Protein AF-A0AAD5S0K8-F1 (afdb_monomer_lite)

Secondary structure (DSSP, 8-state):
-HHHHHHTSHHHHHHHHHHHHHTS--TTT---TTSGGGHHHHHHHHHHHHHHHHHHHHHHHH-----TTSS-TT--S--HHHHHHHHHHHHHHHHHHHHHHHS-TT-HHHHHHHHHHHHHHHHHHHHHHH---SS-SS-SSS---GGGSTTS----SSHHHHHHHHHHHHHHHHHHHHHHHHHHSTT--HHHHHHHHHHHHHHHHHHHHHHHHHHHHT--TTS--HHHHHHHHHHHHHHTT-TTSPPPSS-S---S--TTSTT--TTGGG-S---HHHHHHHHHHHHHHHHHHHHHHSTT-HHHHHHHHHHHHHTS--HHHHHHHHHHHHHT--SHHHHHHHHHHHHHHHHHHSS-HHHHHHHHHHHHHHHHHHHHHHHHHHHHHHHHHTSSS--HHHHHHHHHHHHHHHHHHHHHHHHHHHH-TT-HHHHHHHHHHIIIII--HHHHHHHHHHHHHHHHHHHHHHSS-S----PEETTTEE------TT-TTSEEEEEE-SGGGTTBEEEE-HHHHHHHT--HHHHTTSBGGGSSPTTHHHHHHHHHHHHHHH---SSBTSEEEEEEE-TTS-EEEEEEEEEEEE-TTS-EEEEEEEEE----TT---EEE-TT-BEEEEBSTHHHHH-SPPHHHHTT---BHHHHSTT--HHHHHHHS---S--

Structure (mmCIF, N/CA/C/O backbone):
data_AF-A0AAD5S0K8-F1
#
_entry.id   AF-A0AAD5S0K8-F1
#
loop_
_atom_site.group_PDB
_atom_site.id
_atom_site.type_symbol
_atom_site.label_atom_id
_atom_site.label_alt_id
_atom_site.label_comp_id
_atom_site.label_asym_id
_atom_site.label_entity_id
_atom_site.label_seq_id
_atom_site.pdbx_PDB_ins_code
_atom_site.Cartn_x
_atom_site.Cartn_y
_atom_site.Cartn_z
_atom_site.occupancy
_atom_site.B_iso_or_equiv
_atom_site.auth_seq_id
_atom_site.auth_comp_id
_atom_site.auth_asym_id
_atom_site.auth_atom_id
_atom_site.pdbx_PDB_model_num
ATOM 1 N N . MET A 1 1 ? 17.833 -16.735 -11.562 1.00 55.62 1 MET A N 1
ATOM 2 C CA . MET A 1 1 ? 17.807 -17.704 -12.686 1.00 55.62 1 MET A CA 1
ATOM 3 C C . MET A 1 1 ? 17.250 -17.084 -13.967 1.00 55.62 1 MET A C 1
ATOM 5 O O . MET A 1 1 ? 18.036 -16.878 -14.880 1.00 55.62 1 MET A O 1
ATOM 9 N N . LEU A 1 2 ? 15.964 -16.702 -14.040 1.00 62.44 2 LEU A N 1
ATOM 10 C CA . LEU A 1 2 ? 15.381 -16.106 -15.262 1.00 62.44 2 LEU A CA 1
ATOM 11 C C . LEU A 1 2 ? 16.055 -14.796 -15.715 1.00 62.44 2 LEU A C 1
ATOM 13 O O . LEU A 1 2 ? 16.328 -14.643 -16.900 1.00 62.44 2 LEU A O 1
ATOM 17 N N . GLY A 1 3 ? 16.409 -13.898 -14.787 1.00 63.06 3 GLY A N 1
ATOM 18 C CA . GLY A 1 3 ? 17.133 -12.662 -15.125 1.00 63.06 3 GLY A CA 1
ATOM 19 C C . GLY A 1 3 ? 18.527 -12.901 -15.725 1.00 63.06 3 GLY A C 1
ATOM 20 O O . GLY A 1 3 ? 18.942 -12.192 -16.635 1.00 63.06 3 GLY A O 1
ATOM 21 N N . LEU A 1 4 ? 19.227 -13.959 -15.297 1.00 70.06 4 LEU A N 1
ATOM 22 C CA . LEU A 1 4 ? 20.536 -14.330 -15.848 1.00 70.06 4 LEU A CA 1
ATOM 23 C C . LEU A 1 4 ? 20.407 -14.837 -17.293 1.00 70.06 4 LEU A C 1
ATOM 25 O O . LEU A 1 4 ? 21.215 -14.477 -18.150 1.00 70.06 4 LEU A O 1
ATOM 29 N N . PHE A 1 5 ? 19.352 -15.605 -17.574 1.00 68.06 5 PHE A N 1
ATOM 30 C CA . PHE A 1 5 ? 19.023 -16.053 -18.928 1.00 68.06 5 PHE A CA 1
ATOM 31 C C . PHE A 1 5 ? 18.633 -14.893 -19.853 1.00 68.06 5 PHE A C 1
ATOM 33 O O . PHE A 1 5 ? 19.121 -14.821 -20.978 1.00 68.06 5 PHE A O 1
ATOM 40 N N . ALA A 1 6 ? 17.807 -13.962 -19.367 1.00 67.06 6 ALA A N 1
ATOM 41 C CA . ALA A 1 6 ? 17.332 -12.818 -20.144 1.00 67.06 6 ALA A CA 1
ATOM 42 C C . ALA A 1 6 ? 18.412 -11.745 -20.392 1.00 67.06 6 ALA A C 1
ATOM 44 O O . ALA A 1 6 ? 18.397 -11.094 -21.434 1.00 67.06 6 ALA A O 1
ATOM 45 N N . ASN A 1 7 ? 19.375 -11.576 -19.477 1.00 68.88 7 ASN A N 1
ATOM 46 C CA . ASN A 1 7 ? 20.380 -10.511 -19.579 1.00 68.88 7 ASN A CA 1
ATOM 47 C C . ASN A 1 7 ? 21.748 -11.007 -20.067 1.00 68.88 7 ASN A C 1
ATOM 49 O O . ASN A 1 7 ? 22.312 -10.437 -21.006 1.00 68.88 7 ASN A O 1
ATOM 53 N N . VAL A 1 8 ? 22.300 -12.060 -19.461 1.00 77.31 8 VAL A N 1
ATOM 54 C CA . VAL A 1 8 ? 23.684 -12.499 -19.720 1.00 77.31 8 VAL A CA 1
ATOM 55 C C . VAL A 1 8 ? 23.730 -13.505 -20.866 1.00 77.31 8 VAL A C 1
ATOM 57 O O . VAL A 1 8 ? 24.467 -13.307 -21.831 1.00 77.31 8 VAL A O 1
ATOM 60 N N . LEU A 1 9 ? 22.897 -14.546 -20.800 1.00 79.88 9 LEU A N 1
ATOM 61 C CA . LEU A 1 9 ? 22.900 -15.639 -21.782 1.00 79.88 9 LEU A CA 1
ATOM 62 C C . LEU A 1 9 ? 22.121 -15.320 -23.063 1.00 79.88 9 LEU A C 1
ATOM 64 O O . LEU A 1 9 ? 22.138 -16.118 -23.996 1.00 79.88 9 LEU A O 1
ATOM 68 N N . TYR A 1 10 ? 21.498 -14.144 -23.144 1.00 84.06 10 TYR A N 1
ATOM 69 C CA . TYR A 1 10 ? 20.694 -13.758 -24.296 1.00 84.06 10 TYR A CA 1
ATOM 70 C C . TYR A 1 10 ? 21.489 -13.665 -25.603 1.00 84.06 10 TYR A C 1
ATOM 72 O O . TYR A 1 10 ? 21.059 -14.243 -26.597 1.00 84.06 10 TYR A O 1
ATOM 80 N N . ILE A 1 11 ? 22.655 -12.989 -25.607 1.00 82.19 11 ILE A N 1
ATOM 81 C CA . ILE A 1 11 ? 23.499 -12.923 -26.820 1.00 82.19 11 ILE A CA 1
ATOM 82 C C . ILE A 1 11 ? 23.946 -14.327 -27.223 1.00 82.19 11 ILE A C 1
ATOM 84 O O . ILE A 1 11 ? 23.644 -14.707 -28.348 1.00 82.19 11 ILE A O 1
ATOM 88 N N . PRO A 1 12 ? 24.622 -15.117 -26.361 1.00 83.81 12 PRO A N 1
ATOM 89 C CA . PRO A 1 12 ? 25.108 -16.428 -26.778 1.00 83.81 12 PRO A CA 1
ATOM 90 C C . PRO A 1 12 ? 23.989 -17.347 -27.276 1.00 83.81 12 PRO A C 1
ATOM 92 O O . PRO A 1 12 ? 24.148 -17.974 -28.318 1.00 83.81 12 PRO A O 1
ATOM 95 N N . ALA A 1 13 ? 22.845 -17.391 -26.584 1.00 84.06 13 ALA A N 1
ATOM 96 C CA . ALA A 1 13 ? 21.725 -18.245 -26.969 1.00 84.06 13 ALA A CA 1
ATOM 97 C C . ALA A 1 13 ? 21.113 -17.830 -28.313 1.00 84.06 13 ALA A C 1
ATOM 99 O O . ALA A 1 13 ? 20.955 -18.672 -29.195 1.00 84.06 13 ALA A O 1
ATOM 100 N N . LEU A 1 14 ? 20.820 -16.536 -28.502 1.00 83.50 14 LEU A N 1
ATOM 101 C CA . LEU A 1 14 ? 20.260 -16.055 -29.764 1.00 83.50 14 LEU A CA 1
ATOM 102 C C . LEU A 1 14 ? 21.253 -16.243 -30.916 1.00 83.50 14 LEU A C 1
ATOM 104 O O . LEU A 1 14 ? 20.858 -16.695 -31.984 1.00 83.50 14 LEU A O 1
ATOM 108 N N . THR A 1 15 ? 22.541 -15.967 -30.699 1.00 81.31 15 THR A N 1
ATOM 109 C CA . THR A 1 15 ? 2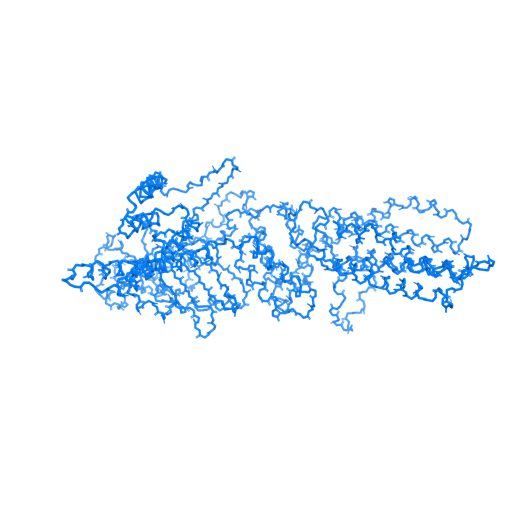3.576 -16.185 -31.716 1.00 81.31 15 THR A CA 1
ATOM 110 C C . THR A 1 15 ? 23.658 -17.652 -32.131 1.00 81.31 15 THR A C 1
ATOM 112 O O . THR A 1 15 ? 23.785 -17.908 -33.319 1.00 81.31 15 THR A O 1
ATOM 115 N N . ILE A 1 16 ? 23.537 -18.609 -31.202 1.00 82.94 16 ILE A N 1
ATOM 116 C CA . ILE A 1 16 ? 23.508 -20.048 -31.526 1.00 82.94 16 ILE A CA 1
ATOM 117 C C . ILE A 1 16 ? 22.276 -20.402 -32.367 1.00 82.94 16 ILE A C 1
ATOM 119 O O . ILE A 1 16 ? 22.386 -21.129 -33.354 1.00 82.94 16 ILE A O 1
ATOM 123 N N . PHE A 1 17 ? 21.096 -19.895 -32.004 1.00 81.44 17 PHE A N 1
ATOM 124 C CA . PHE A 1 17 ? 19.882 -20.211 -32.758 1.00 81.44 17 PHE A CA 1
ATOM 125 C C . PHE A 1 17 ? 19.897 -19.610 -34.162 1.00 81.44 17 PHE A C 1
ATOM 127 O O . PHE A 1 17 ? 19.477 -20.265 -35.116 1.00 81.44 17 PHE A O 1
ATOM 134 N N . VAL A 1 18 ? 20.416 -18.388 -34.302 1.00 76.19 18 VAL A N 1
ATOM 135 C CA . VAL A 1 18 ? 20.508 -17.725 -35.603 1.00 76.19 18 VAL A CA 1
ATOM 136 C C . VAL A 1 18 ? 21.680 -18.271 -36.430 1.00 76.19 18 VAL A C 1
ATOM 138 O O . VAL A 1 18 ? 21.556 -18.380 -37.647 1.00 76.19 18 VAL A O 1
ATOM 141 N N . SER A 1 19 ? 22.779 -18.720 -35.813 1.00 72.06 19 SER A N 1
ATOM 142 C CA . SER A 1 19 ? 23.892 -19.345 -36.544 1.00 72.06 19 SER A CA 1
ATOM 143 C C . SER A 1 19 ? 23.559 -20.742 -37.081 1.00 72.06 19 SER A C 1
ATOM 145 O O . SER A 1 19 ? 24.057 -21.151 -38.129 1.00 72.06 19 SER A O 1
ATOM 147 N N . ALA A 1 20 ? 22.637 -21.460 -36.436 1.00 70.69 20 ALA A N 1
ATOM 148 C CA . ALA A 1 20 ? 22.079 -22.692 -36.992 1.00 70.69 20 ALA A CA 1
ATOM 149 C C . ALA A 1 20 ? 21.338 -22.454 -38.326 1.00 70.69 20 ALA A C 1
ATOM 151 O O . ALA A 1 20 ? 21.190 -23.378 -39.121 1.00 70.69 20 ALA A O 1
ATOM 152 N N . ILE A 1 21 ? 20.898 -21.217 -38.585 1.00 67.00 21 ILE A N 1
ATOM 153 C CA . ILE A 1 21 ? 20.295 -20.781 -39.852 1.00 67.00 21 ILE A CA 1
ATOM 154 C C . ILE A 1 21 ? 21.375 -20.244 -40.816 1.00 67.00 21 ILE A C 1
ATOM 156 O O . ILE A 1 21 ? 21.173 -20.267 -42.029 1.00 67.00 21 ILE A O 1
ATOM 160 N N . SER A 1 22 ? 22.530 -19.790 -40.305 1.00 60.44 22 SER A N 1
ATOM 161 C CA . SER A 1 22 ? 23.623 -19.239 -41.120 1.00 60.44 22 SER A CA 1
ATOM 162 C C . SER A 1 22 ? 24.464 -20.282 -41.848 1.00 60.44 22 SER A C 1
ATOM 164 O O . SER A 1 22 ? 25.027 -20.006 -42.899 1.00 60.44 22 SER A O 1
ATOM 166 N N . TYR A 1 23 ? 24.569 -21.501 -41.325 1.00 60.28 23 TYR A N 1
ATOM 167 C CA . TYR A 1 23 ? 25.429 -22.546 -41.908 1.00 60.28 23 TYR A CA 1
ATOM 168 C C . TYR A 1 23 ? 24.887 -23.169 -43.214 1.00 60.28 23 TYR A C 1
ATOM 170 O O . TYR A 1 23 ? 25.360 -24.199 -43.686 1.00 60.28 23 TYR A O 1
ATOM 178 N N . CYS A 1 24 ? 23.878 -22.533 -43.800 1.00 58.12 24 CYS A N 1
ATOM 179 C CA . CYS A 1 24 ? 22.954 -23.092 -44.772 1.00 58.12 24 CYS A CA 1
ATOM 180 C C . CYS A 1 24 ? 23.237 -22.709 -46.236 1.00 58.12 24 CYS A C 1
ATOM 182 O O . CYS A 1 24 ? 22.353 -22.861 -47.079 1.00 58.12 24 CYS A O 1
ATOM 184 N N . GLY A 1 25 ? 24.430 -22.195 -46.557 1.00 52.09 25 GLY A N 1
ATOM 185 C CA . GLY A 1 25 ? 24.710 -21.641 -47.890 1.00 52.09 25 GLY A CA 1
ATOM 186 C C . GLY A 1 25 ? 26.181 -21.522 -48.299 1.00 52.09 25 GLY A C 1
ATOM 187 O O . GLY A 1 25 ? 26.486 -20.691 -49.144 1.00 52.09 25 GLY A O 1
ATOM 188 N N . GLY A 1 26 ? 27.096 -22.304 -47.717 1.00 51.72 26 GLY A N 1
ATOM 189 C CA . GLY A 1 26 ? 28.500 -22.305 -48.152 1.00 51.72 26 GLY A CA 1
ATOM 190 C C . GLY A 1 26 ? 28.709 -23.099 -49.447 1.00 51.72 26 GLY A C 1
ATOM 191 O O . GLY A 1 26 ? 28.349 -24.278 -49.504 1.00 51.72 26 GLY A O 1
ATOM 192 N N . GLU A 1 27 ? 29.299 -22.475 -50.471 1.00 53.25 27 GLU A N 1
ATOM 193 C CA . GLU A 1 27 ? 29.840 -23.186 -51.635 1.00 53.25 27 GLU A CA 1
ATOM 194 C C . GLU A 1 27 ? 31.040 -24.047 -51.197 1.00 53.25 27 GLU A C 1
ATOM 196 O O . GLU A 1 27 ? 31.893 -23.593 -50.440 1.00 53.25 27 GLU A O 1
ATOM 201 N N . GLU A 1 28 ? 31.050 -25.301 -51.662 1.00 45.81 28 GLU A N 1
ATOM 202 C CA . GLU A 1 28 ? 31.932 -26.422 -51.278 1.00 45.81 28 GLU A CA 1
ATOM 203 C C . GLU A 1 28 ? 31.588 -27.119 -49.941 1.00 45.81 28 GLU A C 1
ATOM 205 O O . GLU A 1 28 ? 32.277 -27.010 -48.931 1.00 45.81 28 GLU A O 1
ATOM 210 N N . GLY A 1 29 ? 30.509 -27.917 -49.960 1.00 53.75 29 GLY A N 1
ATOM 211 C CA . GLY A 1 29 ? 30.155 -28.861 -48.885 1.00 53.75 29 GLY A CA 1
ATOM 212 C C . GLY A 1 29 ? 29.064 -28.399 -47.909 1.00 53.75 29 GLY A C 1
ATOM 213 O O . GLY A 1 29 ? 28.768 -29.116 -46.953 1.00 53.75 29 GLY A O 1
ATOM 214 N N . GLY A 1 30 ? 28.443 -27.237 -48.135 1.00 52.69 30 GLY A N 1
ATOM 215 C CA . GLY A 1 30 ? 27.356 -26.719 -47.299 1.00 52.69 30 GLY A CA 1
ATOM 216 C C . GLY A 1 30 ? 26.061 -27.540 -47.385 1.00 52.69 30 GLY A C 1
ATOM 217 O O . GLY A 1 30 ? 25.596 -27.893 -48.469 1.00 52.69 30 GLY A O 1
ATOM 218 N N . MET A 1 31 ? 25.450 -27.829 -46.232 1.00 57.06 31 MET A N 1
ATOM 219 C CA . MET A 1 31 ? 24.146 -28.500 -46.138 1.00 57.06 31 MET A CA 1
ATOM 220 C C . MET A 1 31 ? 23.042 -27.610 -46.731 1.00 57.06 31 MET A C 1
ATOM 222 O O . MET A 1 31 ? 22.926 -26.438 -46.371 1.00 57.06 31 MET A O 1
ATOM 226 N N . SER A 1 32 ? 22.187 -28.161 -47.600 1.00 60.19 32 SER A N 1
ATOM 227 C CA . SER A 1 32 ? 21.038 -27.434 -48.152 1.00 60.19 32 SER A CA 1
ATOM 228 C C . SER A 1 32 ? 19.922 -27.325 -47.111 1.00 60.19 32 SER A C 1
ATOM 230 O O . SER A 1 32 ? 19.010 -28.154 -47.061 1.00 60.19 32 SER A O 1
ATOM 232 N N . CYS A 1 33 ? 19.967 -26.310 -46.259 1.00 63.47 33 CYS A N 1
ATOM 233 C CA . CYS A 1 33 ? 18.815 -25.997 -45.424 1.00 63.47 33 CYS A CA 1
ATOM 234 C C . CYS A 1 33 ? 17.666 -25.532 -46.317 1.00 63.47 33 CYS A C 1
ATOM 236 O O . CYS A 1 33 ? 17.893 -24.968 -47.385 1.00 63.47 33 CYS A O 1
ATOM 238 N N . TRP A 1 34 ? 16.431 -25.786 -45.891 1.00 71.25 34 TRP A N 1
ATOM 239 C CA . TRP A 1 34 ? 15.205 -25.579 -46.679 1.00 71.25 34 TRP A CA 1
ATOM 240 C C . TRP A 1 34 ? 14.897 -26.647 -47.741 1.00 71.25 34 TRP A C 1
ATOM 242 O O . TRP A 1 34 ? 13.885 -26.533 -48.434 1.00 71.25 34 TRP A O 1
ATOM 252 N N . ARG A 1 35 ? 15.698 -27.717 -47.852 1.00 70.06 35 ARG A N 1
ATOM 253 C CA . ARG A 1 35 ? 15.384 -28.903 -48.673 1.00 70.06 35 ARG A CA 1
ATOM 254 C C . ARG A 1 35 ? 15.818 -30.199 -47.979 1.00 70.06 35 ARG A C 1
ATOM 256 O O . ARG A 1 35 ? 16.733 -30.199 -47.163 1.00 70.06 35 ARG A O 1
ATOM 263 N N . GLY A 1 36 ? 15.160 -31.309 -48.317 1.00 75.56 36 GLY A N 1
ATOM 264 C CA . GLY A 1 36 ? 15.504 -32.641 -47.801 1.00 75.56 36 GLY A CA 1
ATOM 265 C C . GLY A 1 36 ? 15.317 -32.787 -46.285 1.00 75.56 36 GLY A C 1
ATOM 266 O O . GLY A 1 36 ? 14.430 -32.168 -45.698 1.00 75.56 36 GLY A O 1
ATOM 267 N N . GLU A 1 37 ? 16.165 -33.597 -45.647 1.00 75.31 37 GLU A N 1
ATOM 268 C CA . GLU A 1 37 ? 16.089 -33.933 -44.212 1.00 75.31 37 GLU A CA 1
ATOM 269 C C . GLU A 1 37 ? 16.348 -32.736 -43.274 1.00 75.31 37 GLU A C 1
ATOM 271 O O . GLU A 1 37 ? 15.957 -32.753 -42.108 1.00 75.31 37 GLU A O 1
ATOM 276 N N . HIS A 1 38 ? 16.937 -31.652 -43.787 1.00 71.88 38 HIS A N 1
ATOM 277 C CA . HIS A 1 38 ? 17.284 -30.458 -43.010 1.00 71.88 38 HIS A CA 1
ATOM 278 C C . HIS A 1 38 ? 16.186 -29.382 -42.985 1.00 71.88 38 HIS A C 1
ATOM 280 O O . HIS A 1 38 ? 16.302 -28.414 -42.236 1.00 71.88 38 HIS A O 1
ATOM 286 N N . LEU A 1 39 ? 15.089 -29.550 -43.737 1.00 80.31 39 LEU A N 1
ATOM 287 C CA . LEU A 1 39 ? 13.961 -28.608 -43.738 1.00 80.31 39 LEU A CA 1
ATOM 288 C C . LEU A 1 39 ? 13.318 -28.473 -42.346 1.00 80.31 39 LEU A C 1
ATOM 290 O O . LEU A 1 39 ? 13.055 -27.363 -41.885 1.00 80.31 39 LEU A O 1
ATOM 294 N N . PHE A 1 40 ? 13.076 -29.598 -41.671 1.00 82.06 40 PHE A N 1
ATOM 295 C CA . PHE A 1 40 ? 12.416 -29.608 -40.365 1.00 82.06 40 PHE A CA 1
ATOM 296 C C . PHE A 1 40 ? 13.271 -28.951 -39.262 1.00 82.06 40 PHE A C 1
ATOM 298 O O . PHE A 1 40 ? 12.753 -28.056 -38.590 1.00 82.06 40 PHE A O 1
ATOM 305 N N . PRO A 1 41 ? 14.572 -29.284 -39.103 1.00 79.75 41 PRO A N 1
ATOM 306 C CA . PRO A 1 41 ? 15.457 -28.583 -38.173 1.00 79.75 41 PRO A CA 1
ATOM 307 C C . PRO A 1 41 ? 15.516 -27.064 -38.386 1.00 79.75 41 PRO A C 1
ATOM 309 O O . PRO A 1 41 ? 15.448 -26.323 -37.410 1.00 79.75 41 PRO A O 1
ATOM 312 N N . SER A 1 42 ? 15.584 -26.583 -39.634 1.00 78.44 42 SER A N 1
ATOM 313 C CA . SER A 1 42 ? 15.643 -25.140 -39.928 1.00 78.44 42 SER A CA 1
ATOM 314 C C . SER A 1 42 ? 14.343 -24.401 -39.598 1.00 78.44 42 SER A C 1
ATOM 316 O O . SER A 1 42 ? 14.374 -23.276 -39.104 1.00 78.44 42 SER A O 1
ATOM 318 N N . ILE A 1 43 ? 13.183 -25.023 -39.829 1.00 83.56 43 ILE A N 1
ATOM 319 C CA . ILE A 1 43 ? 11.897 -24.447 -39.406 1.00 83.56 43 ILE A CA 1
ATOM 320 C C . ILE A 1 43 ? 11.815 -24.427 -37.874 1.00 83.56 43 ILE A C 1
ATOM 322 O O . ILE A 1 43 ? 11.408 -23.424 -37.285 1.00 83.56 43 ILE A O 1
ATOM 326 N N . ALA A 1 44 ? 12.244 -25.508 -37.217 1.00 85.25 44 ALA A N 1
ATOM 327 C CA . ALA A 1 44 ? 12.232 -25.609 -35.764 1.00 85.25 44 ALA A CA 1
ATOM 328 C C . ALA A 1 44 ? 13.116 -24.539 -35.097 1.00 85.25 44 ALA A C 1
ATOM 330 O O . ALA A 1 44 ? 12.676 -23.919 -34.131 1.00 85.25 44 ALA A O 1
ATOM 331 N N . THR A 1 45 ? 14.317 -24.255 -35.612 1.00 83.75 45 THR A N 1
ATOM 332 C CA . THR A 1 45 ? 15.211 -23.224 -35.046 1.00 83.75 45 THR A CA 1
ATOM 333 C C . THR A 1 45 ? 14.645 -21.811 -35.172 1.00 83.75 45 THR A C 1
ATOM 335 O O . THR A 1 45 ? 14.766 -21.027 -34.228 1.00 83.75 45 THR A O 1
ATOM 338 N N . VAL A 1 46 ? 13.970 -21.479 -36.279 1.00 83.81 46 VAL A N 1
ATOM 339 C CA . VAL A 1 46 ? 13.268 -20.191 -36.437 1.00 83.81 46 VAL A CA 1
ATOM 340 C C . VAL A 1 46 ? 12.140 -20.067 -35.416 1.00 83.81 46 VAL A C 1
ATOM 342 O O . VAL A 1 46 ? 12.054 -19.064 -34.707 1.00 83.81 46 VAL A O 1
ATOM 345 N N . VAL A 1 47 ? 11.306 -21.102 -35.289 1.00 88.19 47 VAL A N 1
ATOM 346 C CA . VAL A 1 47 ? 10.196 -21.117 -34.324 1.00 88.19 47 VAL A CA 1
ATOM 347 C C . VAL A 1 47 ? 10.717 -20.992 -32.890 1.00 88.19 47 VAL A C 1
ATOM 349 O O . VAL A 1 47 ? 10.218 -20.164 -32.128 1.00 88.19 47 VAL A O 1
ATOM 352 N N . ILE A 1 48 ? 11.762 -21.743 -32.529 1.00 87.25 48 ILE A N 1
ATOM 353 C CA . ILE A 1 48 ? 12.394 -21.679 -31.203 1.00 87.25 48 ILE A CA 1
ATOM 354 C C . ILE A 1 48 ? 12.970 -20.285 -30.939 1.00 87.25 48 ILE A C 1
ATOM 356 O O . ILE A 1 48 ? 12.803 -19.768 -29.838 1.00 87.25 48 ILE A O 1
ATOM 360 N N . SER A 1 49 ? 13.587 -19.648 -31.938 1.00 84.88 49 SER A N 1
ATOM 361 C CA . SER A 1 49 ? 14.141 -18.291 -31.819 1.00 84.88 49 SER A CA 1
ATOM 362 C C . SER A 1 49 ? 13.053 -17.251 -31.541 1.00 84.88 49 SER A C 1
ATOM 364 O O . SER A 1 49 ? 13.228 -16.399 -30.671 1.00 84.88 49 SER A O 1
ATOM 366 N N . VAL A 1 50 ? 11.915 -17.335 -32.242 1.00 88.12 50 VAL A N 1
ATOM 367 C CA . VAL A 1 50 ? 10.758 -16.449 -32.021 1.00 88.12 50 VAL A CA 1
ATOM 368 C C . VAL A 1 50 ? 10.171 -16.672 -30.629 1.00 88.12 50 VAL A C 1
ATOM 370 O O . VAL A 1 50 ? 9.953 -15.708 -29.899 1.00 88.12 50 VAL A O 1
ATOM 373 N N . ILE A 1 51 ? 9.981 -17.930 -30.220 1.00 89.44 51 ILE A N 1
ATOM 374 C CA . ILE A 1 51 ? 9.488 -18.268 -28.876 1.00 89.44 51 ILE A CA 1
ATOM 375 C C . ILE A 1 51 ? 10.451 -17.751 -27.801 1.00 89.44 51 ILE A C 1
ATOM 377 O O . ILE A 1 51 ? 10.012 -17.133 -26.832 1.00 89.44 51 ILE A O 1
ATOM 381 N N . PHE A 1 52 ? 11.757 -17.959 -27.975 1.00 87.31 52 PHE A N 1
ATOM 382 C CA . PHE A 1 52 ? 12.785 -17.491 -27.050 1.00 87.31 52 PHE A CA 1
ATOM 383 C C . PHE A 1 52 ? 12.784 -15.964 -26.935 1.00 87.31 52 PHE A C 1
ATOM 385 O O . PHE A 1 52 ? 12.794 -15.437 -25.824 1.00 87.31 52 PHE A O 1
ATOM 392 N N . PHE A 1 53 ? 12.690 -15.246 -28.058 1.00 87.56 53 PHE A N 1
ATOM 393 C CA . PHE A 1 53 ? 12.574 -13.789 -28.067 1.00 87.56 53 PHE A CA 1
ATOM 394 C C . PHE A 1 53 ? 11.313 -13.306 -27.343 1.00 87.56 53 PHE A C 1
ATOM 396 O O . PHE A 1 53 ? 11.405 -12.440 -26.474 1.00 87.56 53 PHE A O 1
ATOM 403 N N . CYS A 1 54 ? 10.148 -13.891 -27.635 1.00 88.69 54 CYS A N 1
ATOM 404 C CA . CYS A 1 54 ? 8.897 -13.558 -26.954 1.00 88.69 54 CYS A CA 1
ATOM 405 C C . CYS A 1 54 ? 8.975 -13.828 -25.445 1.00 88.69 54 CYS A C 1
ATOM 407 O O . CYS A 1 54 ? 8.504 -13.013 -24.651 1.00 88.69 54 CYS A O 1
ATOM 409 N N . LEU A 1 55 ? 9.605 -14.932 -25.037 1.00 87.62 55 LEU A N 1
ATOM 410 C CA . LEU A 1 55 ? 9.812 -15.265 -23.630 1.00 87.62 55 LEU A CA 1
ATOM 411 C C . LEU A 1 55 ? 10.728 -14.245 -22.949 1.00 87.62 55 LEU A C 1
ATOM 413 O O . LEU A 1 55 ? 10.403 -13.763 -21.868 1.00 87.62 55 LEU A O 1
ATOM 417 N N . VAL A 1 56 ? 11.842 -13.869 -23.578 1.00 86.38 56 VAL A N 1
ATOM 418 C CA . VAL A 1 56 ? 12.768 -12.870 -23.025 1.00 86.38 56 VAL A CA 1
ATOM 419 C C . VAL A 1 56 ? 12.116 -11.491 -22.963 1.00 86.38 56 VAL A C 1
ATOM 421 O O . VAL A 1 56 ? 12.280 -10.805 -21.958 1.00 86.38 56 VAL A O 1
ATOM 424 N N . LEU A 1 57 ? 11.325 -11.099 -23.966 1.00 85.75 57 LEU A N 1
ATOM 425 C CA . LEU A 1 57 ? 10.524 -9.874 -23.915 1.00 85.75 57 LEU A CA 1
ATOM 426 C C . LEU A 1 57 ? 9.517 -9.900 -22.763 1.00 85.75 57 LEU A C 1
ATOM 428 O O . LEU A 1 57 ? 9.393 -8.907 -22.051 1.00 85.75 57 LEU A O 1
ATOM 432 N N . ALA A 1 58 ? 8.829 -11.023 -22.545 1.00 84.88 58 ALA A N 1
ATOM 433 C CA . ALA A 1 58 ? 7.898 -11.174 -21.430 1.00 84.88 58 ALA A CA 1
ATOM 434 C C . ALA A 1 58 ? 8.621 -11.093 -20.076 1.00 84.88 58 ALA A C 1
ATOM 436 O O . ALA A 1 58 ? 8.161 -10.401 -19.168 1.00 84.88 58 ALA A O 1
ATOM 437 N N . VAL A 1 59 ? 9.787 -11.733 -19.941 1.00 85.19 59 VAL A N 1
ATOM 438 C CA . VAL A 1 59 ? 10.626 -11.630 -18.737 1.00 85.19 59 VAL A CA 1
ATOM 439 C C . VAL A 1 59 ? 11.100 -10.192 -18.538 1.00 85.19 59 VAL A C 1
ATOM 441 O O . VAL A 1 59 ? 10.954 -9.661 -17.444 1.00 85.19 59 VAL A O 1
ATOM 444 N N . ALA A 1 60 ? 11.586 -9.519 -19.580 1.00 82.62 60 ALA A N 1
ATOM 445 C CA . ALA A 1 60 ? 12.013 -8.125 -19.501 1.00 82.62 60 ALA A CA 1
ATOM 446 C C . ALA A 1 60 ? 10.852 -7.203 -19.096 1.00 82.62 60 ALA A C 1
ATOM 448 O O . ALA A 1 60 ? 11.013 -6.378 -18.204 1.00 82.62 60 ALA A O 1
ATOM 449 N N . ALA A 1 61 ? 9.659 -7.379 -19.671 1.00 81.50 61 ALA A N 1
ATOM 450 C CA . ALA A 1 61 ? 8.467 -6.592 -19.347 1.00 81.50 61 ALA A CA 1
ATOM 451 C C . ALA A 1 61 ? 7.931 -6.839 -17.924 1.00 81.50 61 ALA A C 1
ATOM 453 O O . ALA A 1 61 ? 7.316 -5.954 -17.334 1.00 81.50 61 ALA A O 1
ATOM 454 N N . THR A 1 62 ? 8.174 -8.020 -17.352 1.00 81.31 62 THR A N 1
ATOM 455 C CA . THR A 1 62 ? 7.665 -8.390 -16.020 1.00 81.31 62 THR A CA 1
ATOM 456 C C . THR A 1 62 ? 8.689 -8.198 -14.905 1.00 81.31 62 THR A C 1
ATOM 458 O O . THR A 1 62 ? 8.290 -8.003 -13.756 1.00 81.31 62 THR A O 1
ATOM 461 N N . PHE A 1 63 ? 9.988 -8.197 -15.219 1.00 80.94 63 PHE A N 1
ATOM 462 C CA . PHE A 1 63 ? 11.088 -8.081 -14.262 1.00 80.94 63 PHE A CA 1
ATOM 463 C C . PHE A 1 63 ? 11.425 -6.613 -13.946 1.00 80.94 63 PHE A C 1
ATOM 465 O O . PHE A 1 63 ? 12.254 -5.961 -14.590 1.00 80.94 63 PHE A O 1
ATOM 472 N N . PHE A 1 64 ? 10.753 -6.083 -12.930 1.00 84.00 64 PHE A N 1
ATOM 473 C CA . PHE A 1 64 ? 11.071 -4.821 -12.258 1.00 84.00 64 PHE A CA 1
ATOM 474 C C . PHE A 1 64 ? 10.868 -4.969 -10.745 1.00 84.00 64 PHE A C 1
ATOM 476 O O . PHE A 1 64 ? 10.067 -5.799 -10.328 1.00 84.00 64 PHE A O 1
ATOM 483 N N . ASP A 1 65 ? 11.527 -4.156 -9.930 1.00 83.50 65 ASP A N 1
ATOM 484 C CA . ASP A 1 65 ? 11.377 -4.190 -8.472 1.00 83.50 65 ASP A CA 1
ATOM 485 C C . ASP A 1 65 ? 10.847 -2.840 -8.010 1.00 83.50 65 ASP A C 1
ATOM 487 O O . ASP A 1 65 ? 11.604 -1.875 -7.977 1.00 83.50 65 ASP A O 1
ATOM 491 N N . PRO A 1 66 ? 9.544 -2.715 -7.699 1.00 79.31 66 PRO A N 1
ATOM 492 C CA . PRO A 1 66 ? 8.948 -1.415 -7.397 1.00 79.31 66 PRO A CA 1
ATOM 493 C C . PRO A 1 66 ? 9.311 -0.879 -6.010 1.00 79.31 66 PRO A C 1
ATOM 495 O O . PRO A 1 66 ? 8.911 0.237 -5.671 1.00 79.31 66 PRO A O 1
ATOM 498 N N . ASP A 1 67 ? 10.014 -1.662 -5.191 1.00 80.62 67 ASP A N 1
ATOM 499 C CA . ASP A 1 67 ? 10.547 -1.202 -3.918 1.00 80.62 67 ASP A CA 1
ATOM 500 C C . ASP A 1 67 ? 11.977 -0.663 -4.121 1.00 80.62 67 ASP A C 1
ATOM 502 O O . ASP A 1 67 ? 12.878 -1.442 -4.428 1.00 80.62 67 ASP A O 1
ATOM 506 N N . PRO A 1 68 ? 12.220 0.650 -3.945 1.00 79.81 68 PRO A N 1
ATOM 507 C CA . PRO A 1 68 ? 13.554 1.232 -4.020 1.00 79.81 68 PRO A CA 1
ATOM 508 C C . PRO A 1 68 ? 14.488 0.756 -2.905 1.00 79.81 68 PRO A C 1
ATOM 510 O O . PRO A 1 68 ? 15.676 1.040 -2.973 1.00 79.81 68 PRO A O 1
ATOM 513 N N . LYS A 1 69 ? 13.974 0.091 -1.862 1.00 75.44 69 LYS A N 1
ATOM 514 C CA . LYS A 1 69 ? 14.759 -0.368 -0.702 1.00 75.44 69 LYS A CA 1
ATOM 515 C C . LYS A 1 69 ? 15.391 -1.739 -0.913 1.00 75.44 69 LYS A C 1
ATOM 517 O O . LYS A 1 69 ? 16.124 -2.209 -0.043 1.00 75.44 69 LYS A O 1
ATOM 522 N N . GLU A 1 70 ? 15.092 -2.391 -2.032 1.00 76.00 70 GLU A N 1
ATOM 523 C CA . GLU A 1 70 ? 15.732 -3.648 -2.382 1.00 76.00 70 GLU A CA 1
ATOM 524 C C . GLU A 1 70 ? 17.251 -3.439 -2.473 1.00 76.00 70 GLU A C 1
ATOM 526 O O . GLU A 1 70 ? 17.721 -2.408 -2.952 1.00 76.00 70 GLU A O 1
ATOM 531 N N . LYS A 1 71 ? 18.044 -4.410 -2.003 1.00 71.38 71 LYS A N 1
ATOM 532 C CA . LYS A 1 71 ? 19.518 -4.289 -1.992 1.00 71.38 71 LYS A CA 1
ATOM 533 C C . LYS A 1 71 ? 20.125 -4.226 -3.398 1.00 71.38 71 LYS A C 1
ATOM 535 O O . LYS A 1 71 ? 21.316 -3.949 -3.533 1.00 71.38 71 LYS A O 1
ATOM 540 N N . ASP A 1 72 ? 19.334 -4.531 -4.422 1.00 80.69 72 ASP A N 1
ATOM 541 C CA . ASP A 1 72 ? 19.776 -4.543 -5.804 1.00 80.69 72 ASP A CA 1
ATOM 542 C C . ASP A 1 72 ? 19.919 -3.119 -6.362 1.00 80.69 72 ASP A C 1
ATOM 544 O O . ASP A 1 72 ? 18.977 -2.321 -6.381 1.00 80.69 72 ASP A O 1
ATOM 548 N N . ILE A 1 73 ? 21.112 -2.821 -6.879 1.00 82.00 73 ILE A N 1
ATOM 549 C CA . ILE A 1 73 ? 21.422 -1.542 -7.517 1.00 82.00 73 ILE A CA 1
ATOM 550 C C . ILE A 1 73 ? 20.685 -1.375 -8.858 1.00 82.00 73 ILE A C 1
ATOM 552 O O . ILE A 1 73 ? 20.525 -0.249 -9.337 1.00 82.00 73 ILE A O 1
ATOM 556 N N . GLU A 1 74 ? 20.225 -2.483 -9.455 1.00 81.06 74 GLU A N 1
ATOM 557 C CA . GLU A 1 74 ? 19.440 -2.514 -10.694 1.00 81.06 74 GLU A CA 1
ATOM 558 C C . GLU A 1 74 ? 17.923 -2.342 -10.464 1.00 81.06 74 GLU A C 1
ATOM 560 O O . GLU A 1 74 ? 17.148 -2.358 -11.428 1.00 81.06 74 GLU A O 1
ATOM 565 N N . SER A 1 75 ? 17.497 -2.107 -9.217 1.00 84.44 75 SER A N 1
ATOM 566 C CA . SER A 1 75 ? 16.096 -1.869 -8.853 1.00 84.44 75 SER A CA 1
ATOM 567 C C . SER A 1 75 ? 15.483 -0.660 -9.582 1.00 84.44 75 SER A C 1
ATOM 569 O O . SER A 1 75 ? 16.120 0.379 -9.821 1.00 84.44 75 SER A O 1
ATOM 571 N N . ARG A 1 76 ? 14.209 -0.804 -9.974 1.00 85.62 76 ARG A N 1
ATOM 572 C CA . ARG A 1 76 ? 13.497 0.131 -10.864 1.00 85.62 76 ARG A CA 1
ATOM 573 C C . ARG A 1 76 ? 11.973 -0.027 -10.784 1.00 85.62 76 ARG A C 1
ATOM 575 O O . ARG A 1 76 ? 11.484 -1.151 -10.690 1.00 85.62 76 ARG A O 1
ATOM 582 N N . PRO A 1 77 ? 11.188 1.050 -10.963 1.00 78.56 77 PRO A N 1
ATOM 583 C CA . PRO A 1 77 ? 9.732 1.005 -10.816 1.00 78.56 77 PRO A CA 1
ATOM 584 C C . PRO A 1 77 ? 8.984 0.342 -11.974 1.00 78.56 77 PRO A C 1
ATOM 586 O O . PRO A 1 77 ? 7.824 -0.028 -11.786 1.00 78.56 77 PRO A O 1
ATOM 589 N N . HIS A 1 78 ? 9.601 0.263 -13.158 1.00 82.00 78 HIS A N 1
ATOM 590 C CA . HIS A 1 78 ? 9.069 -0.372 -14.364 1.00 82.00 78 HIS A CA 1
ATOM 591 C C . HIS A 1 78 ? 10.209 -0.733 -15.329 1.00 82.00 78 HIS A C 1
ATOM 593 O O . HIS A 1 78 ? 11.299 -0.161 -15.260 1.00 82.00 78 HIS A O 1
ATOM 599 N N . SER A 1 79 ? 9.953 -1.624 -16.286 1.00 80.94 79 SER A N 1
ATOM 600 C CA . SER A 1 79 ? 10.976 -2.171 -17.192 1.00 80.94 79 SER A CA 1
ATOM 601 C C . SER A 1 79 ? 10.771 -1.847 -18.681 1.00 80.94 79 SER A C 1
ATOM 603 O O . SER A 1 79 ? 11.402 -2.460 -19.539 1.00 80.94 79 SER A O 1
ATOM 605 N N . ARG A 1 80 ? 9.958 -0.832 -19.020 1.00 80.81 80 ARG A N 1
ATOM 606 C CA . ARG A 1 80 ? 9.729 -0.386 -20.418 1.00 80.81 80 ARG A CA 1
ATOM 607 C C . ARG A 1 80 ? 11.030 -0.156 -21.211 1.00 80.81 80 ARG A C 1
ATOM 609 O O . ARG A 1 80 ? 11.122 -0.526 -22.377 1.00 80.81 80 ARG A O 1
ATOM 616 N N . LEU A 1 81 ? 12.057 0.412 -20.576 1.00 79.56 81 LEU A N 1
ATOM 617 C CA . LEU A 1 81 ? 13.336 0.688 -21.234 1.00 79.56 81 LEU A CA 1
ATOM 618 C C . LEU A 1 81 ? 14.198 -0.575 -21.453 1.00 79.56 81 LEU A C 1
ATOM 620 O O . LEU A 1 81 ? 14.966 -0.633 -22.410 1.00 79.56 81 LEU A O 1
ATOM 624 N N . ASP A 1 82 ? 14.023 -1.615 -20.639 1.00 79.44 82 ASP A N 1
ATOM 625 C CA . ASP A 1 82 ? 14.681 -2.911 -20.847 1.00 79.44 82 ASP A CA 1
ATOM 626 C C . ASP A 1 82 ? 14.093 -3.656 -22.040 1.00 79.44 82 ASP A C 1
ATOM 628 O O . ASP A 1 82 ? 14.829 -4.278 -22.801 1.00 79.44 82 ASP A O 1
ATOM 632 N N . VAL A 1 83 ? 12.782 -3.536 -22.253 1.00 83.12 83 VAL A N 1
ATOM 633 C CA . VAL A 1 83 ? 12.120 -4.055 -23.456 1.00 83.12 83 VAL A CA 1
ATOM 634 C C . VAL A 1 83 ? 12.726 -3.413 -24.708 1.00 83.12 83 VAL A C 1
ATOM 636 O O . VAL A 1 83 ? 13.077 -4.120 -25.654 1.00 83.12 83 VAL A O 1
ATOM 639 N N . LEU A 1 84 ? 12.937 -2.090 -24.691 1.00 82.62 84 LEU A N 1
ATOM 640 C CA . LEU A 1 84 ? 13.627 -1.380 -25.774 1.00 82.62 84 LEU A CA 1
ATOM 641 C C . LEU A 1 84 ? 15.077 -1.859 -25.935 1.00 82.62 84 LEU A C 1
ATOM 643 O O . LEU A 1 84 ? 15.521 -2.090 -27.055 1.00 82.62 84 LEU A O 1
ATOM 647 N N . TYR A 1 85 ? 15.807 -2.046 -24.835 1.00 83.94 85 TYR A N 1
ATOM 648 C CA . TYR A 1 85 ? 17.184 -2.541 -24.864 1.00 83.94 85 TYR A CA 1
ATOM 649 C C . TYR A 1 85 ? 17.289 -3.950 -25.471 1.00 83.94 85 TYR A C 1
ATOM 651 O O . TYR A 1 85 ? 18.142 -4.196 -26.328 1.00 83.94 85 TYR A O 1
ATOM 659 N N . VAL A 1 86 ? 16.394 -4.865 -25.086 1.00 85.88 86 VAL A N 1
ATOM 660 C CA . VAL A 1 86 ? 16.306 -6.222 -25.647 1.00 85.88 86 VAL A CA 1
ATOM 661 C C . VAL A 1 86 ? 15.950 -6.171 -27.132 1.00 85.88 86 VAL A C 1
ATOM 663 O O . VAL A 1 86 ? 16.609 -6.844 -27.926 1.00 85.88 86 VAL A O 1
ATOM 666 N N . ALA A 1 87 ? 14.985 -5.344 -27.544 1.00 85.12 87 ALA A N 1
ATOM 667 C CA . ALA A 1 87 ? 14.647 -5.153 -28.957 1.00 85.12 87 ALA A CA 1
ATOM 668 C C . ALA A 1 87 ? 15.857 -4.633 -29.761 1.00 85.12 87 ALA A C 1
ATOM 670 O O . ALA A 1 87 ? 16.250 -5.258 -30.746 1.00 85.12 87 ALA A O 1
ATOM 671 N N . CYS A 1 88 ? 16.508 -3.580 -29.250 1.00 85.94 88 CYS A N 1
ATOM 672 C CA . CYS A 1 88 ? 17.838 -3.072 -29.608 1.00 85.94 88 CYS A CA 1
ATOM 673 C C . CYS A 1 88 ? 18.821 -4.176 -30.009 1.00 85.94 88 CYS A C 1
ATOM 675 O O . CYS A 1 88 ? 19.289 -4.307 -31.142 1.00 85.94 88 CYS A O 1
ATOM 677 N N . ARG A 1 89 ? 19.114 -4.994 -29.003 1.00 87.06 89 ARG A N 1
ATOM 678 C CA . ARG A 1 89 ? 20.103 -6.067 -29.032 1.00 87.06 89 ARG A CA 1
ATOM 679 C C . ARG A 1 89 ? 19.729 -7.170 -30.018 1.00 87.06 89 ARG A C 1
ATOM 681 O O . ARG A 1 89 ? 20.596 -7.668 -30.725 1.00 87.06 89 ARG A O 1
ATOM 688 N N . THR A 1 90 ? 18.447 -7.510 -30.098 1.00 88.12 90 THR A N 1
ATOM 689 C CA . THR A 1 90 ? 17.924 -8.537 -31.013 1.00 88.12 90 THR A CA 1
ATOM 690 C C . THR A 1 90 ? 18.115 -8.129 -32.465 1.00 88.12 90 THR A C 1
ATOM 692 O O . THR A 1 90 ? 18.645 -8.912 -33.247 1.00 88.12 90 THR A O 1
ATOM 695 N N . VAL A 1 91 ? 17.756 -6.887 -32.810 1.00 88.25 91 VAL A N 1
ATOM 696 C CA . VAL A 1 91 ? 17.933 -6.353 -34.168 1.00 88.25 91 VAL A CA 1
ATOM 697 C C . VAL A 1 91 ? 19.405 -6.387 -34.573 1.00 88.25 91 VAL A C 1
ATOM 699 O O . VAL A 1 91 ? 19.716 -6.833 -35.672 1.00 88.25 91 VAL A O 1
ATOM 702 N N . LEU A 1 92 ? 20.316 -5.983 -33.682 1.00 87.56 92 LEU A N 1
ATOM 703 C CA . LEU A 1 92 ? 21.752 -5.997 -33.971 1.00 87.56 92 LEU A CA 1
ATOM 704 C C . LEU A 1 92 ? 22.301 -7.412 -34.183 1.00 87.56 92 LEU A C 1
ATOM 706 O O . LEU A 1 92 ? 23.055 -7.623 -35.128 1.00 87.56 92 LEU A O 1
ATOM 710 N N . ILE A 1 93 ? 21.906 -8.382 -33.351 1.00 86.12 93 ILE A N 1
ATOM 711 C CA . ILE A 1 93 ? 22.366 -9.776 -33.473 1.00 86.12 93 ILE A CA 1
ATOM 712 C C . ILE A 1 93 ? 21.838 -10.411 -34.759 1.00 86.12 93 ILE A C 1
ATOM 714 O O . ILE A 1 93 ? 22.612 -11.017 -35.501 1.00 86.12 93 ILE A O 1
ATOM 718 N N . VAL A 1 94 ? 20.539 -10.261 -35.038 1.00 84.31 94 VAL A N 1
ATOM 719 C CA . VAL A 1 94 ? 19.910 -10.808 -36.249 1.00 84.31 94 VAL A CA 1
ATOM 720 C C . VAL A 1 94 ? 20.511 -10.159 -37.493 1.00 84.31 94 VAL A C 1
ATOM 722 O O . VAL A 1 94 ? 20.874 -10.861 -38.429 1.00 84.31 94 VAL A O 1
ATOM 725 N N . MET A 1 95 ? 20.696 -8.837 -37.496 1.00 84.25 95 MET A N 1
ATOM 726 C CA . MET A 1 95 ? 21.313 -8.139 -38.625 1.00 84.25 95 MET A CA 1
ATOM 727 C C . MET A 1 95 ? 22.762 -8.596 -38.849 1.00 84.25 95 MET A C 1
ATOM 729 O O . MET A 1 95 ? 23.137 -8.900 -39.980 1.00 84.25 95 MET A O 1
ATOM 733 N N . GLN A 1 96 ? 23.563 -8.703 -37.781 1.00 83.44 96 GLN A N 1
ATOM 734 C CA . GLN A 1 96 ? 24.952 -9.165 -37.859 1.00 83.44 96 GLN A CA 1
ATOM 735 C C . GLN A 1 96 ? 25.054 -10.564 -38.464 1.00 83.44 96 GLN A C 1
ATOM 737 O O . GLN A 1 96 ? 25.856 -10.795 -39.366 1.00 83.44 96 GLN A O 1
ATOM 742 N N . THR A 1 97 ? 24.247 -11.493 -37.965 1.00 77.94 97 THR A N 1
ATOM 743 C CA . THR A 1 97 ? 24.267 -12.889 -38.412 1.00 77.94 97 THR A CA 1
ATOM 744 C C . THR A 1 97 ? 23.754 -13.031 -39.843 1.00 77.94 97 THR A C 1
ATOM 746 O O . THR A 1 97 ? 24.403 -13.690 -40.650 1.00 77.94 97 THR A O 1
ATOM 749 N N . VAL A 1 98 ? 22.658 -12.359 -40.211 1.00 77.69 98 VAL A N 1
ATOM 750 C CA . VAL A 1 98 ? 22.118 -12.386 -41.583 1.00 77.69 98 VAL A CA 1
ATOM 751 C C . VAL A 1 98 ? 23.125 -11.829 -42.593 1.00 77.69 98 VAL A C 1
ATOM 753 O O . VAL A 1 98 ? 23.357 -12.459 -43.626 1.00 77.69 98 VAL A O 1
ATOM 756 N N . LEU A 1 99 ? 23.766 -10.694 -42.292 1.00 77.56 99 LEU A N 1
ATOM 757 C CA . LEU A 1 99 ? 24.736 -10.074 -43.201 1.00 77.56 99 LEU A CA 1
ATOM 758 C C . LEU A 1 99 ? 26.044 -10.863 -43.323 1.00 77.56 99 LEU A C 1
ATOM 760 O O . LEU A 1 99 ? 26.639 -10.841 -44.394 1.00 77.56 99 LEU A O 1
ATOM 764 N N . GLN A 1 100 ? 26.464 -11.589 -42.282 1.00 72.62 100 GLN A N 1
ATOM 765 C CA . GLN A 1 100 ? 27.589 -12.534 -42.370 1.00 72.62 100 GLN A CA 1
ATOM 766 C C . GLN A 1 100 ? 27.263 -13.787 -43.195 1.00 72.62 100 GLN A C 1
ATOM 768 O O . GLN A 1 100 ? 28.173 -14.432 -43.700 1.00 72.62 100 GLN A O 1
ATOM 773 N N . THR A 1 101 ? 25.982 -14.143 -43.303 1.00 68.06 101 THR A N 1
ATOM 774 C CA . THR A 1 101 ? 25.528 -15.384 -43.945 1.00 68.06 101 THR A CA 1
ATOM 775 C C . THR A 1 101 ? 25.268 -15.219 -45.435 1.00 68.06 101 THR A C 1
ATOM 777 O O . THR A 1 101 ? 25.734 -16.007 -46.247 1.00 68.06 101 THR A O 1
ATOM 780 N N . TYR A 1 102 ? 24.431 -14.240 -45.778 1.00 67.19 102 TYR A N 1
ATOM 781 C CA . TYR A 1 102 ? 23.875 -14.078 -47.124 1.00 67.19 102 TYR A CA 1
ATOM 782 C C . TYR A 1 102 ? 24.534 -12.930 -47.885 1.00 67.19 102 TYR A C 1
ATOM 784 O O . TYR A 1 102 ? 24.297 -12.749 -49.078 1.00 67.19 102 TYR A O 1
ATOM 792 N N . GLY A 1 103 ? 25.319 -12.117 -47.184 1.00 63.25 103 GLY A N 1
ATOM 793 C CA . GLY A 1 103 ? 26.063 -11.024 -47.767 1.00 63.25 103 GLY A CA 1
ATOM 794 C C . GLY A 1 103 ? 27.476 -11.456 -48.134 1.00 63.25 103 GLY A C 1
ATOM 795 O O . GLY A 1 103 ? 28.100 -12.207 -47.395 1.00 63.25 103 GLY A O 1
ATOM 796 N N . ASP A 1 104 ? 28.008 -10.917 -49.234 1.00 67.81 104 ASP A N 1
ATOM 797 C CA . ASP A 1 104 ? 29.455 -10.904 -49.456 1.00 67.81 104 ASP A CA 1
ATOM 798 C C . ASP A 1 104 ? 30.125 -10.245 -48.227 1.00 67.81 104 ASP A C 1
ATOM 800 O O . ASP A 1 104 ? 29.860 -9.060 -47.964 1.00 67.81 104 ASP A O 1
ATOM 804 N N . PRO A 1 105 ? 30.935 -10.978 -47.438 1.00 62.25 105 PRO A N 1
ATOM 805 C CA . PRO A 1 105 ? 31.557 -10.446 -46.227 1.00 62.25 105 PRO A CA 1
ATOM 806 C C . PRO A 1 105 ? 32.464 -9.242 -46.524 1.00 62.25 105 PRO A C 1
ATOM 808 O O . PRO A 1 105 ? 32.648 -8.374 -45.662 1.00 62.25 105 PRO A O 1
ATOM 811 N N . ASP A 1 106 ? 32.950 -9.119 -47.764 1.00 65.88 106 ASP A N 1
ATOM 812 C CA . ASP A 1 106 ? 33.731 -7.976 -48.228 1.00 65.88 106 ASP A CA 1
ATOM 813 C C . ASP A 1 106 ? 32.938 -6.929 -49.009 1.00 65.88 106 ASP A C 1
ATOM 815 O O . ASP A 1 106 ? 33.447 -5.832 -49.283 1.00 65.88 106 ASP A O 1
ATOM 819 N N . GLY A 1 107 ? 31.653 -7.191 -49.237 1.00 76.56 107 GLY A N 1
ATOM 820 C CA . GLY A 1 107 ? 30.720 -6.284 -49.878 1.00 76.56 107 GLY A CA 1
ATOM 821 C C . GLY A 1 107 ? 30.629 -4.948 -49.141 1.00 76.56 107 GLY A C 1
ATOM 822 O O . GLY A 1 107 ? 30.182 -4.863 -47.993 1.00 76.56 107 GLY A O 1
ATOM 823 N N . LYS A 1 108 ? 30.992 -3.859 -49.834 1.00 79.94 108 LYS A N 1
ATOM 824 C CA . LYS A 1 108 ? 30.888 -2.486 -49.303 1.00 79.94 108 LYS A CA 1
ATOM 825 C C . LYS A 1 108 ? 29.486 -2.191 -48.757 1.00 79.94 108 LYS A C 1
ATOM 827 O O . LYS A 1 108 ? 29.367 -1.566 -47.708 1.00 79.94 108 LYS A O 1
ATOM 832 N N . LEU A 1 109 ? 28.437 -2.672 -49.430 1.00 84.06 109 LEU A N 1
ATOM 833 C CA . LEU A 1 109 ? 27.041 -2.461 -49.036 1.00 84.06 109 LEU A CA 1
ATOM 834 C C . LEU A 1 109 ? 26.717 -3.056 -47.653 1.00 84.06 109 LEU A C 1
ATOM 836 O O . LEU A 1 109 ? 26.104 -2.381 -46.831 1.00 84.06 109 LEU A O 1
ATOM 840 N N . ASN A 1 110 ? 27.184 -4.271 -47.356 1.00 83.88 110 ASN A N 1
ATOM 841 C CA . ASN A 1 110 ? 26.905 -4.952 -46.086 1.00 83.88 110 ASN A CA 1
ATOM 842 C C . ASN A 1 110 ? 27.573 -4.243 -44.906 1.00 83.88 110 ASN A C 1
ATOM 844 O O . ASN A 1 110 ? 26.958 -4.057 -43.854 1.00 83.88 110 ASN A O 1
ATOM 848 N N . LYS A 1 111 ? 28.808 -3.764 -45.113 1.00 83.31 111 LYS A N 1
ATOM 849 C CA . LYS A 1 111 ? 29.542 -2.955 -44.130 1.00 83.31 111 LYS A CA 1
ATOM 850 C C . LYS A 1 111 ? 28.778 -1.659 -43.803 1.00 83.31 111 LYS A C 1
ATOM 852 O O . LYS A 1 111 ? 28.633 -1.319 -42.630 1.00 83.31 111 LYS A O 1
ATOM 857 N N . TRP A 1 112 ? 28.205 -0.993 -44.812 1.00 88.44 112 TRP A N 1
ATOM 858 C CA . TRP A 1 112 ? 27.352 0.190 -44.622 1.00 88.44 112 TRP A CA 1
ATOM 859 C C . TRP A 1 112 ? 26.043 -0.114 -43.884 1.00 88.44 112 TRP A C 1
ATOM 861 O O . TRP A 1 112 ? 25.702 0.606 -42.947 1.00 88.44 112 TRP A O 1
ATOM 871 N N . ILE A 1 113 ? 25.329 -1.183 -44.252 1.00 88.44 113 ILE A N 1
ATOM 872 C CA . ILE A 1 113 ? 24.068 -1.567 -43.592 1.00 88.44 113 ILE A CA 1
ATOM 873 C C . ILE A 1 113 ? 24.304 -1.871 -42.105 1.00 88.44 113 ILE A C 1
ATOM 875 O O . ILE A 1 113 ? 23.553 -1.384 -41.253 1.00 88.44 113 ILE A O 1
ATOM 879 N N . MET A 1 114 ? 25.372 -2.605 -41.773 1.00 86.62 114 MET A N 1
ATOM 880 C CA . MET A 1 114 ? 25.756 -2.865 -40.382 1.00 86.62 114 MET A CA 1
ATOM 881 C C . MET A 1 114 ? 26.053 -1.577 -39.618 1.00 86.62 114 MET A C 1
ATOM 883 O O . MET A 1 114 ? 25.515 -1.370 -38.531 1.00 86.62 114 MET A O 1
ATOM 887 N N . ALA A 1 115 ? 26.880 -0.694 -40.181 1.00 88.62 115 ALA A N 1
ATOM 888 C CA . ALA A 1 115 ? 27.270 0.539 -39.509 1.00 88.62 115 ALA A CA 1
ATOM 889 C C . ALA A 1 115 ? 26.066 1.465 -39.261 1.00 88.62 115 ALA A C 1
ATOM 891 O O . ALA A 1 115 ? 25.914 1.986 -38.157 1.00 88.62 115 ALA A O 1
ATOM 892 N N . ILE A 1 116 ? 25.165 1.606 -40.240 1.00 90.25 116 ILE A N 1
ATOM 893 C CA . ILE A 1 116 ? 23.938 2.405 -40.100 1.00 90.25 116 ILE A CA 1
ATOM 894 C C . ILE A 1 116 ? 23.020 1.806 -39.029 1.00 90.25 116 ILE A C 1
ATOM 896 O O . ILE A 1 116 ? 22.545 2.532 -38.157 1.00 90.25 116 ILE A O 1
ATOM 900 N N . THR A 1 117 ? 22.806 0.489 -39.043 1.00 90.06 117 THR A N 1
ATOM 901 C CA . THR A 1 117 ? 21.946 -0.186 -38.055 1.00 90.06 117 THR A CA 1
ATOM 902 C C . THR A 1 117 ? 22.506 -0.039 -36.638 1.00 90.06 117 THR A C 1
ATOM 904 O O . THR A 1 117 ? 21.760 0.269 -35.707 1.00 90.06 117 THR A O 1
ATOM 907 N N . CYS A 1 118 ? 23.828 -0.174 -36.477 1.00 90.88 118 CYS A N 1
ATOM 908 C CA . CYS A 1 118 ? 24.522 0.080 -35.216 1.00 90.88 118 CYS A CA 1
ATOM 909 C C . CYS A 1 118 ? 24.321 1.515 -34.724 1.00 90.88 118 CYS A C 1
ATOM 911 O O . CYS A 1 118 ? 24.015 1.692 -33.549 1.00 90.88 118 CYS A O 1
ATOM 913 N N . VAL A 1 119 ? 24.446 2.520 -35.600 1.00 92.06 119 VAL A N 1
ATOM 914 C CA . VAL A 1 119 ? 24.227 3.932 -35.240 1.00 92.06 119 VAL A CA 1
ATOM 915 C C . VAL A 1 119 ? 22.778 4.192 -34.843 1.00 92.06 119 VAL A C 1
ATOM 917 O O . VAL A 1 119 ? 22.527 4.834 -33.828 1.00 92.06 119 VAL A O 1
ATOM 920 N N . VAL A 1 120 ? 21.805 3.677 -35.597 1.00 90.38 120 VAL A N 1
ATOM 921 C CA . VAL A 1 120 ? 20.384 3.867 -35.271 1.00 90.38 120 VAL A CA 1
ATOM 922 C C . VAL A 1 120 ? 20.058 3.256 -33.907 1.00 90.38 120 VAL A C 1
ATOM 924 O O . VAL A 1 120 ? 19.432 3.915 -33.076 1.00 90.38 120 VAL A O 1
ATOM 927 N N . ALA A 1 121 ? 20.518 2.033 -33.637 1.00 88.81 121 ALA A N 1
ATOM 928 C CA . ALA A 1 121 ? 20.295 1.366 -32.357 1.00 88.81 121 ALA A CA 1
ATOM 929 C C . ALA A 1 121 ? 20.994 2.085 -31.190 1.00 88.81 121 ALA A C 1
ATOM 931 O O . ALA A 1 121 ? 20.373 2.334 -30.155 1.00 88.81 121 ALA A O 1
ATOM 932 N N . SER A 1 122 ? 22.270 2.444 -31.351 1.00 90.50 122 SER A N 1
ATOM 933 C CA . SER A 1 122 ? 23.082 3.057 -30.298 1.00 90.50 122 SER A CA 1
ATOM 934 C C . SER A 1 122 ? 22.618 4.475 -29.952 1.00 90.50 122 SER A C 1
ATOM 936 O O . SER A 1 122 ? 22.500 4.807 -28.773 1.00 90.50 122 SER A O 1
ATOM 938 N N . VAL A 1 123 ? 22.282 5.294 -30.954 1.00 87.56 123 VAL A N 1
ATOM 939 C CA . VAL A 1 123 ? 21.775 6.659 -30.764 1.00 87.56 123 VAL A CA 1
ATOM 940 C C . VAL A 1 123 ? 20.386 6.626 -30.139 1.00 87.56 123 VAL A C 1
ATOM 942 O O . VAL A 1 123 ? 20.124 7.409 -29.229 1.00 87.56 123 VAL A O 1
ATOM 945 N N . SER A 1 124 ? 19.520 5.690 -30.545 1.00 84.94 124 SER A N 1
ATOM 946 C CA . SER A 1 124 ? 18.196 5.522 -29.927 1.00 84.94 124 SER A CA 1
ATOM 947 C C . SER A 1 124 ? 18.305 5.194 -28.434 1.00 84.94 124 SER A C 1
ATOM 949 O O . SER A 1 124 ? 17.598 5.783 -27.616 1.00 84.94 124 SER A O 1
ATOM 951 N N . LEU A 1 125 ? 19.229 4.302 -28.057 1.00 84.75 125 LEU A N 1
ATOM 952 C CA . LEU A 1 125 ? 19.483 3.967 -26.653 1.00 84.75 125 LEU A CA 1
ATOM 953 C C . LEU A 1 125 ? 20.121 5.135 -25.892 1.00 84.75 125 LEU A C 1
ATOM 955 O O . LEU A 1 125 ? 19.645 5.490 -24.815 1.00 84.75 125 LEU A O 1
ATOM 959 N N . ALA A 1 126 ? 21.152 5.778 -26.445 1.00 84.38 126 ALA A N 1
ATOM 960 C CA . ALA A 1 126 ? 21.788 6.937 -25.818 1.00 84.38 126 ALA A CA 1
ATOM 961 C C . ALA A 1 126 ? 20.785 8.081 -25.593 1.00 84.38 126 ALA A C 1
ATOM 963 O O . ALA A 1 126 ? 20.789 8.706 -24.529 1.00 84.38 126 ALA A O 1
ATOM 964 N N . PHE A 1 127 ? 19.881 8.308 -26.550 1.00 80.62 127 PHE A N 1
ATOM 965 C CA . PHE A 1 127 ? 18.817 9.301 -26.454 1.00 80.62 127 PHE A CA 1
ATOM 966 C C . PHE A 1 127 ? 17.807 8.965 -25.351 1.00 80.62 127 PHE A C 1
ATOM 968 O O . PHE A 1 127 ? 17.494 9.840 -24.542 1.00 80.62 127 PHE A O 1
ATOM 975 N N . ALA A 1 128 ? 17.363 7.706 -25.266 1.00 78.00 128 ALA A N 1
ATOM 976 C CA . ALA A 1 128 ? 16.441 7.249 -24.225 1.00 78.00 128 ALA A CA 1
ATOM 977 C C . ALA A 1 128 ? 17.000 7.471 -22.802 1.00 78.00 128 ALA A C 1
ATOM 979 O O . ALA A 1 128 ? 16.255 7.828 -21.888 1.00 78.00 128 ALA A O 1
ATOM 980 N N . TYR A 1 129 ? 18.319 7.329 -22.613 1.00 76.56 129 TYR A N 1
ATOM 981 C CA . TYR A 1 129 ? 18.979 7.525 -21.316 1.00 76.56 129 TYR A CA 1
ATOM 982 C C . TYR A 1 129 ? 19.327 8.991 -20.993 1.00 76.56 129 TYR A C 1
ATOM 984 O O . TYR A 1 129 ? 19.091 9.443 -19.871 1.00 76.56 129 TYR A O 1
ATOM 992 N N . THR A 1 130 ? 19.898 9.749 -21.935 1.00 69.81 130 THR A N 1
ATOM 993 C CA . THR A 1 130 ? 20.477 11.081 -21.645 1.00 69.81 130 THR A CA 1
ATOM 994 C C . THR A 1 130 ? 19.515 12.241 -21.881 1.00 69.81 130 THR A C 1
ATOM 996 O O . THR A 1 130 ? 19.538 13.204 -21.119 1.00 69.81 130 THR A O 1
ATOM 999 N N . TRP A 1 131 ? 18.620 12.118 -22.864 1.00 64.38 131 TRP A N 1
ATOM 1000 C CA . TRP A 1 131 ? 17.818 13.198 -23.445 1.00 64.38 131 TRP A CA 1
ATOM 1001 C C . TRP A 1 131 ? 18.624 14.463 -23.803 1.00 64.38 131 TRP A C 1
ATOM 1003 O O . TRP A 1 131 ? 18.874 15.332 -22.971 1.00 64.38 131 TRP A O 1
ATOM 1013 N N . VAL A 1 132 ? 18.941 14.616 -25.092 1.00 47.81 132 VAL A N 1
ATOM 1014 C CA . VAL A 1 132 ? 19.360 15.896 -25.685 1.00 47.81 132 VAL A CA 1
ATOM 1015 C C . VAL A 1 132 ? 18.241 16.388 -26.601 1.00 47.81 132 VAL A C 1
ATOM 1017 O O . VAL A 1 132 ? 18.128 15.980 -27.753 1.00 47.81 132 VAL A O 1
ATOM 1020 N N . SER A 1 133 ? 17.383 17.272 -26.092 1.00 43.12 133 SER A N 1
ATOM 1021 C CA . SER A 1 133 ? 16.434 18.034 -26.911 1.00 43.12 133 SER A CA 1
ATOM 1022 C C . SER A 1 133 ? 17.165 19.166 -27.645 1.00 43.12 133 SER A C 1
ATOM 1024 O O . SER A 1 133 ? 17.092 20.319 -27.230 1.00 43.12 133 SER A O 1
ATOM 1026 N N . ILE A 1 134 ? 17.870 18.856 -28.733 1.00 40.00 134 ILE A N 1
ATOM 1027 C CA . ILE A 1 134 ? 18.359 19.889 -29.671 1.00 40.00 134 ILE A CA 1
ATOM 1028 C C . ILE A 1 134 ? 17.553 19.892 -30.987 1.00 40.00 134 ILE A C 1
ATOM 1030 O O . ILE A 1 134 ? 17.603 20.870 -31.721 1.00 40.00 134 ILE A O 1
ATOM 1034 N N . LEU A 1 135 ? 16.725 18.872 -31.270 1.00 34.06 135 LEU A N 1
ATOM 1035 C CA . LEU A 1 135 ? 16.110 18.700 -32.600 1.00 34.06 135 LEU A CA 1
ATOM 1036 C C . LEU A 1 135 ? 14.576 18.759 -32.694 1.00 34.06 135 LEU A C 1
ATOM 1038 O O . LEU A 1 135 ? 14.052 18.647 -33.796 1.00 34.06 135 LEU A O 1
ATOM 1042 N N . THR A 1 136 ? 13.835 19.002 -31.610 1.00 36.84 136 THR A N 1
ATOM 1043 C CA . THR A 1 136 ? 12.367 19.164 -31.705 1.00 36.84 136 THR A CA 1
ATOM 1044 C C . THR A 1 136 ? 11.797 20.290 -30.832 1.00 36.84 136 THR A C 1
ATOM 1046 O O . THR A 1 136 ? 11.037 20.008 -29.907 1.00 36.84 136 THR A O 1
ATOM 1049 N N . PRO A 1 137 ? 12.095 21.574 -31.110 1.00 34.97 137 PRO A N 1
ATOM 1050 C CA . PRO A 1 137 ? 11.249 22.675 -30.656 1.00 34.97 137 PRO A CA 1
ATOM 1051 C C . PRO A 1 137 ? 10.113 23.027 -31.643 1.00 34.97 137 PRO A C 1
ATOM 1053 O O . PRO A 1 137 ? 9.228 23.794 -31.287 1.00 34.97 137 PRO A O 1
ATOM 1056 N N . THR A 1 138 ? 10.093 22.484 -32.869 1.00 32.28 138 THR A N 1
ATOM 1057 C CA . THR A 1 138 ? 9.234 22.990 -33.966 1.00 32.28 138 THR A CA 1
ATOM 1058 C C . THR A 1 138 ? 8.003 22.155 -34.327 1.00 32.28 138 THR A C 1
ATOM 1060 O O . THR A 1 138 ? 7.207 22.597 -35.149 1.00 32.28 138 THR A O 1
ATOM 1063 N N . ILE A 1 139 ? 7.774 20.993 -33.707 1.00 36.72 139 ILE A N 1
ATOM 1064 C CA . ILE A 1 139 ? 6.572 20.172 -33.958 1.00 36.72 139 ILE A CA 1
ATOM 1065 C C . ILE A 1 139 ? 5.727 20.096 -32.680 1.00 36.72 139 ILE A C 1
ATOM 1067 O O . ILE A 1 139 ? 5.485 19.032 -32.126 1.00 36.72 139 ILE A O 1
ATOM 1071 N N . SER A 1 140 ? 5.304 21.250 -32.164 1.00 35.25 140 SER A N 1
ATOM 1072 C CA . SER A 1 140 ? 4.358 21.343 -31.039 1.00 35.25 140 SER A CA 1
ATOM 1073 C C . SER A 1 140 ? 2.891 21.407 -31.488 1.00 35.25 140 SER A C 1
ATOM 1075 O O . SER A 1 140 ? 2.000 21.467 -30.645 1.00 35.25 140 SER A O 1
ATOM 1077 N N . HIS A 1 141 ? 2.619 21.362 -32.799 1.00 35.25 141 HIS A N 1
ATOM 1078 C CA . HIS A 1 141 ? 1.272 21.590 -33.337 1.00 35.25 141 HIS A CA 1
ATOM 1079 C C . HIS A 1 141 ? 0.601 20.375 -34.001 1.00 35.25 141 HIS A C 1
ATOM 1081 O O . HIS A 1 141 ? -0.560 20.471 -34.395 1.00 35.25 141 HIS A O 1
ATOM 1087 N N . LEU A 1 142 ? 1.278 19.224 -34.100 1.00 31.86 142 LEU A N 1
ATOM 1088 C CA . LEU A 1 142 ? 0.732 18.018 -34.732 1.00 31.86 142 LEU A CA 1
ATOM 1089 C C . LEU A 1 142 ? 0.795 16.817 -33.780 1.00 31.86 142 LEU A C 1
ATOM 1091 O O . LEU A 1 142 ? 1.809 16.148 -33.633 1.00 31.86 142 LEU A O 1
ATOM 1095 N N . SER A 1 143 ? -0.363 16.554 -33.175 1.00 32.47 143 SER A N 1
ATOM 1096 C CA . SER A 1 143 ? -0.745 15.376 -32.388 1.00 32.47 143 SER A CA 1
ATOM 1097 C C . SER A 1 143 ? -0.058 15.183 -31.024 1.00 32.47 143 SER A C 1
ATOM 1099 O O . SER A 1 143 ? 1.110 14.829 -30.901 1.00 32.47 143 SER A O 1
ATOM 1101 N N . LYS A 1 144 ? -0.867 15.330 -29.965 1.00 35.03 144 LYS A N 1
ATOM 1102 C CA . LYS A 1 144 ? -0.653 14.753 -28.629 1.00 35.03 144 LYS A CA 1
ATOM 1103 C C . LYS A 1 144 ? -0.721 13.219 -28.711 1.00 35.03 144 LYS A C 1
ATOM 1105 O O . LYS A 1 144 ? -1.645 12.605 -28.189 1.00 35.03 144 LYS A O 1
ATOM 1110 N N . THR A 1 145 ? 0.205 12.571 -29.407 1.00 35.44 145 THR A N 1
ATOM 1111 C CA . THR A 1 145 ? 0.312 11.109 -29.356 1.00 35.44 145 THR A CA 1
ATOM 1112 C C . THR A 1 145 ? 1.024 10.707 -28.069 1.00 35.44 145 THR A C 1
ATOM 1114 O O . THR A 1 145 ? 2.237 10.836 -27.939 1.00 35.44 145 THR A O 1
ATOM 1117 N N . GLN A 1 146 ? 0.250 10.177 -27.123 1.00 40.91 146 GLN A N 1
ATOM 1118 C CA . GLN A 1 146 ? 0.655 9.659 -25.805 1.00 40.91 146 GLN A CA 1
ATOM 1119 C C . GLN A 1 146 ? 1.779 8.598 -25.849 1.00 40.91 146 GLN A C 1
ATOM 1121 O O . GLN A 1 146 ? 2.356 8.260 -24.820 1.00 40.91 146 GLN A O 1
ATOM 1126 N N . LEU A 1 147 ? 2.114 8.073 -27.034 1.00 34.81 147 LEU A N 1
ATOM 1127 C CA . LEU A 1 147 ? 3.121 7.030 -27.253 1.00 34.81 147 LEU A CA 1
ATOM 1128 C C . LEU A 1 147 ? 4.577 7.536 -27.150 1.00 34.81 147 LEU A C 1
ATOM 1130 O O . LEU A 1 147 ? 5.479 6.743 -26.906 1.00 34.81 147 LEU A O 1
ATOM 1134 N N . THR A 1 148 ? 4.833 8.845 -27.285 1.00 42.34 148 THR A N 1
ATOM 1135 C CA . THR A 1 148 ? 6.208 9.395 -27.257 1.00 42.34 148 THR A CA 1
ATOM 1136 C C . THR A 1 148 ? 6.717 9.765 -25.861 1.00 42.34 148 THR A C 1
ATOM 1138 O O . THR A 1 148 ? 7.895 10.083 -25.705 1.00 42.34 148 THR A O 1
ATOM 1141 N N . ASN A 1 149 ? 5.865 9.749 -24.831 1.00 45.06 149 ASN A N 1
ATOM 1142 C CA . ASN A 1 149 ? 6.272 10.129 -23.471 1.00 45.06 149 ASN A CA 1
ATOM 1143 C C . ASN A 1 149 ? 6.962 8.990 -22.700 1.00 45.06 149 ASN A C 1
ATOM 1145 O O . ASN A 1 149 ? 7.772 9.259 -21.816 1.00 45.06 149 ASN A O 1
ATOM 1149 N N . ASP A 1 150 ? 6.757 7.736 -23.109 1.00 44.62 150 ASP A N 1
ATOM 1150 C CA . ASP A 1 150 ? 7.342 6.556 -22.454 1.00 44.62 150 ASP A CA 1
ATOM 1151 C C . ASP A 1 150 ? 8.842 6.360 -22.721 1.00 44.62 150 ASP A C 1
ATOM 1153 O O . ASP A 1 150 ? 9.515 5.641 -21.983 1.00 44.62 150 ASP A O 1
ATOM 1157 N N . GLN A 1 151 ? 9.400 7.033 -23.733 1.00 47.53 151 GLN A N 1
ATOM 1158 C CA . GLN A 1 151 ? 10.830 6.979 -24.070 1.00 47.53 151 GLN A CA 1
ATOM 1159 C C . GLN A 1 151 ? 11.701 7.949 -23.243 1.00 47.53 151 GLN A C 1
ATOM 1161 O O . GLN A 1 151 ? 12.899 8.061 -23.488 1.00 47.53 151 GLN A O 1
ATOM 1166 N N . LYS A 1 152 ? 11.120 8.662 -22.266 1.00 58.78 152 LYS A N 1
ATOM 1167 C CA . LYS A 1 152 ? 11.730 9.829 -21.600 1.00 58.78 152 LYS A CA 1
ATOM 1168 C C . LYS A 1 152 ? 12.018 9.614 -20.108 1.00 58.78 152 LYS A C 1
ATOM 1170 O O . LYS A 1 152 ? 11.911 10.555 -19.324 1.00 58.78 152 LYS A O 1
ATOM 1175 N N . TYR A 1 153 ? 12.403 8.414 -19.678 1.00 67.38 153 TYR A N 1
ATOM 1176 C CA . TYR A 1 153 ? 12.484 8.071 -18.250 1.00 67.38 153 TYR A CA 1
ATOM 1177 C C . TYR A 1 153 ? 13.881 7.643 -17.783 1.00 67.38 153 TYR A C 1
ATOM 1179 O O . TYR A 1 153 ? 14.586 6.950 -18.509 1.00 67.38 153 TYR A O 1
ATOM 1187 N N . MET A 1 154 ? 14.276 8.027 -16.560 1.00 78.50 154 MET A N 1
ATOM 1188 C CA . MET A 1 154 ? 15.470 7.482 -15.897 1.00 78.50 154 MET A CA 1
ATOM 1189 C C . MET A 1 154 ? 15.068 6.239 -15.086 1.00 78.50 154 MET A C 1
ATOM 1191 O O . MET A 1 154 ? 14.427 6.385 -14.046 1.00 78.50 154 MET A O 1
ATOM 1195 N N . PRO A 1 155 ? 15.413 5.021 -15.544 1.00 75.88 155 PRO A N 1
ATOM 1196 C CA . PRO A 1 155 ? 14.785 3.801 -15.044 1.00 75.88 155 PRO A CA 1
ATOM 1197 C C . PRO A 1 155 ? 15.177 3.445 -13.609 1.00 75.88 155 PRO A C 1
ATOM 1199 O O . PRO A 1 155 ? 14.326 2.985 -12.860 1.00 75.88 155 PRO A O 1
ATOM 1202 N N . TYR A 1 156 ? 16.421 3.667 -13.192 1.00 86.88 156 TYR A N 1
ATOM 1203 C CA . TYR A 1 156 ? 16.913 3.127 -11.921 1.00 86.88 156 TYR A CA 1
ATOM 1204 C C . TYR A 1 156 ? 16.684 4.073 -10.744 1.00 86.88 156 TYR A C 1
ATOM 1206 O O . TYR A 1 156 ? 16.768 5.297 -10.892 1.00 86.88 156 TYR A O 1
ATOM 1214 N N . TYR A 1 157 ? 16.438 3.510 -9.558 1.00 86.31 157 TYR A N 1
ATOM 1215 C CA . TYR A 1 157 ? 16.335 4.303 -8.328 1.00 86.31 157 TYR A CA 1
ATOM 1216 C C . TYR A 1 157 ? 17.665 4.948 -7.948 1.00 86.31 157 TYR A C 1
ATOM 1218 O O . TYR A 1 157 ? 17.703 6.123 -7.589 1.00 86.31 157 TYR A O 1
ATOM 1226 N N . HIS A 1 158 ? 18.768 4.212 -8.092 1.00 87.69 158 HIS A N 1
ATOM 1227 C CA . HIS A 1 158 ? 20.104 4.745 -7.862 1.00 87.69 158 HIS A CA 1
ATOM 1228 C C . HIS A 1 158 ? 20.534 5.651 -9.020 1.00 87.69 158 HIS A C 1
ATOM 1230 O O . HIS A 1 158 ? 20.836 5.188 -10.126 1.00 87.69 158 HIS A O 1
ATOM 1236 N N . PHE A 1 159 ? 20.649 6.956 -8.756 1.00 87.38 159 PHE A N 1
ATOM 1237 C CA . PHE A 1 159 ? 21.072 7.923 -9.771 1.00 87.38 159 PHE A CA 1
ATOM 1238 C C . PHE A 1 159 ? 22.474 7.618 -10.320 1.00 87.38 159 PHE A C 1
ATOM 1240 O O . PHE A 1 159 ? 22.709 7.727 -11.522 1.00 87.38 159 PHE A O 1
ATOM 1247 N N . ARG A 1 160 ? 23.395 7.150 -9.464 1.00 87.94 160 ARG A N 1
ATOM 1248 C CA . ARG A 1 160 ? 24.753 6.739 -9.870 1.00 87.94 160 ARG A CA 1
ATOM 1249 C C . ARG A 1 160 ? 24.743 5.608 -10.902 1.00 87.94 160 ARG A C 1
ATOM 1251 O O . ARG A 1 160 ? 25.559 5.613 -11.819 1.00 87.94 160 ARG A O 1
ATOM 1258 N N . TRP A 1 161 ? 23.809 4.666 -10.781 1.00 88.88 161 TRP A N 1
ATOM 1259 C CA . TRP A 1 161 ? 23.681 3.570 -11.740 1.00 88.88 161 TRP A CA 1
ATOM 1260 C C . TRP A 1 161 ? 23.086 4.043 -13.067 1.00 88.88 161 TRP A C 1
ATOM 1262 O O . TRP A 1 161 ? 23.592 3.695 -14.134 1.00 88.88 161 TRP A O 1
ATOM 1272 N N . SER A 1 162 ? 22.085 4.928 -13.011 1.00 87.56 162 SER A N 1
ATOM 1273 C CA . SER A 1 162 ? 21.565 5.606 -14.205 1.00 87.56 162 SER A CA 1
ATOM 1274 C C . SER A 1 162 ? 22.660 6.388 -14.941 1.00 87.56 162 SER A C 1
ATOM 1276 O O . SER A 1 162 ? 22.734 6.322 -16.166 1.00 87.56 162 SER A O 1
ATOM 1278 N N . LEU A 1 163 ? 23.553 7.060 -14.205 1.00 89.50 163 LEU A N 1
ATOM 1279 C CA . LEU A 1 163 ? 24.699 7.782 -14.760 1.00 89.50 163 LEU A CA 1
ATOM 1280 C C . LEU A 1 163 ? 25.672 6.844 -15.485 1.00 89.50 163 LEU A C 1
ATOM 1282 O O . LEU A 1 163 ? 26.059 7.111 -16.621 1.00 89.50 163 LEU A O 1
ATOM 1286 N N . PHE A 1 164 ? 26.031 5.729 -14.845 1.00 90.94 164 PHE A N 1
ATOM 1287 C CA . PHE A 1 164 ? 26.899 4.712 -15.434 1.00 90.94 164 PHE A CA 1
ATOM 1288 C C . PHE A 1 164 ? 26.297 4.124 -16.718 1.00 90.94 164 PHE A C 1
ATOM 1290 O O . PHE A 1 164 ? 26.966 4.062 -17.751 1.00 90.94 164 PHE A O 1
ATOM 1297 N N . ARG A 1 165 ? 25.011 3.751 -16.687 1.00 87.94 165 ARG A N 1
ATOM 1298 C CA . ARG A 1 165 ? 24.300 3.202 -17.851 1.00 87.94 165 ARG A CA 1
ATOM 1299 C C . ARG A 1 165 ? 24.197 4.219 -18.988 1.00 87.94 165 ARG A C 1
ATOM 1301 O O . ARG A 1 165 ? 24.445 3.849 -20.132 1.00 87.94 165 ARG A O 1
ATOM 1308 N N . ALA A 1 166 ? 23.904 5.483 -18.688 1.00 88.94 166 ALA A N 1
ATOM 1309 C CA . ALA A 1 166 ? 23.882 6.552 -19.684 1.00 88.94 166 ALA A CA 1
ATOM 1310 C C . ALA A 1 166 ? 25.256 6.739 -20.345 1.00 88.94 166 ALA A C 1
ATOM 1312 O O . ALA A 1 166 ? 25.348 6.776 -21.569 1.00 88.94 166 ALA A O 1
ATOM 1313 N N . ALA A 1 167 ? 26.329 6.769 -19.551 1.00 91.31 167 ALA A N 1
ATOM 1314 C CA . ALA A 1 167 ? 27.692 6.902 -20.055 1.00 91.31 167 ALA A CA 1
ATOM 1315 C C . ALA A 1 167 ? 28.092 5.722 -20.964 1.00 91.31 167 ALA A C 1
ATOM 1317 O O . ALA A 1 167 ? 28.678 5.929 -22.027 1.00 91.31 167 ALA A O 1
ATOM 1318 N N . LEU A 1 168 ? 27.696 4.497 -20.598 1.00 91.19 168 LEU A N 1
ATOM 1319 C CA . LEU A 1 168 ? 27.908 3.303 -21.416 1.00 91.19 168 LEU A CA 1
ATOM 1320 C C . LEU A 1 168 ? 27.185 3.392 -22.772 1.00 91.19 168 LEU A C 1
ATOM 1322 O O . LEU A 1 168 ? 27.790 3.087 -23.800 1.00 91.19 168 LEU A O 1
ATOM 1326 N N . GLN A 1 169 ? 25.920 3.834 -22.796 1.00 89.38 169 GLN A N 1
ATOM 1327 C CA . GLN A 1 169 ? 25.168 3.978 -24.051 1.00 89.38 169 GLN A CA 1
ATOM 1328 C C . GLN A 1 169 ? 25.715 5.104 -24.934 1.00 89.38 169 GLN A C 1
ATOM 1330 O O . GLN A 1 169 ? 25.820 4.934 -26.146 1.00 89.38 169 GLN A O 1
ATOM 1335 N N . THR A 1 170 ? 26.128 6.230 -24.349 1.00 90.81 170 THR A N 1
ATOM 1336 C CA . THR A 1 170 ? 26.754 7.327 -25.102 1.00 90.81 170 THR A CA 1
ATOM 1337 C C . THR A 1 170 ? 28.095 6.895 -25.702 1.00 90.81 170 THR A C 1
ATOM 1339 O O . THR A 1 170 ? 28.385 7.220 -26.853 1.00 90.81 170 THR A O 1
ATOM 1342 N N . ASN A 1 171 ? 28.889 6.099 -24.977 1.00 93.19 171 ASN A N 1
ATOM 1343 C CA . ASN A 1 171 ? 30.114 5.520 -25.528 1.00 93.19 171 ASN A CA 1
ATOM 1344 C C . ASN A 1 171 ? 29.826 4.530 -26.670 1.00 93.19 171 ASN A C 1
ATOM 1346 O O . ASN A 1 171 ? 30.528 4.528 -27.677 1.00 93.19 171 ASN A O 1
ATOM 1350 N N . PHE A 1 172 ? 28.767 3.723 -26.555 1.00 92.19 172 PHE A N 1
ATOM 1351 C CA . PHE A 1 172 ? 28.336 2.843 -27.643 1.00 92.19 172 PHE A CA 1
ATOM 1352 C C . PHE A 1 172 ? 27.907 3.638 -28.890 1.00 92.19 172 PHE A C 1
ATOM 1354 O O . PHE A 1 172 ? 28.286 3.285 -30.009 1.00 92.19 172 PHE A O 1
ATOM 1361 N N . ALA A 1 173 ? 27.198 4.756 -28.708 1.00 91.50 173 ALA A N 1
ATOM 1362 C CA . ALA A 1 173 ? 26.864 5.670 -29.798 1.00 91.50 173 ALA A CA 1
ATOM 1363 C C . ALA A 1 173 ? 28.118 6.258 -30.457 1.00 91.50 173 ALA A C 1
ATOM 1365 O O . ALA A 1 173 ? 28.246 6.223 -31.683 1.00 91.50 173 ALA A O 1
ATOM 1366 N N . TRP A 1 174 ? 29.090 6.699 -29.659 1.00 93.25 174 TRP A N 1
ATOM 1367 C CA . TRP A 1 174 ? 30.371 7.187 -30.165 1.00 93.25 174 TRP A CA 1
ATOM 1368 C C . TRP A 1 174 ? 31.134 6.124 -30.969 1.00 93.25 174 TRP A C 1
ATOM 1370 O O . TRP A 1 174 ? 31.526 6.380 -32.106 1.00 93.25 174 TRP A O 1
ATOM 1380 N N . ALA A 1 175 ? 31.248 4.902 -30.442 1.00 92.00 175 ALA A N 1
ATOM 1381 C CA . ALA A 1 175 ? 31.885 3.787 -31.139 1.00 92.00 175 ALA A CA 1
ATOM 1382 C C . ALA A 1 175 ? 31.218 3.494 -32.496 1.00 92.00 175 ALA A C 1
ATOM 1384 O O . ALA A 1 175 ? 31.903 3.280 -33.499 1.00 92.00 175 ALA A O 1
ATOM 1385 N N . SER A 1 176 ? 29.882 3.532 -32.555 1.00 91.88 176 SER A N 1
ATOM 1386 C CA . SER A 1 176 ? 29.144 3.303 -33.803 1.00 91.88 176 SER A CA 1
ATOM 1387 C C . SER A 1 176 ? 29.362 4.408 -34.848 1.00 91.88 176 SER A C 1
ATOM 1389 O O . SER A 1 176 ? 29.480 4.108 -36.035 1.00 91.88 176 SER A O 1
ATOM 1391 N N . LEU A 1 177 ? 29.509 5.669 -34.424 1.00 91.25 177 LEU A N 1
ATOM 1392 C CA . LEU A 1 177 ? 29.847 6.783 -35.318 1.00 91.25 177 LEU A CA 1
ATOM 1393 C C . LEU A 1 177 ? 31.273 6.651 -35.866 1.00 91.25 177 LEU A C 1
ATOM 1395 O O . LEU A 1 177 ? 31.493 6.860 -37.060 1.00 91.25 177 LEU A O 1
ATOM 1399 N N . CYS A 1 178 ? 32.230 6.233 -35.031 1.00 90.62 178 CYS A N 1
ATOM 1400 C CA . CYS A 1 178 ? 33.584 5.917 -35.484 1.00 90.62 178 CYS A CA 1
ATOM 1401 C C . CYS A 1 178 ? 33.582 4.801 -36.542 1.00 90.62 178 CYS A C 1
ATOM 1403 O O . CYS A 1 178 ? 34.318 4.905 -37.521 1.00 90.62 178 CYS A O 1
ATOM 1405 N N . CYS A 1 179 ? 32.722 3.784 -36.399 1.00 87.75 179 CYS A N 1
ATOM 1406 C CA . CYS A 1 179 ? 32.573 2.714 -37.394 1.00 87.75 179 CYS A CA 1
ATOM 1407 C C . CYS A 1 179 ? 32.049 3.222 -38.744 1.00 87.75 179 CYS A C 1
ATOM 1409 O O . CYS A 1 179 ? 32.494 2.756 -39.783 1.00 87.75 179 CYS A O 1
ATOM 1411 N N . VAL A 1 180 ? 31.129 4.190 -38.769 1.00 90.38 180 VAL A N 1
ATOM 1412 C CA . VAL A 1 180 ? 30.713 4.816 -40.039 1.00 90.38 180 VAL A CA 1
ATOM 1413 C C . VAL A 1 180 ? 31.875 5.595 -40.657 1.00 90.38 180 VAL A C 1
ATOM 1415 O O . VAL A 1 180 ? 32.087 5.558 -41.868 1.00 90.38 180 VAL A O 1
ATOM 1418 N N . PHE A 1 181 ? 32.669 6.274 -39.832 1.00 88.50 181 PHE A N 1
ATOM 1419 C CA . PHE A 1 181 ? 33.779 7.084 -40.317 1.00 88.50 181 PHE A CA 1
ATOM 1420 C C . PHE A 1 181 ? 34.907 6.248 -40.944 1.00 88.50 181 PHE A C 1
ATOM 1422 O O . PHE A 1 181 ? 35.489 6.672 -41.946 1.00 88.50 181 PHE A O 1
ATOM 1429 N N . THR A 1 182 ? 35.184 5.041 -40.433 1.00 87.81 182 THR A N 1
ATOM 1430 C CA . THR A 1 182 ? 36.145 4.124 -41.078 1.00 87.81 182 THR A CA 1
ATOM 1431 C C . THR A 1 182 ? 35.696 3.700 -42.476 1.00 87.81 182 THR A C 1
ATOM 1433 O O . THR A 1 182 ? 36.540 3.525 -43.352 1.00 87.81 182 THR A O 1
ATOM 1436 N N . LEU A 1 183 ? 34.385 3.599 -42.728 1.00 86.62 183 LEU A N 1
ATOM 1437 C CA . LEU A 1 183 ? 33.850 3.291 -44.062 1.00 86.62 183 LEU A CA 1
ATOM 1438 C C . LEU A 1 183 ? 33.998 4.456 -45.043 1.00 86.62 183 LEU A C 1
ATOM 1440 O O . LEU A 1 183 ? 34.150 4.230 -46.243 1.00 86.62 183 LEU A O 1
ATOM 1444 N N . ILE A 1 184 ? 33.977 5.694 -44.543 1.00 88.62 184 ILE A N 1
ATOM 1445 C CA . ILE A 1 184 ? 34.200 6.901 -45.351 1.00 88.62 184 ILE A CA 1
ATOM 1446 C C . ILE A 1 184 ? 35.692 7.063 -45.681 1.00 88.62 184 ILE A C 1
ATOM 1448 O O . ILE A 1 184 ? 36.034 7.438 -46.803 1.00 88.62 184 ILE A O 1
ATOM 1452 N N . ARG A 1 185 ? 36.593 6.775 -44.728 1.00 87.00 185 ARG A N 1
ATOM 1453 C CA . ARG A 1 185 ? 38.054 6.849 -44.912 1.00 87.00 185 ARG A CA 1
ATOM 1454 C C . ARG A 1 185 ? 38.766 5.544 -44.508 1.00 87.00 185 ARG A C 1
ATOM 1456 O O . ARG A 1 185 ? 39.230 5.441 -43.371 1.00 87.00 185 ARG A O 1
ATOM 1463 N N . PRO A 1 186 ? 38.959 4.597 -45.447 1.00 78.00 186 PRO A N 1
ATOM 1464 C CA . PRO A 1 186 ? 39.422 3.231 -45.157 1.00 78.00 186 PRO A CA 1
ATOM 1465 C C . PRO A 1 186 ? 40.890 3.051 -44.702 1.00 78.00 186 PRO A C 1
ATOM 1467 O O . PRO A 1 186 ? 41.323 1.921 -44.518 1.00 78.00 186 PRO A O 1
ATOM 1470 N N . HIS A 1 187 ? 41.653 4.120 -44.450 1.00 78.19 187 HIS A N 1
ATOM 1471 C CA . HIS A 1 187 ? 43.045 4.055 -43.952 1.00 78.19 187 HIS A CA 1
ATOM 1472 C C . HIS A 1 187 ? 43.324 5.041 -42.810 1.00 78.19 187 HIS A C 1
ATOM 1474 O O . HIS A 1 187 ? 44.464 5.420 -42.565 1.00 78.19 187 HIS A O 1
ATOM 1480 N N . SER A 1 188 ? 42.273 5.530 -42.153 1.00 80.56 188 SER A N 1
ATOM 1481 C CA . SER A 1 188 ? 42.412 6.479 -41.051 1.00 80.56 188 SER A CA 1
ATOM 1482 C C . SER A 1 188 ? 42.615 5.740 -39.731 1.00 80.56 188 SER A C 1
ATOM 1484 O O . SER A 1 188 ? 41.842 4.834 -39.420 1.00 80.56 188 SER A O 1
ATOM 1486 N N . ASP A 1 189 ? 43.540 6.213 -38.892 1.00 83.88 189 ASP A N 1
ATOM 1487 C CA . ASP A 1 189 ? 43.738 5.738 -37.511 1.00 83.88 189 ASP A CA 1
ATOM 1488 C C . ASP A 1 189 ? 42.621 6.220 -36.562 1.00 83.88 189 ASP A C 1
ATOM 1490 O O . ASP A 1 189 ? 42.854 6.779 -35.488 1.00 83.88 189 ASP A O 1
ATOM 1494 N N . ILE A 1 190 ? 41.357 6.022 -36.952 1.00 86.44 190 ILE A N 1
ATOM 1495 C CA . ILE A 1 190 ? 40.190 6.450 -36.171 1.00 86.44 190 ILE A CA 1
ATOM 1496 C C . ILE A 1 190 ? 40.128 5.752 -34.809 1.00 86.44 190 ILE A C 1
ATOM 1498 O O . ILE A 1 190 ? 39.548 6.300 -33.877 1.00 86.44 190 ILE A O 1
ATOM 1502 N N . GLY A 1 191 ? 40.741 4.571 -34.672 1.00 84.00 191 GLY A N 1
ATOM 1503 C CA . GLY A 1 191 ? 40.829 3.858 -33.398 1.00 84.00 191 GLY A CA 1
ATOM 1504 C C . GLY A 1 191 ? 41.519 4.686 -32.311 1.00 84.00 191 GLY A C 1
ATOM 1505 O O . GLY A 1 191 ? 41.082 4.670 -31.163 1.00 84.00 191 GLY A O 1
ATOM 1506 N N . ILE A 1 192 ? 42.525 5.487 -32.680 1.00 87.56 192 ILE A N 1
ATOM 1507 C CA . ILE A 1 192 ? 43.207 6.403 -31.756 1.00 87.56 192 ILE A CA 1
ATOM 1508 C C . ILE A 1 192 ? 42.252 7.528 -31.339 1.00 87.56 192 ILE A C 1
ATOM 1510 O O . ILE A 1 192 ? 42.136 7.830 -30.154 1.00 87.56 192 ILE A O 1
ATOM 1514 N N . ILE A 1 193 ? 41.513 8.101 -32.295 1.00 87.44 193 ILE A N 1
ATOM 1515 C CA . ILE A 1 193 ? 40.511 9.148 -32.038 1.00 87.44 193 ILE A CA 1
ATOM 1516 C C . ILE A 1 193 ? 39.395 8.628 -31.124 1.00 87.44 193 ILE A C 1
ATOM 1518 O O . ILE A 1 193 ? 38.993 9.330 -30.198 1.00 87.44 193 ILE A O 1
ATOM 1522 N N . TYR A 1 194 ? 38.929 7.393 -31.343 1.00 90.75 194 TYR A N 1
ATOM 1523 C CA . TYR A 1 194 ? 37.959 6.736 -30.472 1.00 90.75 194 TYR A CA 1
ATOM 1524 C C . TYR A 1 194 ? 38.483 6.692 -29.036 1.00 90.75 194 TYR A C 1
ATOM 1526 O O . TYR A 1 194 ? 37.853 7.283 -28.163 1.00 90.75 194 TYR A O 1
ATOM 1534 N N . VAL A 1 195 ? 39.655 6.084 -28.808 1.00 91.56 195 VAL A N 1
ATOM 1535 C CA . VAL A 1 195 ? 40.236 5.906 -27.466 1.00 91.56 195 VAL A CA 1
ATOM 1536 C C . VAL A 1 195 ? 40.518 7.244 -26.776 1.00 91.56 195 VAL A C 1
ATOM 1538 O O . VAL A 1 195 ? 40.184 7.402 -25.602 1.00 91.56 195 VAL A O 1
ATOM 1541 N N . LEU A 1 196 ? 41.073 8.223 -27.496 1.00 92.56 196 LEU A N 1
ATOM 1542 C CA . LEU A 1 196 ? 41.388 9.544 -26.943 1.00 92.56 196 LEU A CA 1
ATOM 1543 C C . LEU A 1 196 ? 40.142 10.336 -26.534 1.00 92.56 196 LEU A C 1
ATOM 1545 O O . LEU A 1 196 ? 40.198 11.100 -25.572 1.00 92.56 196 LEU A O 1
ATOM 1549 N N . LEU A 1 197 ? 39.019 10.166 -27.241 1.00 92.75 197 LEU A N 1
ATOM 1550 C CA . LEU A 1 197 ? 37.786 10.901 -26.957 1.00 92.75 197 LEU A CA 1
ATOM 1551 C C . LEU A 1 197 ? 36.862 10.208 -25.950 1.00 92.75 197 LEU A C 1
ATOM 1553 O O . LEU A 1 197 ? 35.958 10.874 -25.449 1.00 92.75 197 LEU A O 1
ATOM 1557 N N . ILE A 1 198 ? 37.097 8.941 -25.573 1.00 92.62 198 ILE A N 1
ATOM 1558 C CA . ILE A 1 198 ? 36.291 8.246 -24.547 1.00 92.62 198 ILE A CA 1
ATOM 1559 C C . ILE A 1 198 ? 36.112 9.103 -23.276 1.00 92.62 198 ILE A C 1
ATOM 1561 O O . ILE A 1 198 ? 34.964 9.311 -22.880 1.00 92.62 198 ILE A O 1
ATOM 1565 N N . PRO A 1 199 ? 37.166 9.670 -22.647 1.00 94.06 199 PRO A N 1
ATOM 1566 C CA . PRO A 1 199 ? 36.999 10.467 -21.429 1.00 94.06 199 PRO A CA 1
ATOM 1567 C C . PRO A 1 199 ? 36.108 11.700 -21.634 1.00 94.06 199 PRO A C 1
ATOM 1569 O O . PRO A 1 199 ? 35.289 12.022 -20.774 1.00 94.06 199 PRO A O 1
ATOM 1572 N N . PHE A 1 200 ? 36.219 12.360 -22.792 1.00 93.69 200 PHE A N 1
ATOM 1573 C CA . PHE A 1 200 ? 35.416 13.535 -23.136 1.00 93.69 200 PHE A CA 1
ATOM 1574 C C . PHE A 1 200 ? 33.949 13.173 -23.385 1.00 93.69 200 PHE A C 1
ATOM 1576 O O . PHE A 1 200 ? 33.057 13.873 -22.910 1.00 93.69 200 PHE A O 1
ATOM 1583 N N . ILE A 1 201 ? 33.690 12.059 -24.073 1.00 92.50 201 ILE A N 1
ATOM 1584 C CA . ILE A 1 201 ? 32.338 11.551 -24.330 1.00 92.50 201 ILE A CA 1
ATOM 1585 C C . ILE A 1 201 ? 31.648 11.128 -23.027 1.00 92.50 201 ILE A C 1
ATOM 1587 O O . ILE A 1 201 ? 30.478 11.453 -22.809 1.00 92.50 201 ILE A O 1
ATOM 1591 N N . LEU A 1 202 ? 32.370 10.454 -22.127 1.00 92.19 202 LEU A N 1
ATOM 1592 C CA . LEU A 1 202 ? 31.846 10.084 -20.812 1.00 92.19 202 LEU A CA 1
ATOM 1593 C C . LEU A 1 202 ? 31.544 11.330 -19.968 1.00 92.19 202 LEU A C 1
ATOM 1595 O O . LEU A 1 202 ? 30.454 11.431 -19.402 1.00 92.19 202 LEU A O 1
ATOM 1599 N N . LEU A 1 203 ? 32.455 12.309 -19.936 1.00 92.94 203 LEU A N 1
ATOM 1600 C CA . LEU A 1 203 ? 32.242 13.577 -19.233 1.00 92.94 203 LEU A CA 1
ATOM 1601 C C . LEU A 1 203 ? 31.029 14.335 -19.790 1.00 92.94 203 LEU A C 1
ATOM 1603 O O . LEU A 1 203 ? 30.196 14.812 -19.022 1.00 92.94 203 LEU A O 1
ATOM 1607 N N . PHE A 1 204 ? 30.887 14.400 -21.114 1.00 90.94 204 PHE A N 1
ATOM 1608 C CA . PHE A 1 204 ? 29.742 15.015 -21.784 1.00 90.94 204 PHE A CA 1
ATOM 1609 C C . PHE A 1 204 ? 28.419 14.344 -21.387 1.00 90.94 204 PHE A C 1
ATOM 1611 O O . PHE A 1 204 ? 27.467 15.026 -21.002 1.00 90.94 204 PHE A O 1
ATOM 1618 N N . SER A 1 205 ? 28.378 13.007 -21.384 1.00 89.88 205 SER A N 1
ATOM 1619 C CA . SER A 1 205 ? 27.210 12.239 -20.938 1.00 89.88 205 SER A CA 1
ATOM 1620 C C . SER A 1 205 ? 26.851 12.533 -19.477 1.00 89.88 205 SER A C 1
ATOM 1622 O O . SER A 1 205 ? 25.672 12.667 -19.137 1.00 89.88 205 SER A O 1
ATOM 1624 N N . ILE A 1 206 ? 27.858 12.648 -18.606 1.00 90.19 206 ILE A N 1
ATOM 1625 C CA . ILE A 1 206 ? 27.672 12.965 -17.186 1.00 90.19 206 ILE A CA 1
ATOM 1626 C C . ILE A 1 206 ? 27.096 14.376 -17.022 1.00 90.19 206 ILE A C 1
ATOM 1628 O O . ILE A 1 206 ? 26.106 14.559 -16.309 1.00 90.19 206 ILE A O 1
ATOM 1632 N N . LEU A 1 207 ? 27.662 15.363 -17.722 1.00 91.12 207 LEU A N 1
ATOM 1633 C CA . LEU A 1 207 ? 27.214 16.755 -17.676 1.00 91.12 207 LEU A CA 1
ATOM 1634 C C . LEU A 1 207 ? 25.764 16.910 -18.145 1.00 91.12 207 LEU A C 1
ATOM 1636 O O . LEU A 1 207 ? 24.983 17.572 -17.461 1.00 91.12 207 LEU A O 1
ATOM 1640 N N . ILE A 1 208 ? 25.374 16.259 -19.247 1.00 87.94 208 ILE A N 1
ATOM 1641 C CA . ILE A 1 208 ? 23.985 16.277 -19.737 1.00 87.94 208 ILE A CA 1
ATOM 1642 C C . ILE A 1 208 ? 23.034 15.665 -18.709 1.00 87.94 208 ILE A C 1
ATOM 1644 O O . ILE A 1 208 ? 22.003 16.256 -18.385 1.00 87.94 208 ILE A O 1
ATOM 1648 N N . THR A 1 209 ? 23.390 14.507 -18.152 1.00 86.81 209 THR A N 1
ATOM 1649 C CA . THR A 1 209 ? 22.539 13.802 -17.182 1.00 86.81 209 THR A CA 1
ATOM 1650 C C . THR A 1 209 ? 22.330 14.646 -15.917 1.00 86.81 209 THR A C 1
ATOM 1652 O O . THR A 1 209 ? 21.213 14.742 -15.403 1.00 86.81 209 THR A O 1
ATOM 1655 N N . HIS A 1 210 ? 23.374 15.337 -15.444 1.00 89.19 210 HIS A N 1
ATOM 1656 C CA . HIS A 1 210 ? 23.269 16.282 -14.329 1.00 89.19 210 HIS A CA 1
ATOM 1657 C C . HIS A 1 210 ? 22.492 17.556 -14.678 1.00 89.19 210 HIS A C 1
ATOM 1659 O O . HIS A 1 210 ? 21.700 18.026 -13.858 1.00 89.19 210 HIS A O 1
ATOM 1665 N N . ALA A 1 211 ? 22.682 18.119 -15.873 1.00 87.06 211 ALA A N 1
ATOM 1666 C CA . ALA A 1 211 ? 21.915 19.273 -16.338 1.00 87.06 211 ALA A CA 1
ATOM 1667 C C . ALA A 1 211 ? 20.413 18.951 -16.390 1.00 87.06 211 ALA A C 1
ATOM 1669 O O . ALA A 1 211 ? 19.589 19.741 -15.925 1.00 87.06 211 ALA A O 1
ATOM 1670 N N . ARG A 1 212 ? 20.062 17.746 -16.852 1.00 83.94 212 ARG A N 1
ATOM 1671 C CA . ARG A 1 212 ? 18.688 17.238 -16.866 1.00 83.94 212 ARG A CA 1
ATOM 1672 C C . ARG A 1 212 ? 18.106 17.100 -15.464 1.00 83.94 212 ARG A C 1
ATOM 1674 O O . ARG A 1 212 ? 16.996 17.572 -15.232 1.00 83.94 212 ARG A O 1
ATOM 1681 N N . ARG A 1 213 ? 18.849 16.513 -14.521 1.00 87.00 213 ARG A N 1
ATOM 1682 C CA . ARG A 1 213 ? 18.423 16.435 -13.114 1.00 87.00 213 ARG A CA 1
ATOM 1683 C C . ARG A 1 213 ? 18.080 17.822 -12.562 1.00 87.00 213 ARG A C 1
ATOM 1685 O O . ARG A 1 213 ? 16.984 18.013 -12.047 1.00 87.00 213 ARG A O 1
ATOM 1692 N N . ARG A 1 214 ? 18.969 18.804 -12.760 1.00 86.94 214 ARG A N 1
ATOM 1693 C CA . ARG A 1 214 ? 18.755 20.196 -12.317 1.00 86.94 214 ARG A CA 1
ATOM 1694 C C . ARG A 1 214 ? 17.548 20.858 -12.983 1.00 86.94 214 ARG A C 1
ATOM 1696 O O . ARG A 1 214 ? 16.902 21.696 -12.363 1.00 86.94 214 ARG A O 1
ATOM 1703 N N . SER A 1 215 ? 17.265 20.528 -14.243 1.00 85.25 215 SER A N 1
ATOM 1704 C CA . SER A 1 215 ? 16.085 21.033 -14.952 1.00 85.25 215 SER A CA 1
ATOM 1705 C C . SER A 1 215 ? 14.796 20.463 -14.359 1.00 85.25 215 SER A C 1
ATOM 1707 O O . SER A 1 215 ? 13.896 21.236 -14.044 1.00 85.25 215 SER A O 1
ATOM 1709 N N . ILE A 1 216 ? 14.741 19.148 -14.122 1.00 84.50 216 ILE A N 1
ATOM 1710 C CA . ILE A 1 216 ? 13.579 18.478 -13.520 1.00 84.50 216 ILE A CA 1
ATOM 1711 C C . ILE A 1 216 ? 13.332 19.011 -12.108 1.00 84.50 216 ILE A C 1
ATOM 1713 O O . ILE A 1 216 ? 12.202 19.349 -11.778 1.00 84.50 216 ILE A O 1
ATOM 1717 N N . GLU A 1 217 ? 14.383 19.182 -11.299 1.00 85.81 217 GLU A N 1
ATOM 1718 C CA . GLU A 1 217 ? 14.298 19.738 -9.939 1.00 85.81 217 GLU A CA 1
ATOM 1719 C C . GLU A 1 217 ? 13.649 21.140 -9.876 1.00 85.81 217 GLU A C 1
ATOM 1721 O O . GLU A 1 217 ? 13.100 21.518 -8.839 1.00 85.81 217 GLU A O 1
ATOM 1726 N N . LYS A 1 218 ? 13.647 21.903 -10.976 1.00 85.81 218 LYS A N 1
ATOM 1727 C CA . LYS A 1 218 ? 13.054 23.250 -11.050 1.00 85.81 218 LYS A CA 1
ATOM 1728 C C . LYS A 1 218 ? 11.654 23.297 -11.676 1.00 85.81 218 LYS A C 1
ATOM 1730 O O . LYS A 1 218 ? 11.059 24.370 -11.694 1.00 85.81 218 LYS A O 1
ATOM 1735 N N . MET A 1 219 ? 11.135 22.188 -12.206 1.00 82.38 219 MET A N 1
ATOM 1736 C CA . MET A 1 219 ? 9.836 22.166 -12.893 1.00 82.38 219 MET A CA 1
ATOM 1737 C C . MET A 1 219 ? 8.657 22.339 -11.930 1.00 82.38 219 MET A C 1
ATOM 1739 O O . MET A 1 219 ? 8.675 21.843 -10.801 1.00 82.38 219 MET A O 1
ATOM 1743 N N . SER A 1 220 ? 7.614 23.025 -12.407 1.00 84.56 220 SER A N 1
ATOM 1744 C CA . SER A 1 220 ? 6.349 23.175 -11.690 1.00 84.56 220 SER A CA 1
ATOM 1745 C C . SER A 1 220 ? 5.459 21.929 -11.868 1.00 84.56 220 SER A C 1
ATOM 1747 O O . SER A 1 220 ? 5.618 21.204 -12.854 1.00 84.56 220 SER A O 1
ATOM 1749 N N . PRO A 1 221 ? 4.479 21.671 -10.977 1.00 79.00 221 PRO A N 1
ATOM 1750 C CA . PRO A 1 221 ? 3.551 20.546 -11.134 1.00 79.00 221 PRO A CA 1
ATOM 1751 C C . PRO A 1 221 ? 2.668 20.626 -12.392 1.00 79.00 221 PRO A C 1
ATOM 1753 O O . PRO A 1 221 ? 2.090 19.617 -12.788 1.00 79.00 221 PRO A O 1
ATOM 1756 N N . ALA A 1 222 ? 2.502 21.812 -12.992 1.00 77.31 222 ALA A N 1
ATOM 1757 C CA . ALA A 1 222 ? 1.679 22.012 -14.190 1.00 77.31 222 ALA A CA 1
ATOM 1758 C C . ALA A 1 222 ? 2.392 21.590 -15.478 1.00 77.31 222 ALA A C 1
ATOM 1760 O O . ALA A 1 222 ? 1.744 21.146 -16.420 1.00 77.31 222 ALA A O 1
ATOM 1761 N N . ASP A 1 223 ? 3.722 21.670 -15.482 1.00 76.62 223 ASP A N 1
ATOM 1762 C CA . ASP A 1 223 ? 4.55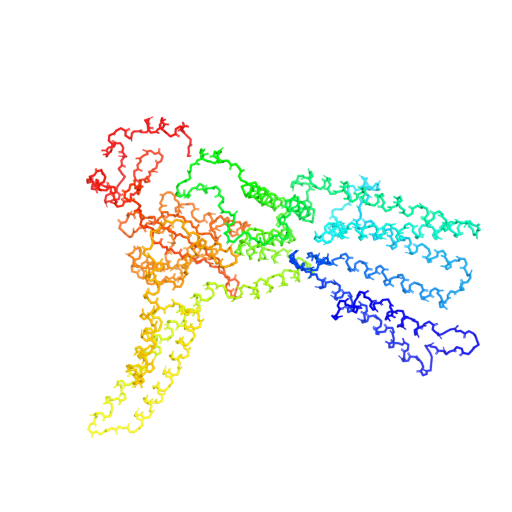3 21.370 -16.650 1.00 76.62 223 ASP A CA 1
ATOM 1763 C C . ASP A 1 223 ? 5.058 19.913 -16.657 1.00 76.62 223 ASP A C 1
ATOM 1765 O O . ASP A 1 223 ? 5.780 19.500 -17.565 1.00 76.62 223 ASP A O 1
ATOM 1769 N N . CYS A 1 224 ? 4.725 19.131 -15.623 1.00 78.12 224 CYS A N 1
ATOM 1770 C CA . CYS A 1 224 ? 5.216 17.768 -15.433 1.00 78.12 224 CYS A CA 1
ATOM 1771 C C . CYS A 1 224 ? 4.262 16.717 -16.012 1.00 78.12 224 CYS A C 1
ATOM 1773 O O . CYS A 1 224 ? 3.124 16.621 -15.570 1.00 78.12 224 CYS A O 1
ATOM 1775 N N . ASP A 1 225 ? 4.766 15.832 -16.877 1.00 82.12 225 ASP A N 1
ATOM 1776 C CA . ASP A 1 225 ? 4.127 14.542 -17.183 1.00 82.12 225 ASP A CA 1
ATOM 1777 C C . ASP A 1 225 ? 4.199 13.574 -15.982 1.00 82.12 225 ASP A C 1
ATOM 1779 O O . ASP A 1 225 ? 5.032 13.735 -15.090 1.00 82.12 225 ASP A O 1
ATOM 1783 N N . ALA A 1 226 ? 3.402 12.496 -15.992 1.00 83.56 226 ALA A N 1
ATOM 1784 C CA . ALA A 1 226 ? 3.347 11.500 -14.911 1.00 83.56 226 ALA A CA 1
ATOM 1785 C C . ALA A 1 226 ? 4.718 10.924 -14.496 1.00 83.56 226 ALA A C 1
ATOM 1787 O O . ALA A 1 226 ? 5.008 10.768 -13.311 1.00 83.56 226 ALA A O 1
ATOM 1788 N N . LEU A 1 227 ? 5.573 10.628 -15.478 1.00 83.62 227 LEU A N 1
ATOM 1789 C CA . LEU A 1 227 ? 6.923 10.096 -15.270 1.00 83.62 227 LEU A CA 1
ATOM 1790 C C . LEU A 1 227 ? 7.895 11.166 -14.746 1.00 83.62 227 LEU A C 1
ATOM 1792 O O . LEU A 1 227 ? 8.745 10.883 -13.905 1.00 83.62 227 LEU A O 1
ATOM 1796 N N . THR A 1 228 ? 7.760 12.408 -15.215 1.00 84.31 228 THR A N 1
ATOM 1797 C CA . THR A 1 228 ? 8.581 13.544 -14.769 1.00 84.31 228 THR A CA 1
ATOM 1798 C C . THR A 1 228 ? 8.230 13.950 -13.339 1.00 84.31 228 THR A C 1
ATOM 1800 O O . THR A 1 228 ? 9.124 14.270 -12.555 1.00 84.31 228 THR A O 1
ATOM 1803 N N . LEU A 1 229 ? 6.944 13.868 -12.983 1.00 88.06 229 LEU A N 1
ATOM 1804 C CA . LEU A 1 229 ? 6.439 14.089 -11.631 1.00 88.06 229 LEU A CA 1
ATOM 1805 C C . LEU A 1 229 ? 7.091 13.113 -10.639 1.00 88.06 229 LEU A C 1
ATOM 1807 O O . LEU A 1 229 ? 7.606 13.532 -9.603 1.00 88.06 229 LEU A O 1
ATOM 1811 N N . GLU A 1 230 ? 7.140 11.824 -10.989 1.00 89.75 230 GLU A N 1
ATOM 1812 C CA . GLU A 1 230 ? 7.795 10.797 -10.172 1.00 89.75 230 GLU A CA 1
ATOM 1813 C C . GLU A 1 230 ? 9.297 11.062 -10.014 1.00 89.75 230 GLU A C 1
ATOM 1815 O O . GLU A 1 230 ? 9.802 11.031 -8.891 1.00 89.75 230 GLU A O 1
ATOM 1820 N N . LEU A 1 231 ? 10.004 11.403 -11.100 1.00 88.31 231 LEU A N 1
ATOM 1821 C CA . LEU A 1 231 ? 11.438 11.713 -11.044 1.00 88.31 231 LEU A CA 1
ATOM 1822 C C . LEU A 1 231 ? 11.731 12.923 -10.158 1.00 88.31 231 LEU A C 1
ATOM 1824 O O . LEU A 1 231 ? 12.690 12.906 -9.386 1.00 88.31 231 LEU A O 1
ATOM 1828 N N . ARG A 1 232 ? 10.901 13.968 -10.232 1.00 89.69 232 ARG A N 1
ATOM 1829 C CA . ARG A 1 232 ? 11.048 15.149 -9.379 1.00 89.69 232 ARG A CA 1
ATOM 1830 C C . ARG A 1 232 ? 10.937 14.793 -7.901 1.00 89.69 232 ARG A C 1
ATOM 1832 O O . ARG A 1 232 ? 11.731 15.291 -7.095 1.00 89.69 232 ARG A O 1
ATOM 1839 N N . VAL A 1 233 ? 9.979 13.933 -7.555 1.00 90.19 233 VAL A N 1
ATOM 1840 C CA . VAL A 1 233 ? 9.803 13.470 -6.178 1.00 90.19 233 VAL A CA 1
ATOM 1841 C C . VAL A 1 233 ? 10.957 12.569 -5.754 1.00 90.19 233 VAL A C 1
ATOM 1843 O O . VAL A 1 233 ? 11.515 12.763 -4.676 1.00 90.19 233 VAL A O 1
ATOM 1846 N N . ARG A 1 234 ? 11.398 11.657 -6.624 1.00 90.06 234 ARG A N 1
ATOM 1847 C CA . ARG A 1 234 ? 12.560 10.797 -6.376 1.00 90.06 234 ARG A CA 1
ATOM 1848 C C . ARG A 1 234 ? 13.832 11.600 -6.106 1.00 90.06 234 ARG A C 1
ATOM 1850 O O . ARG A 1 234 ? 14.516 11.322 -5.125 1.00 90.06 234 ARG A O 1
ATOM 1857 N N . PHE A 1 235 ? 14.145 12.604 -6.927 1.00 89.44 235 PHE A N 1
ATOM 1858 C CA . PHE A 1 235 ? 15.317 13.462 -6.712 1.00 89.44 235 PHE A CA 1
ATOM 1859 C C . PHE A 1 235 ? 15.189 14.307 -5.443 1.00 89.44 235 PHE A C 1
ATOM 1861 O O . PHE A 1 235 ? 16.182 14.503 -4.743 1.00 89.44 235 PHE A O 1
ATOM 1868 N N . GLY A 1 236 ? 13.968 14.744 -5.112 1.00 87.50 236 GLY A N 1
ATOM 1869 C CA . GLY A 1 236 ? 13.668 15.380 -3.831 1.00 87.50 236 GLY A CA 1
ATOM 1870 C C . GLY A 1 236 ? 14.019 14.477 -2.648 1.00 87.50 236 GLY A C 1
ATOM 1871 O O . GLY A 1 236 ? 14.769 14.888 -1.769 1.00 87.50 236 GLY A O 1
ATOM 1872 N N . LEU A 1 237 ? 13.568 13.222 -2.668 1.00 88.31 237 LEU A N 1
ATOM 1873 C CA . LEU A 1 237 ? 13.880 12.236 -1.627 1.00 88.31 237 LEU A CA 1
ATOM 1874 C C . LEU A 1 237 ? 15.376 11.907 -1.553 1.00 88.31 237 LEU A C 1
ATOM 1876 O O . LEU A 1 237 ? 15.926 11.757 -0.463 1.00 88.31 237 LEU A O 1
ATOM 1880 N N . GLU A 1 238 ? 16.053 11.800 -2.697 1.00 86.62 238 GLU A N 1
ATOM 1881 C CA . GLU A 1 238 ? 17.489 11.510 -2.747 1.00 86.62 238 GLU A CA 1
ATOM 1882 C C . GLU A 1 238 ? 18.329 12.647 -2.140 1.00 86.62 238 GLU A C 1
ATOM 1884 O O . GLU A 1 238 ? 19.348 12.372 -1.511 1.00 86.62 238 GLU A O 1
ATOM 1889 N N . SER A 1 239 ? 17.888 13.908 -2.257 1.00 84.19 239 SER A N 1
ATOM 1890 C CA . SER A 1 239 ? 18.623 15.075 -1.739 1.00 84.19 239 SER A CA 1
ATOM 1891 C C . SER A 1 239 ? 18.906 15.018 -0.230 1.00 84.19 239 SER A C 1
ATOM 1893 O O . SER A 1 239 ? 19.934 15.528 0.210 1.00 84.19 239 SER A O 1
ATOM 1895 N N . ARG A 1 240 ? 18.044 14.343 0.546 1.00 82.38 240 ARG A N 1
ATOM 1896 C CA . ARG A 1 240 ? 18.206 14.107 1.994 1.00 82.38 240 ARG A CA 1
ATOM 1897 C C . ARG A 1 240 ? 18.393 12.626 2.345 1.00 82.38 240 ARG A C 1
ATOM 1899 O O . ARG A 1 240 ? 18.206 12.228 3.486 1.00 82.38 240 ARG A O 1
ATOM 1906 N N . SER A 1 241 ? 18.761 11.786 1.372 1.00 82.31 241 SER A N 1
ATOM 1907 C CA . SER A 1 241 ? 18.921 10.329 1.553 1.00 82.31 241 SER A CA 1
ATOM 1908 C C . SER A 1 241 ? 17.672 9.606 2.098 1.00 82.31 241 SER A C 1
ATOM 1910 O O . SER A 1 241 ? 17.777 8.527 2.680 1.00 82.31 241 SER A O 1
ATOM 1912 N N . LEU A 1 242 ? 16.476 10.162 1.877 1.00 82.75 242 LEU A N 1
ATOM 1913 C CA . LEU A 1 242 ? 15.205 9.597 2.349 1.00 82.75 242 LEU A CA 1
ATOM 1914 C C . LEU A 1 242 ? 14.697 8.456 1.461 1.00 82.75 242 LEU A C 1
ATOM 1916 O O . LEU A 1 242 ? 13.973 7.585 1.930 1.00 82.75 242 LEU A O 1
ATOM 1920 N N . LEU A 1 243 ? 15.109 8.411 0.189 1.00 83.25 243 LEU A N 1
ATOM 1921 C CA . LEU A 1 243 ? 14.610 7.434 -0.788 1.00 83.25 243 LEU A CA 1
ATOM 1922 C C . LEU A 1 243 ? 14.776 5.973 -0.323 1.00 83.25 243 LEU A C 1
ATOM 1924 O O . LEU A 1 243 ? 13.856 5.171 -0.479 1.00 83.25 243 LEU A O 1
ATOM 1928 N N . PHE A 1 244 ? 15.928 5.655 0.274 1.00 82.12 244 PHE A N 1
ATOM 1929 C CA . PHE A 1 244 ? 16.285 4.312 0.749 1.00 82.12 244 PHE A CA 1
ATOM 1930 C C . PHE A 1 244 ? 15.979 4.096 2.237 1.00 82.12 244 PHE A C 1
ATOM 1932 O O . PHE A 1 244 ? 16.141 2.989 2.750 1.00 82.12 244 PHE A O 1
ATOM 1939 N N . ARG A 1 245 ? 15.539 5.140 2.949 1.00 73.12 245 ARG A N 1
ATOM 1940 C CA . ARG A 1 245 ? 15.237 5.059 4.378 1.00 73.12 245 ARG A CA 1
ATOM 1941 C C . ARG A 1 245 ? 13.928 4.273 4.574 1.00 73.12 245 ARG A C 1
ATOM 1943 O O . ARG A 1 245 ? 12.982 4.442 3.795 1.00 73.12 245 ARG A O 1
ATOM 1950 N N . PRO A 1 246 ? 13.821 3.379 5.576 1.00 62.00 246 PRO A N 1
ATOM 1951 C CA . PRO A 1 246 ? 12.524 2.825 5.962 1.00 62.00 246 PRO A CA 1
ATOM 1952 C C . PRO A 1 246 ? 11.551 3.973 6.276 1.00 62.00 246 PRO A C 1
ATOM 1954 O O . PRO A 1 246 ? 12.010 5.035 6.709 1.00 62.00 246 PRO A O 1
ATOM 1957 N N . PRO A 1 247 ? 10.236 3.793 6.029 1.00 55.53 247 PRO A N 1
ATOM 1958 C CA . PRO A 1 247 ? 9.301 4.835 6.399 1.00 55.53 247 PRO A CA 1
ATOM 1959 C C . PRO A 1 247 ? 9.455 5.054 7.907 1.00 55.53 247 PRO A C 1
ATOM 1961 O O . PRO A 1 247 ? 9.694 4.090 8.647 1.00 55.53 247 PRO A O 1
ATOM 1964 N N . PRO A 1 248 ? 9.358 6.294 8.376 1.00 50.47 248 PRO A N 1
ATOM 1965 C CA . PRO A 1 248 ? 9.271 6.531 9.802 1.00 50.47 248 PRO A CA 1
ATOM 1966 C C . PRO A 1 248 ? 8.163 5.676 10.435 1.00 50.47 248 PRO A C 1
ATOM 1968 O O . PRO A 1 248 ? 7.088 5.503 9.863 1.00 50.47 248 PRO A O 1
ATOM 1971 N N . LYS A 1 249 ? 8.476 5.067 11.586 1.00 42.06 249 LYS A N 1
ATOM 1972 C CA . LYS A 1 249 ? 7.619 4.071 12.253 1.00 42.06 249 LYS A CA 1
ATOM 1973 C C . LYS A 1 249 ? 6.361 4.691 12.866 1.00 42.06 249 LYS A C 1
ATOM 1975 O O . LYS A 1 249 ? 5.328 4.034 12.939 1.00 42.06 249 LYS A O 1
ATOM 1980 N N . THR A 1 250 ? 6.429 5.963 13.252 1.00 42.06 250 THR A N 1
ATOM 1981 C CA . THR A 1 250 ? 5.252 6.809 13.445 1.00 42.06 250 THR A CA 1
ATOM 1982 C C . THR A 1 250 ? 4.787 7.253 12.065 1.00 42.06 250 THR A C 1
ATOM 1984 O O . THR A 1 250 ? 5.614 7.701 11.274 1.00 42.06 250 THR A O 1
ATOM 1987 N N . ASN A 1 251 ? 3.492 7.127 11.743 1.00 42.94 251 ASN A N 1
ATOM 1988 C CA . ASN A 1 251 ? 2.938 7.748 10.537 1.00 42.94 251 ASN A CA 1
ATOM 1989 C C . ASN A 1 251 ? 3.346 9.218 10.565 1.00 42.94 251 ASN A C 1
ATOM 1991 O O . ASN A 1 251 ? 2.783 9.998 11.334 1.00 42.94 251 ASN A O 1
ATOM 1995 N N . LEU A 1 252 ? 4.368 9.591 9.793 1.00 38.34 252 LEU A N 1
ATOM 1996 C CA . LEU A 1 252 ? 5.103 10.844 9.983 1.00 38.34 252 LEU A CA 1
ATOM 1997 C C . LEU A 1 252 ? 4.387 12.009 9.316 1.00 38.34 252 LEU A C 1
ATOM 1999 O O . LEU A 1 252 ? 4.964 12.928 8.755 1.00 38.34 252 LEU A O 1
ATOM 2003 N N . THR A 1 253 ? 3.085 11.979 9.497 1.00 37.34 253 THR A N 1
ATOM 2004 C CA . THR A 1 253 ? 2.085 13.012 9.372 1.00 37.34 253 THR A CA 1
ATOM 2005 C C . THR A 1 253 ? 1.390 13.140 10.732 1.00 37.34 253 THR A C 1
ATOM 2007 O O . THR A 1 253 ? 0.180 12.957 10.845 1.00 37.34 253 THR A O 1
ATOM 2010 N N . LEU A 1 254 ? 2.128 13.569 11.751 1.00 39.62 254 LEU A N 1
ATOM 2011 C CA . LEU A 1 254 ? 1.701 14.797 12.421 1.00 39.62 254 LEU A CA 1
ATOM 2012 C C . LEU A 1 254 ? 1.721 15.909 11.357 1.00 39.62 254 LEU A C 1
ATOM 2014 O O . LEU A 1 254 ? 2.590 16.780 11.330 1.00 39.62 254 LEU A O 1
ATOM 2018 N N . THR A 1 255 ? 0.802 15.857 10.384 1.00 38.03 255 THR A N 1
ATOM 2019 C CA . THR A 1 255 ? 0.329 17.121 9.833 1.00 38.03 255 THR A CA 1
ATOM 2020 C C . THR A 1 255 ? 0.104 17.974 11.064 1.00 38.03 255 THR A C 1
ATOM 2022 O O . THR A 1 255 ? -0.555 17.480 11.989 1.00 38.03 255 THR A O 1
ATOM 2025 N N . THR A 1 256 ? 0.700 19.168 11.104 1.00 40.66 256 THR A N 1
ATOM 2026 C CA . THR A 1 256 ? 0.246 20.221 12.012 1.00 40.66 256 THR A CA 1
ATOM 2027 C C . THR A 1 256 ? -1.257 20.062 12.149 1.00 40.66 256 THR A C 1
ATOM 2029 O O . THR A 1 256 ? -1.925 19.845 11.128 1.00 40.66 256 THR A O 1
ATOM 2032 N N . ALA A 1 257 ? -1.717 19.964 13.398 1.00 42.09 257 ALA A N 1
ATOM 2033 C CA . ALA A 1 257 ? -3.069 19.555 13.739 1.00 42.09 257 ALA A CA 1
ATOM 2034 C C . ALA A 1 257 ? -4.065 20.063 12.676 1.00 42.09 257 ALA A C 1
ATOM 2036 O O . ALA A 1 257 ? -4.019 21.213 12.240 1.00 42.09 257 ALA A O 1
ATOM 2037 N N . SER A 1 258 ? -4.849 19.157 12.089 1.00 42.41 258 SER A N 1
ATOM 2038 C CA . SER A 1 258 ? -5.782 19.578 11.043 1.00 42.41 258 SER A CA 1
ATOM 2039 C C . SER A 1 258 ? -6.775 20.556 11.669 1.00 42.41 258 SER A C 1
ATOM 2041 O O . SER A 1 258 ? -7.045 20.421 12.861 1.00 42.41 258 SER A O 1
ATOM 2043 N N . PRO A 1 259 ? -7.351 21.509 10.916 1.00 39.44 259 PRO A N 1
ATOM 2044 C CA . PRO A 1 259 ? -8.456 22.312 11.429 1.00 39.44 259 PRO A CA 1
ATOM 2045 C C . PRO A 1 259 ? -9.570 21.364 11.919 1.00 39.44 259 PRO A C 1
ATOM 2047 O O . PRO A 1 259 ? -10.269 20.777 11.092 1.00 39.44 259 PRO A O 1
ATOM 2050 N N . GLY A 1 260 ? -9.647 21.131 13.237 1.00 46.31 260 GLY A N 1
ATOM 2051 C CA . GLY A 1 260 ? -10.506 20.121 13.872 1.00 46.31 260 GLY A CA 1
ATOM 2052 C C . GLY A 1 260 ? -9.837 19.139 14.856 1.00 46.31 260 GLY A C 1
ATOM 2053 O O . GLY A 1 260 ? -10.568 18.490 15.595 1.00 46.31 260 GLY A O 1
ATOM 2054 N N . ASP A 1 261 ? -8.504 19.019 14.908 1.00 49.78 261 ASP A N 1
ATOM 2055 C CA . ASP A 1 261 ? -7.824 18.228 15.954 1.00 49.78 261 ASP A CA 1
ATOM 2056 C C . ASP A 1 261 ? -7.778 19.047 17.273 1.00 49.78 261 ASP A C 1
ATOM 2058 O O . ASP A 1 261 ? -7.500 20.252 17.255 1.00 49.78 261 ASP A O 1
ATOM 2062 N N . LEU A 1 262 ? -8.061 18.410 18.417 1.00 51.72 262 LEU A N 1
ATOM 2063 C CA . LEU A 1 262 ? -7.981 19.045 19.744 1.00 51.72 262 LEU A CA 1
ATOM 2064 C C . LEU A 1 262 ? -6.534 19.499 20.024 1.00 51.72 262 LEU A C 1
ATOM 2066 O O . LEU A 1 262 ? -5.609 18.699 19.906 1.00 51.72 262 LEU A O 1
ATOM 2070 N N . GLY A 1 263 ? -6.331 20.786 20.342 1.00 45.91 263 GLY A N 1
ATOM 2071 C CA . GLY A 1 263 ? -5.000 21.384 20.556 1.00 45.91 263 GLY A CA 1
ATOM 2072 C C . GLY A 1 263 ? -4.355 22.046 19.325 1.00 45.91 263 GLY A C 1
ATOM 2073 O O . GLY A 1 263 ? -3.175 22.395 19.367 1.00 45.91 263 GLY A O 1
ATOM 2074 N N . TYR A 1 264 ? -5.090 22.243 18.220 1.00 43.34 264 TYR A N 1
ATOM 2075 C CA . TYR A 1 264 ? -4.595 23.016 17.073 1.00 43.34 264 TYR A CA 1
ATOM 2076 C C . TYR A 1 264 ? -4.413 24.504 17.414 1.00 43.34 264 TYR A C 1
ATOM 2078 O O . TYR A 1 264 ? -5.369 25.280 17.364 1.00 43.34 264 TYR A O 1
ATOM 2086 N N . ASP A 1 265 ? -3.177 24.918 17.689 1.00 42.59 265 ASP A N 1
ATOM 2087 C CA . ASP A 1 265 ? -2.815 26.330 17.792 1.00 42.59 265 ASP A CA 1
ATOM 2088 C C . ASP A 1 265 ? -2.086 26.789 16.507 1.00 42.59 265 ASP A C 1
ATOM 2090 O O . ASP A 1 265 ? -0.997 26.301 16.190 1.00 42.59 265 ASP A O 1
ATOM 2094 N N . PRO A 1 266 ? -2.660 27.723 15.722 1.00 43.00 266 PRO A N 1
ATOM 2095 C CA . PRO A 1 266 ? -2.012 28.244 14.520 1.00 43.00 266 PRO A CA 1
ATOM 2096 C C . PRO A 1 266 ? -0.708 29.015 14.807 1.00 43.00 266 PRO A C 1
ATOM 2098 O O . PRO A 1 266 ? 0.053 29.256 13.870 1.00 43.00 266 PRO A O 1
ATOM 2101 N N . SER A 1 267 ? -0.437 29.394 16.063 1.00 39.38 267 SER A N 1
ATOM 2102 C CA . SER A 1 267 ? 0.738 30.178 16.471 1.00 39.38 267 SER A CA 1
ATOM 2103 C C . SER A 1 267 ? 1.946 29.341 16.929 1.00 39.38 267 SER A C 1
ATOM 2105 O O . SER A 1 267 ? 3.083 29.803 16.832 1.00 39.38 267 SER A O 1
ATOM 2107 N N . THR A 1 268 ? 1.752 28.085 17.347 1.00 40.38 268 THR A N 1
ATOM 2108 C CA . THR A 1 268 ? 2.847 27.177 17.757 1.00 40.38 268 THR A CA 1
ATOM 2109 C C . THR A 1 268 ? 3.542 26.493 16.578 1.00 40.38 268 THR A C 1
ATOM 2111 O O . THR A 1 268 ? 4.667 26.013 16.718 1.00 40.38 268 THR A O 1
ATOM 2114 N N . ALA A 1 269 ? 2.947 26.529 15.381 1.00 39.56 269 ALA A N 1
ATOM 2115 C CA . ALA A 1 269 ? 3.552 26.006 14.153 1.00 39.56 269 ALA A CA 1
ATOM 2116 C C . ALA A 1 269 ? 4.844 26.739 13.726 1.00 39.56 269 ALA A C 1
ATOM 2118 O O . ALA A 1 269 ? 5.568 26.241 12.864 1.00 39.56 269 ALA A O 1
ATOM 2119 N N . SER A 1 270 ? 5.141 27.912 14.298 1.00 34.59 270 SER A N 1
ATOM 2120 C CA . SER A 1 270 ? 6.304 28.732 13.929 1.00 34.59 270 SER A CA 1
ATOM 2121 C C . SER A 1 270 ? 7.449 28.746 14.945 1.00 34.59 270 SER A C 1
ATOM 2123 O O . SER A 1 270 ? 8.455 29.403 14.680 1.00 34.59 270 SER A O 1
ATOM 2125 N N . THR A 1 271 ? 7.340 28.049 16.082 1.00 36.03 271 THR A N 1
ATOM 2126 C CA . THR A 1 271 ? 8.282 28.257 17.198 1.00 36.03 271 THR A CA 1
ATOM 2127 C C . THR A 1 271 ? 8.728 26.948 17.846 1.00 36.03 271 THR A C 1
ATOM 2129 O O . THR A 1 271 ? 8.551 26.725 19.036 1.00 36.03 271 THR A O 1
ATOM 2132 N N . THR A 1 272 ? 9.339 26.063 17.066 1.00 36.12 272 THR A N 1
ATOM 2133 C CA . THR A 1 272 ? 10.177 24.978 17.593 1.00 36.12 272 THR A CA 1
ATOM 2134 C C . THR A 1 272 ? 11.509 25.014 16.860 1.00 36.12 272 THR A C 1
ATOM 2136 O O . THR A 1 272 ? 11.565 25.152 15.640 1.00 36.12 272 THR A O 1
ATOM 2139 N N . THR A 1 273 ? 12.600 24.984 17.622 1.00 37.56 273 THR A N 1
ATOM 2140 C CA . THR A 1 273 ? 13.972 24.865 17.120 1.00 37.56 273 THR A CA 1
ATOM 2141 C C . THR A 1 273 ? 14.040 23.721 16.112 1.00 37.56 273 THR A C 1
ATOM 2143 O O . THR A 1 273 ? 13.871 22.569 16.500 1.00 37.56 273 THR A O 1
ATOM 2146 N N . THR A 1 274 ? 14.240 24.042 14.832 1.00 40.62 274 THR A N 1
ATOM 2147 C CA . THR A 1 274 ? 14.156 23.096 13.712 1.00 40.62 274 THR A CA 1
ATOM 2148 C C . THR A 1 274 ? 15.165 21.970 13.884 1.00 40.62 274 THR A C 1
ATOM 2150 O O . THR A 1 274 ? 16.363 22.148 13.650 1.00 40.62 274 THR A O 1
ATOM 2153 N N . THR A 1 275 ? 14.687 20.802 14.304 1.00 61.06 275 THR A N 1
ATOM 2154 C CA . THR A 1 275 ? 15.492 19.584 14.305 1.00 61.06 275 THR A CA 1
ATOM 2155 C C . THR A 1 275 ? 15.612 19.061 12.868 1.00 61.06 275 THR A C 1
ATOM 2157 O O . THR A 1 275 ? 14.774 19.353 12.014 1.00 61.06 275 THR A O 1
ATOM 2160 N N . SER A 1 276 ? 16.640 18.258 12.564 1.00 63.50 276 SER A N 1
ATOM 2161 C CA . SER A 1 276 ? 16.782 17.650 11.223 1.00 63.50 276 SER A CA 1
ATOM 2162 C C . SER A 1 276 ? 15.551 16.828 10.797 1.00 63.50 276 SER A C 1
ATOM 2164 O O . SER A 1 276 ? 15.250 16.742 9.607 1.00 63.50 276 SER A O 1
ATOM 2166 N N . ALA A 1 277 ? 14.805 16.289 11.768 1.00 62.97 277 ALA A N 1
ATOM 2167 C CA . ALA A 1 277 ? 13.565 15.554 11.555 1.00 62.97 277 ALA A CA 1
ATOM 2168 C C . ALA A 1 277 ? 12.401 16.454 11.100 1.00 62.97 277 ALA A C 1
ATOM 2170 O O . ALA A 1 277 ? 11.609 16.033 10.255 1.00 62.97 277 ALA A O 1
ATOM 2171 N N . ASP A 1 278 ? 12.314 17.693 11.596 1.00 63.75 278 ASP A N 1
ATOM 2172 C CA . ASP A 1 278 ? 11.272 18.653 11.199 1.00 63.75 278 ASP A CA 1
ATOM 2173 C C . ASP A 1 278 ? 11.452 19.118 9.752 1.00 63.75 278 ASP A C 1
ATOM 2175 O O . ASP A 1 278 ? 10.486 19.316 9.012 1.00 63.75 278 ASP A O 1
ATOM 2179 N N . GLU A 1 279 ? 12.701 19.244 9.307 1.00 73.31 279 GLU A N 1
ATOM 2180 C CA . GLU A 1 279 ? 12.985 19.589 7.920 1.00 73.31 279 GLU A CA 1
ATOM 2181 C C . GLU A 1 279 ? 12.756 18.413 6.954 1.00 73.31 279 GLU A C 1
ATOM 2183 O O . GLU A 1 279 ? 12.236 18.624 5.856 1.00 73.31 279 GLU A O 1
ATOM 2188 N N . ASP A 1 280 ? 13.112 17.181 7.349 1.00 76.81 280 ASP A N 1
ATOM 2189 C CA . ASP A 1 280 ? 12.789 15.960 6.591 1.00 76.81 280 ASP A CA 1
ATOM 2190 C C . ASP A 1 280 ? 11.266 15.822 6.426 1.00 76.81 280 ASP A C 1
ATOM 2192 O O . ASP A 1 280 ? 10.765 15.529 5.339 1.00 76.81 280 ASP A O 1
ATOM 2196 N N . ARG A 1 281 ? 10.519 16.101 7.497 1.00 71.62 281 ARG A N 1
ATOM 2197 C CA . ARG A 1 281 ? 9.055 16.119 7.524 1.00 71.62 281 ARG A CA 1
ATOM 2198 C C . ARG A 1 281 ? 8.474 17.157 6.568 1.00 71.62 281 ARG A C 1
ATOM 2200 O O . ARG A 1 281 ? 7.631 16.818 5.741 1.00 71.62 281 ARG A O 1
ATOM 2207 N N . LYS A 1 282 ? 8.951 18.403 6.645 1.00 76.75 282 LYS A N 1
ATOM 2208 C CA . LYS A 1 282 ? 8.520 19.484 5.749 1.00 76.75 282 LYS A CA 1
ATOM 2209 C C . LYS A 1 282 ? 8.760 19.121 4.283 1.00 76.75 282 LYS A C 1
ATOM 2211 O O . LYS A 1 282 ? 7.879 19.320 3.452 1.00 76.75 282 LYS A O 1
ATOM 2216 N N . LEU A 1 283 ? 9.908 18.513 3.977 1.00 83.62 283 LEU A N 1
ATOM 2217 C CA . LEU A 1 283 ? 10.204 18.019 2.635 1.00 83.62 283 LEU A CA 1
ATOM 2218 C C . LEU A 1 283 ? 9.203 16.942 2.187 1.00 83.62 283 LEU A C 1
ATOM 2220 O O . LEU A 1 283 ? 8.716 17.002 1.061 1.00 83.62 283 LEU A O 1
ATOM 2224 N N . LEU A 1 284 ? 8.883 15.960 3.035 1.00 83.56 284 LEU A N 1
ATOM 2225 C CA . LEU A 1 284 ? 7.898 14.922 2.709 1.00 83.56 284 LEU A CA 1
ATOM 2226 C C . LEU A 1 284 ? 6.505 15.510 2.435 1.00 83.56 284 LEU A C 1
ATOM 2228 O O . LEU A 1 284 ? 5.855 15.099 1.471 1.00 83.56 284 LEU A O 1
ATOM 2232 N N . ASP A 1 285 ? 6.075 16.495 3.224 1.00 78.94 285 ASP A N 1
ATOM 2233 C CA . ASP A 1 285 ? 4.803 17.194 3.021 1.00 78.94 285 ASP A CA 1
ATOM 2234 C C . ASP A 1 285 ? 4.799 18.021 1.725 1.00 78.94 285 ASP A C 1
ATOM 2236 O O . ASP A 1 285 ? 3.833 17.961 0.959 1.00 78.94 285 ASP A O 1
ATOM 2240 N N . ASP A 1 286 ? 5.890 18.722 1.412 1.00 84.19 286 ASP A N 1
ATOM 2241 C CA . ASP A 1 286 ? 6.048 19.459 0.152 1.00 84.19 286 ASP A CA 1
ATOM 2242 C C . ASP A 1 286 ? 5.981 18.519 -1.064 1.00 84.19 286 ASP A C 1
ATOM 2244 O O . ASP A 1 286 ? 5.295 18.804 -2.051 1.00 84.19 286 ASP A O 1
ATOM 2248 N N . LEU A 1 287 ? 6.635 17.355 -0.988 1.00 88.06 287 LEU A N 1
ATOM 2249 C CA . LEU A 1 287 ? 6.605 16.330 -2.036 1.00 88.06 287 LEU A CA 1
ATOM 2250 C C . LEU A 1 287 ? 5.223 15.676 -2.174 1.00 88.06 287 LEU A C 1
ATOM 2252 O O . LEU A 1 287 ? 4.770 15.405 -3.289 1.00 88.06 287 LEU A O 1
ATOM 2256 N N . ASN A 1 288 ? 4.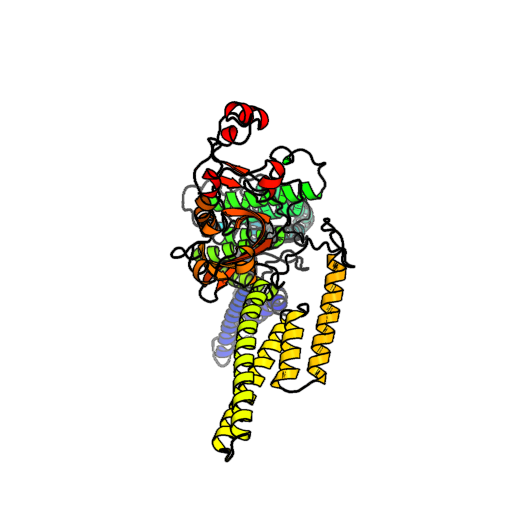520 15.459 -1.064 1.00 86.75 288 ASN A N 1
ATOM 2257 C CA . ASN A 1 288 ? 3.139 14.990 -1.076 1.00 86.75 288 ASN A CA 1
ATOM 2258 C C . ASN A 1 288 ? 2.207 16.015 -1.746 1.00 86.75 288 ASN A C 1
ATOM 2260 O O . ASN A 1 288 ? 1.421 15.667 -2.628 1.00 86.75 288 ASN A O 1
ATOM 2264 N N . ASN A 1 289 ? 2.338 17.295 -1.388 1.00 83.31 289 ASN A N 1
ATOM 2265 C CA . ASN A 1 289 ? 1.592 18.389 -2.010 1.00 83.31 289 ASN A CA 1
ATOM 2266 C C . ASN A 1 289 ? 1.893 18.499 -3.510 1.00 83.31 289 ASN A C 1
ATOM 2268 O O . ASN A 1 289 ? 0.990 18.780 -4.300 1.00 83.31 289 ASN A O 1
ATOM 2272 N N . PHE A 1 290 ? 3.131 18.210 -3.919 1.00 87.12 290 PHE A N 1
ATOM 2273 C CA . PHE A 1 290 ? 3.522 18.142 -5.324 1.00 87.12 290 PHE A CA 1
ATOM 2274 C C . PHE A 1 290 ? 2.778 17.027 -6.078 1.00 87.12 290 PHE A C 1
ATOM 2276 O O . PHE A 1 290 ? 2.238 17.281 -7.156 1.00 87.12 290 PHE A O 1
ATOM 2283 N N . TYR A 1 291 ? 2.651 15.827 -5.494 1.00 88.12 291 TYR A N 1
ATOM 2284 C CA . TYR A 1 291 ? 1.805 14.763 -6.054 1.00 88.12 291 TYR A CA 1
ATOM 2285 C C . TYR A 1 291 ? 0.332 15.171 -6.127 1.00 88.12 291 TYR A C 1
ATOM 2287 O O . TYR A 1 291 ? -0.312 14.936 -7.146 1.00 88.12 291 TYR A O 1
ATOM 2295 N N . VAL A 1 292 ? -0.205 15.810 -5.083 1.00 84.94 292 VAL A N 1
ATOM 2296 C CA . VAL A 1 292 ? -1.598 16.290 -5.063 1.00 84.94 292 VAL A CA 1
ATOM 2297 C C . VAL A 1 292 ? -1.846 17.333 -6.154 1.00 84.94 292 VAL A C 1
ATOM 2299 O O . VAL A 1 292 ? -2.865 17.271 -6.843 1.00 84.94 292 VAL A O 1
ATOM 2302 N N . ALA A 1 293 ? -0.918 18.269 -6.352 1.00 85.88 293 ALA A N 1
ATOM 2303 C CA . ALA A 1 293 ? -0.991 19.247 -7.432 1.00 85.88 293 ALA A CA 1
ATOM 2304 C C . ALA A 1 293 ? -0.905 18.574 -8.814 1.00 85.88 293 ALA A C 1
ATOM 2306 O O . ALA A 1 293 ? -1.709 18.884 -9.692 1.00 85.88 293 ALA A O 1
ATOM 2307 N N . GLY A 1 294 ? -0.002 17.604 -8.987 1.00 84.31 294 GLY A N 1
ATOM 2308 C CA . GLY A 1 294 ? 0.119 16.823 -10.221 1.00 84.31 294 GLY A CA 1
ATOM 2309 C C . GLY A 1 294 ? -1.138 16.008 -10.547 1.00 84.31 294 GLY A C 1
ATOM 2310 O O . GLY A 1 294 ? -1.585 16.001 -11.691 1.00 84.31 294 GLY A O 1
ATOM 2311 N N . MET A 1 295 ? -1.769 15.388 -9.543 1.00 85.62 295 MET A N 1
ATOM 2312 C CA . MET A 1 295 ? -3.026 14.643 -9.706 1.00 85.62 295 MET A CA 1
ATOM 2313 C C . MET A 1 295 ? -4.190 15.536 -10.141 1.00 85.62 295 MET A C 1
ATOM 2315 O O . MET A 1 295 ? -5.042 15.084 -10.895 1.00 85.62 295 MET A O 1
ATOM 2319 N N . LYS A 1 296 ? -4.231 16.809 -9.724 1.00 84.19 296 LYS A N 1
ATOM 2320 C CA . LYS A 1 296 ? -5.255 17.753 -10.209 1.00 84.19 296 LYS A CA 1
ATOM 2321 C C . LYS A 1 296 ? -5.104 18.053 -11.700 1.00 84.19 296 LYS A C 1
ATOM 2323 O O . LYS A 1 296 ? -6.104 18.181 -12.396 1.00 84.19 296 LYS A O 1
ATOM 2328 N N . ASN A 1 297 ? -3.866 18.151 -12.178 1.00 80.94 297 ASN A N 1
ATOM 2329 C CA . ASN A 1 297 ? -3.574 18.464 -13.577 1.00 80.94 297 ASN A CA 1
ATOM 2330 C C . ASN A 1 297 ? -3.720 17.234 -14.486 1.00 80.94 297 ASN A C 1
ATOM 2332 O O . ASN A 1 297 ? -4.143 17.362 -15.632 1.00 80.94 297 ASN A O 1
ATOM 2336 N N . ILE A 1 298 ? -3.392 16.042 -13.974 1.00 82.06 298 ILE A N 1
ATOM 2337 C CA . ILE A 1 298 ? -3.390 14.779 -14.724 1.00 82.06 298 ILE A CA 1
ATOM 2338 C C . ILE A 1 298 ? -4.266 13.732 -14.018 1.00 82.06 298 ILE A C 1
ATOM 2340 O O . ILE A 1 298 ? -3.829 12.622 -13.703 1.00 82.06 298 ILE A O 1
ATOM 2344 N N . ALA A 1 299 ? -5.528 14.090 -13.775 1.00 76.62 299 ALA A N 1
ATOM 2345 C CA . ALA A 1 299 ? -6.467 13.280 -12.993 1.00 76.62 299 ALA A CA 1
ATOM 2346 C C . ALA A 1 299 ? -6.768 11.901 -13.603 1.00 76.62 299 ALA A C 1
ATOM 2348 O O . ALA A 1 299 ? -7.042 10.958 -12.871 1.00 76.62 299 ALA A O 1
ATOM 2349 N N . ASN A 1 300 ? -6.658 11.752 -14.925 1.00 80.19 300 ASN A N 1
ATOM 2350 C CA . ASN A 1 300 ? -6.979 10.496 -15.613 1.00 80.19 300 ASN A CA 1
ATOM 2351 C C . ASN A 1 300 ? -5.752 9.599 -15.856 1.00 80.19 300 ASN A C 1
ATOM 2353 O O . ASN A 1 300 ? -5.849 8.613 -16.577 1.00 80.19 300 ASN A O 1
ATOM 2357 N N . SER A 1 301 ? -4.572 9.931 -15.316 1.00 83.94 301 SER A N 1
ATOM 2358 C CA . SER A 1 301 ? -3.380 9.100 -15.523 1.00 83.94 301 SER A CA 1
ATOM 2359 C C . SER A 1 301 ? -3.252 8.010 -14.462 1.00 83.94 301 SER A C 1
ATOM 2361 O O . SER A 1 301 ? -3.087 8.292 -13.272 1.00 83.94 301 SER A O 1
ATOM 2363 N N . CYS A 1 302 ? -3.231 6.757 -14.919 1.00 88.44 302 CYS A N 1
ATOM 2364 C CA . CYS A 1 302 ? -2.953 5.577 -14.101 1.00 88.44 302 CYS A CA 1
ATOM 2365 C C . CYS A 1 302 ? -1.611 5.693 -13.348 1.00 88.44 302 CYS A C 1
ATOM 2367 O O . CYS A 1 302 ? -1.552 5.531 -12.127 1.00 88.44 302 CYS A O 1
ATOM 2369 N N . LEU A 1 303 ? -0.534 6.057 -14.055 1.00 86.19 303 LEU A N 1
ATOM 2370 C CA . LEU A 1 303 ? 0.825 6.092 -13.502 1.00 86.19 303 LEU A CA 1
ATOM 2371 C C . LEU A 1 303 ? 0.989 7.082 -12.344 1.00 86.19 303 LEU A C 1
ATOM 2373 O O . LEU A 1 303 ? 1.670 6.761 -11.372 1.00 86.19 303 LEU A O 1
ATOM 2377 N N . VAL A 1 304 ? 0.349 8.255 -12.407 1.00 89.06 304 VAL A N 1
ATOM 2378 C CA . VAL A 1 304 ? 0.424 9.252 -11.322 1.00 89.06 304 VAL A CA 1
ATOM 2379 C C . VAL A 1 304 ? -0.119 8.667 -10.020 1.00 89.06 304 VAL A C 1
ATOM 2381 O O . VAL A 1 304 ? 0.537 8.765 -8.985 1.00 89.06 304 VAL A O 1
ATOM 2384 N N . HIS A 1 305 ? -1.274 8.004 -10.080 1.00 89.69 305 HIS A N 1
ATOM 2385 C CA . HIS A 1 305 ? -1.898 7.362 -8.923 1.00 89.69 305 HIS A CA 1
ATOM 2386 C C . HIS A 1 305 ? -1.047 6.205 -8.393 1.00 89.69 305 HIS A C 1
ATOM 2388 O O . HIS A 1 305 ? -0.870 6.063 -7.184 1.00 89.69 305 HIS A O 1
ATOM 2394 N N . VAL A 1 306 ? -0.456 5.417 -9.293 1.00 89.62 306 VAL A N 1
ATOM 2395 C CA . VAL A 1 306 ? 0.442 4.309 -8.948 1.00 89.62 306 VAL A CA 1
ATOM 2396 C C . VAL A 1 306 ? 1.722 4.801 -8.254 1.00 89.62 306 VAL A C 1
ATOM 2398 O O . VAL A 1 306 ? 2.170 4.192 -7.279 1.00 89.62 306 VAL A O 1
ATOM 2401 N N . PHE A 1 307 ? 2.323 5.902 -8.707 1.00 90.44 307 PHE A N 1
ATOM 2402 C CA . PHE A 1 307 ? 3.510 6.479 -8.067 1.00 90.44 307 PHE A CA 1
ATOM 2403 C C . PHE A 1 307 ? 3.182 7.201 -6.758 1.00 90.44 307 PHE A C 1
ATOM 2405 O O . PHE A 1 307 ? 3.897 7.016 -5.774 1.00 90.44 307 PHE A O 1
ATOM 2412 N N . ALA A 1 308 ? 2.072 7.941 -6.707 1.00 89.69 308 ALA A N 1
ATOM 2413 C CA . ALA A 1 308 ? 1.591 8.574 -5.484 1.00 89.69 308 ALA A CA 1
ATOM 2414 C C . ALA A 1 308 ? 1.252 7.531 -4.405 1.00 89.69 308 ALA A C 1
ATOM 2416 O O . ALA A 1 308 ? 1.643 7.695 -3.252 1.00 89.69 308 ALA A O 1
ATOM 2417 N N . GLY A 1 309 ? 0.597 6.422 -4.771 1.00 87.69 309 GLY A N 1
ATOM 2418 C CA . GLY A 1 309 ? 0.306 5.318 -3.853 1.00 87.69 309 GLY A CA 1
ATOM 2419 C C . GLY A 1 309 ? 1.577 4.681 -3.293 1.00 87.69 309 GLY A C 1
ATOM 2420 O O . GLY A 1 309 ? 1.702 4.496 -2.083 1.00 87.69 309 GLY A O 1
ATOM 2421 N N . GLN A 1 310 ? 2.573 4.449 -4.151 1.00 87.88 310 GLN A N 1
ATOM 2422 C CA . GLN A 1 310 ? 3.871 3.923 -3.728 1.00 87.88 310 GLN A CA 1
ATOM 2423 C C . GLN A 1 310 ? 4.614 4.893 -2.794 1.00 87.88 310 GLN A C 1
ATOM 2425 O O . GLN A 1 310 ? 5.190 4.460 -1.799 1.00 87.88 310 GLN A O 1
ATOM 2430 N N . PHE A 1 311 ? 4.577 6.199 -3.070 1.00 88.19 311 PHE A N 1
ATOM 2431 C CA . PHE A 1 311 ? 5.134 7.223 -2.182 1.00 88.19 311 PHE A CA 1
ATOM 2432 C C . PHE A 1 311 ? 4.443 7.218 -0.811 1.00 88.19 311 PHE A C 1
ATOM 2434 O O . PHE A 1 311 ? 5.112 7.213 0.222 1.00 88.19 311 PHE A O 1
ATOM 2441 N N . GLN A 1 312 ? 3.113 7.136 -0.795 1.00 81.94 312 GLN A N 1
ATOM 2442 C CA . GLN A 1 312 ? 2.325 7.073 0.435 1.00 81.94 312 GLN A CA 1
ATOM 2443 C C . GLN A 1 312 ? 2.662 5.841 1.272 1.00 81.94 312 GLN A C 1
ATOM 2445 O O . GLN A 1 312 ? 2.835 5.952 2.481 1.00 81.94 312 GLN A O 1
ATOM 2450 N N . LEU A 1 313 ? 2.852 4.689 0.632 1.00 79.94 313 LEU A N 1
ATOM 2451 C CA . LEU A 1 313 ? 3.255 3.466 1.314 1.00 79.94 313 LEU A CA 1
ATOM 2452 C C . LEU A 1 313 ? 4.688 3.538 1.861 1.00 79.94 313 LEU A C 1
ATOM 2454 O O . LEU A 1 313 ? 4.929 3.217 3.022 1.00 79.94 313 LEU A O 1
ATOM 2458 N N . LEU A 1 314 ? 5.648 3.919 1.016 1.00 80.69 314 LEU A N 1
ATOM 2459 C CA . LEU A 1 314 ? 7.071 3.778 1.323 1.00 80.69 314 LEU A CA 1
ATOM 2460 C C . LEU A 1 314 ? 7.657 4.914 2.152 1.00 80.69 314 LEU A C 1
ATOM 2462 O O . LEU A 1 314 ? 8.636 4.669 2.859 1.00 80.69 314 LEU A O 1
ATOM 2466 N N . GLN A 1 315 ? 7.123 6.127 2.000 1.00 82.50 315 GLN A N 1
ATOM 2467 C CA . GLN A 1 315 ? 7.641 7.342 2.632 1.00 82.50 315 GLN A CA 1
ATOM 2468 C C . GLN A 1 315 ? 6.706 7.835 3.736 1.00 82.50 315 GLN A C 1
ATOM 2470 O O . GLN A 1 315 ? 7.171 8.155 4.823 1.00 82.50 315 GLN A O 1
ATOM 2475 N N . MET A 1 316 ? 5.390 7.835 3.492 1.00 72.56 316 MET A N 1
ATOM 2476 C CA . MET A 1 316 ? 4.408 8.353 4.460 1.00 72.56 316 MET A CA 1
ATOM 2477 C C . MET A 1 316 ? 3.837 7.281 5.404 1.00 72.56 316 MET A C 1
ATOM 2479 O O . MET A 1 316 ? 3.185 7.629 6.385 1.00 72.56 316 MET A O 1
ATOM 2483 N N . GLY A 1 317 ? 4.032 5.991 5.105 1.00 67.12 317 GLY A N 1
ATOM 2484 C CA . GLY A 1 317 ? 3.472 4.871 5.873 1.00 67.12 317 GLY A CA 1
ATOM 2485 C C . GLY A 1 317 ? 1.953 4.680 5.739 1.00 67.12 317 GLY A C 1
ATOM 2486 O O . GLY A 1 317 ? 1.389 3.808 6.396 1.00 67.12 317 GLY A O 1
ATOM 2487 N N . ASN A 1 318 ? 1.278 5.444 4.873 1.00 69.38 318 ASN A N 1
ATOM 2488 C CA . ASN A 1 318 ? -0.178 5.436 4.741 1.00 69.38 318 ASN A CA 1
ATOM 2489 C C . ASN A 1 318 ? -0.653 4.333 3.778 1.00 69.38 318 ASN A C 1
ATOM 2491 O O . ASN A 1 318 ? -0.672 4.502 2.552 1.00 69.38 318 ASN A O 1
ATOM 2495 N N . LYS A 1 319 ? -1.036 3.183 4.341 1.00 70.19 319 LYS A N 1
ATOM 2496 C CA . LYS A 1 319 ? -1.421 1.982 3.584 1.00 70.19 319 LYS A CA 1
ATOM 2497 C C . LYS A 1 319 ? -2.792 2.134 2.938 1.00 70.19 319 LYS A C 1
ATOM 2499 O O . LYS A 1 319 ? -2.951 1.780 1.771 1.00 70.19 319 LYS A O 1
ATOM 2504 N N . ALA A 1 320 ? -3.764 2.683 3.658 1.00 63.06 320 ALA A N 1
ATOM 2505 C CA . ALA A 1 320 ? -5.110 2.906 3.150 1.00 63.06 320 ALA A CA 1
ATOM 2506 C C . ALA A 1 320 ? -5.101 3.869 1.961 1.00 63.06 320 ALA A C 1
ATOM 2508 O O . ALA A 1 320 ? -5.715 3.600 0.930 1.00 63.06 320 ALA A O 1
ATOM 2509 N N . GLN A 1 321 ? -4.338 4.961 2.054 1.00 71.94 321 GLN A N 1
ATOM 2510 C CA . GLN A 1 321 ? -4.181 5.885 0.933 1.00 71.94 321 GLN A CA 1
ATOM 2511 C C . GLN A 1 321 ? -3.518 5.211 -0.276 1.00 71.94 321 GLN A C 1
ATOM 2513 O O . GLN A 1 321 ? -3.967 5.415 -1.402 1.00 71.94 321 GLN A O 1
ATOM 2518 N N . CYS A 1 322 ? -2.507 4.366 -0.059 1.00 80.81 322 CYS A N 1
ATOM 2519 C CA . CYS A 1 322 ? -1.914 3.560 -1.126 1.00 80.81 322 CYS A CA 1
ATOM 2520 C C . CYS A 1 322 ? -2.951 2.645 -1.804 1.00 80.81 322 CYS A C 1
ATOM 2522 O O . CYS A 1 322 ? -3.090 2.674 -3.027 1.00 80.81 322 CYS A O 1
ATOM 2524 N N . LEU A 1 323 ? -3.734 1.889 -1.026 1.00 76.94 323 LEU A N 1
ATOM 2525 C CA . LEU A 1 323 ? -4.747 0.973 -1.556 1.00 76.94 323 LEU A CA 1
ATOM 2526 C C . LEU A 1 323 ? -5.865 1.709 -2.312 1.00 76.94 323 LEU A C 1
ATOM 2528 O O . LEU A 1 323 ? -6.298 1.257 -3.376 1.00 76.94 323 LEU A O 1
ATOM 2532 N N . SER A 1 324 ? -6.306 2.855 -1.790 1.00 75.00 324 SER A N 1
ATOM 2533 C CA . SER A 1 324 ? -7.287 3.727 -2.441 1.00 75.00 324 SER A CA 1
ATOM 2534 C C . SER A 1 324 ? -6.772 4.232 -3.791 1.00 75.00 324 SER A C 1
ATOM 2536 O O . SER A 1 324 ? -7.447 4.080 -4.811 1.00 75.00 324 SER A O 1
ATOM 2538 N N . LEU A 1 325 ? -5.535 4.737 -3.836 1.00 84.00 325 LEU A N 1
ATOM 2539 C CA . LEU A 1 325 ? -4.902 5.199 -5.073 1.00 84.00 325 LEU A CA 1
ATOM 2540 C C . LEU A 1 325 ? -4.697 4.060 -6.083 1.00 84.00 325 LEU A C 1
ATOM 2542 O O . LEU A 1 325 ? -4.939 4.258 -7.273 1.00 84.00 325 LEU A O 1
ATOM 2546 N N . TYR A 1 326 ? -4.338 2.854 -5.634 1.00 86.25 326 TYR A N 1
ATOM 2547 C CA . TYR A 1 326 ? -4.244 1.683 -6.512 1.00 86.25 326 TYR A CA 1
ATOM 2548 C C . TYR A 1 326 ? -5.596 1.270 -7.087 1.00 86.25 326 TYR A C 1
ATOM 2550 O O . TYR A 1 326 ? -5.691 0.980 -8.275 1.00 86.25 326 TYR A O 1
ATOM 2558 N N . THR A 1 327 ? -6.656 1.296 -6.287 1.00 82.06 327 THR A N 1
ATOM 2559 C CA . THR A 1 327 ? -8.008 0.974 -6.766 1.00 82.06 327 THR A CA 1
ATOM 2560 C C . THR A 1 327 ? -8.501 2.004 -7.783 1.00 82.06 327 THR A C 1
ATOM 2562 O O . THR A 1 327 ? -9.104 1.643 -8.786 1.00 82.06 327 THR A O 1
ATOM 2565 N N . LYS A 1 328 ? -8.158 3.284 -7.606 1.00 83.12 328 LYS A N 1
ATOM 2566 C CA . LYS A 1 328 ? -8.435 4.316 -8.618 1.00 83.12 328 LYS A CA 1
ATOM 2567 C C . LYS A 1 328 ? -7.658 4.112 -9.900 1.00 83.12 328 LYS A C 1
ATOM 2569 O O . LYS A 1 328 ? -8.218 4.260 -10.978 1.00 83.12 328 LYS A O 1
ATOM 2574 N N . SER A 1 329 ? -6.384 3.745 -9.785 1.00 86.62 329 SER A N 1
ATOM 2575 C CA . SER A 1 329 ? -5.554 3.500 -10.961 1.00 86.62 329 SER A CA 1
ATOM 2576 C C . SER A 1 329 ? -6.076 2.355 -11.834 1.00 86.62 329 SER A C 1
ATOM 2578 O O . SER A 1 329 ? -5.908 2.421 -13.045 1.00 86.62 329 SER A O 1
ATOM 2580 N N . GLU A 1 330 ? -6.777 1.364 -11.263 1.00 84.38 330 GLU A N 1
ATOM 2581 C CA . GLU A 1 330 ? -7.430 0.293 -12.037 1.00 84.38 330 GLU A CA 1
ATOM 2582 C C . GLU A 1 330 ? -8.526 0.831 -12.955 1.00 84.38 330 GLU A C 1
ATOM 2584 O O . GLU A 1 330 ? -8.639 0.378 -14.090 1.00 84.38 330 GLU A O 1
ATOM 2589 N N . GLY A 1 331 ? -9.282 1.837 -12.505 1.00 81.56 331 GLY A N 1
ATOM 2590 C CA . GLY A 1 331 ? -10.303 2.492 -13.326 1.00 81.56 331 GLY A CA 1
ATOM 2591 C C . GLY A 1 331 ? -9.732 3.254 -14.527 1.00 81.56 331 GLY A C 1
ATOM 2592 O O . GLY A 1 331 ? -10.451 3.489 -15.493 1.00 81.56 331 GLY A O 1
ATOM 2593 N N . PHE A 1 332 ? -8.444 3.609 -14.487 1.00 83.75 332 PHE A N 1
ATOM 2594 C CA . PHE A 1 332 ? -7.739 4.334 -15.550 1.00 83.75 332 PHE A CA 1
ATOM 2595 C C . PHE A 1 332 ? -6.756 3.457 -16.341 1.00 83.75 332 PHE A C 1
ATOM 2597 O O . PHE A 1 332 ? -6.036 3.968 -17.198 1.00 83.75 332 PHE A O 1
ATOM 2604 N N . ALA A 1 333 ? -6.657 2.161 -16.035 1.00 81.88 333 ALA A N 1
ATOM 2605 C CA . ALA A 1 333 ? -5.682 1.277 -16.659 1.00 81.88 333 ALA A CA 1
ATOM 2606 C C . ALA A 1 333 ? -6.133 0.882 -18.076 1.00 81.88 333 ALA A C 1
ATOM 2608 O O . ALA A 1 333 ? -6.879 -0.075 -18.263 1.00 81.88 333 ALA A O 1
ATOM 2609 N N . GLU A 1 334 ? -5.655 1.611 -19.086 1.00 78.00 334 GLU A N 1
ATOM 2610 C CA . GLU A 1 334 ? -5.960 1.325 -20.496 1.00 78.00 334 GLU A CA 1
ATOM 2611 C C . GLU A 1 334 ? -5.024 0.266 -21.105 1.00 78.00 334 GLU A C 1
ATOM 2613 O O . GLU A 1 334 ? -5.388 -0.419 -22.062 1.00 78.00 334 GLU A O 1
ATOM 2618 N N . ARG A 1 335 ? -3.800 0.122 -20.570 1.00 80.88 335 ARG A N 1
ATOM 2619 C CA . ARG A 1 335 ? -2.757 -0.759 -21.120 1.00 80.88 335 ARG A CA 1
ATOM 2620 C C . ARG A 1 335 ? -2.476 -1.970 -20.229 1.00 80.88 335 ARG A C 1
ATOM 2622 O O . ARG A 1 335 ? -2.511 -1.894 -19.003 1.00 80.88 335 ARG A O 1
ATOM 2629 N N . MET A 1 336 ? -2.110 -3.087 -20.862 1.00 81.31 336 MET A N 1
ATOM 2630 C CA . MET A 1 336 ? -1.802 -4.352 -20.178 1.00 81.31 336 MET A CA 1
ATOM 2631 C C . MET A 1 336 ? -0.620 -4.253 -19.208 1.00 81.31 336 MET A C 1
ATOM 2633 O O . MET A 1 336 ? -0.620 -4.903 -18.165 1.00 81.31 336 MET A O 1
ATOM 2637 N N . ASP A 1 337 ? 0.392 -3.453 -19.535 1.00 80.69 337 ASP A N 1
ATOM 2638 C CA . ASP A 1 337 ? 1.555 -3.254 -18.673 1.00 80.69 337 ASP A CA 1
ATOM 2639 C C . ASP A 1 337 ? 1.200 -2.447 -17.415 1.00 80.69 337 ASP A C 1
ATOM 2641 O O . ASP A 1 337 ? 1.661 -2.775 -16.325 1.00 80.69 337 ASP A O 1
ATOM 2645 N N . GLU A 1 338 ? 0.326 -1.449 -17.538 1.00 85.31 338 GLU A N 1
ATOM 2646 C CA . GLU A 1 338 ? -0.216 -0.680 -16.412 1.00 85.31 338 GLU A CA 1
ATOM 2647 C C . GLU A 1 338 ? -1.083 -1.543 -15.496 1.00 85.31 338 GLU A C 1
ATOM 2649 O O . GLU A 1 338 ? -0.861 -1.564 -14.282 1.00 85.31 338 GLU A O 1
ATOM 2654 N N . ALA A 1 339 ? -1.986 -2.338 -16.075 1.00 86.81 339 ALA A N 1
ATOM 2655 C CA . ALA A 1 339 ? -2.787 -3.302 -15.327 1.00 86.81 339 ALA A CA 1
ATOM 2656 C C . ALA A 1 339 ? -1.903 -4.317 -14.577 1.00 86.81 339 ALA A C 1
ATOM 2658 O O . ALA A 1 339 ? -2.113 -4.582 -13.391 1.00 86.81 339 ALA A O 1
ATOM 2659 N N . PHE A 1 340 ? -0.860 -4.841 -15.232 1.00 86.12 340 PHE A N 1
ATOM 2660 C CA . PHE A 1 340 ? 0.086 -5.764 -14.604 1.00 86.12 340 PHE A CA 1
ATOM 2661 C C . PHE A 1 340 ? 0.901 -5.102 -13.483 1.00 86.12 340 PHE A C 1
ATOM 2663 O O . PHE A 1 340 ? 1.115 -5.715 -12.432 1.00 86.12 340 PHE A O 1
ATOM 2670 N N . MET A 1 341 ? 1.331 -3.847 -13.663 1.00 85.06 341 MET A N 1
ATOM 2671 C CA . MET A 1 341 ? 2.029 -3.088 -12.621 1.00 85.06 341 MET A CA 1
ATOM 2672 C C . MET A 1 341 ? 1.172 -2.936 -11.363 1.00 85.06 341 MET A C 1
ATOM 2674 O O . MET A 1 341 ? 1.675 -3.174 -10.260 1.00 85.06 341 MET A O 1
ATOM 2678 N N . ILE A 1 342 ? -0.109 -2.589 -11.514 1.00 88.19 342 ILE A N 1
ATOM 2679 C CA . ILE A 1 342 ? -1.044 -2.475 -10.388 1.00 88.19 342 ILE A CA 1
ATOM 2680 C C . ILE A 1 342 ? -1.246 -3.833 -9.724 1.00 88.19 342 ILE A C 1
ATOM 2682 O O . ILE A 1 342 ? -1.084 -3.941 -8.508 1.00 88.19 342 ILE A O 1
ATOM 2686 N N . PHE A 1 343 ? -1.524 -4.877 -10.512 1.00 86.56 343 PHE A N 1
ATOM 2687 C CA . PHE A 1 343 ? -1.719 -6.235 -10.005 1.00 86.56 343 PHE A CA 1
ATOM 2688 C C . PHE A 1 343 ? -0.534 -6.692 -9.150 1.00 86.56 343 PHE A C 1
ATOM 2690 O O . PHE A 1 343 ? -0.714 -7.115 -8.006 1.00 86.56 343 PHE A O 1
ATOM 2697 N N . ARG A 1 344 ? 0.696 -6.551 -9.663 1.00 85.44 344 ARG A N 1
ATOM 2698 C CA . ARG A 1 344 ? 1.905 -6.957 -8.940 1.00 85.44 344 ARG A CA 1
ATOM 2699 C C . ARG A 1 344 ? 2.092 -6.150 -7.652 1.00 85.44 344 ARG A C 1
ATOM 2701 O O . ARG A 1 344 ? 2.417 -6.733 -6.620 1.00 85.44 344 ARG A O 1
ATOM 2708 N N . ARG A 1 345 ? 1.870 -4.831 -7.681 1.00 86.81 345 ARG A N 1
ATOM 2709 C CA . ARG A 1 345 ? 2.011 -3.957 -6.500 1.00 86.81 345 ARG A CA 1
ATOM 2710 C C . ARG A 1 345 ? 0.942 -4.218 -5.441 1.00 86.81 345 ARG A C 1
ATOM 2712 O O . ARG A 1 345 ? 1.293 -4.323 -4.270 1.00 86.81 345 ARG A O 1
ATOM 2719 N N . LYS A 1 346 ? -0.325 -4.394 -5.829 1.00 81.00 346 LYS A N 1
ATOM 2720 C CA . LYS A 1 346 ? -1.408 -4.801 -4.919 1.00 81.00 346 LYS A CA 1
ATOM 2721 C C . LYS A 1 346 ? -1.142 -6.171 -4.313 1.00 81.00 346 LYS A C 1
ATOM 2723 O O . LYS A 1 346 ? -1.331 -6.346 -3.117 1.00 81.00 346 LYS A O 1
ATOM 2728 N N . ARG A 1 347 ? -0.662 -7.128 -5.109 1.00 79.69 347 ARG A N 1
ATOM 2729 C CA . ARG A 1 347 ? -0.300 -8.454 -4.608 1.00 79.69 347 ARG A CA 1
ATOM 2730 C C . ARG A 1 347 ? 0.831 -8.381 -3.589 1.00 79.69 347 ARG A C 1
ATOM 2732 O O . ARG A 1 347 ? 0.693 -8.981 -2.538 1.00 79.69 347 ARG A O 1
ATOM 2739 N N . MET A 1 348 ? 1.887 -7.606 -3.842 1.00 73.38 348 MET A N 1
ATOM 2740 C CA . MET A 1 348 ? 2.957 -7.405 -2.855 1.00 73.38 348 MET A CA 1
ATOM 2741 C C . MET A 1 348 ? 2.486 -6.664 -1.607 1.00 73.38 348 MET A C 1
ATOM 2743 O O . MET A 1 348 ? 2.936 -6.991 -0.514 1.00 73.38 348 MET A O 1
ATOM 2747 N N . LEU A 1 349 ? 1.587 -5.686 -1.750 1.00 72.38 349 LEU A N 1
ATOM 2748 C CA . LEU A 1 349 ? 0.950 -5.026 -0.614 1.00 72.38 349 LEU A CA 1
ATOM 2749 C C . LEU A 1 349 ? 0.172 -6.062 0.211 1.00 72.38 349 LEU A C 1
ATOM 2751 O O . LEU A 1 349 ? 0.393 -6.187 1.407 1.00 72.38 349 LEU A O 1
ATOM 2755 N N . ASN A 1 350 ? -0.669 -6.866 -0.431 1.00 66.56 350 ASN A N 1
ATOM 2756 C CA . ASN A 1 350 ? -1.412 -7.912 0.252 1.00 66.56 350 ASN A CA 1
ATOM 2757 C C . ASN A 1 350 ? -0.473 -8.961 0.853 1.00 66.56 350 ASN A C 1
ATOM 2759 O O . ASN A 1 350 ? -0.637 -9.283 2.004 1.00 66.56 350 ASN A O 1
ATOM 2763 N N . GLU A 1 351 ? 0.552 -9.458 0.167 1.00 61.56 351 GLU A N 1
ATOM 2764 C CA . GLU A 1 351 ? 1.467 -10.475 0.713 1.00 61.56 351 GLU A CA 1
ATOM 2765 C C . GLU A 1 351 ? 2.318 -9.945 1.879 1.00 61.56 351 GLU A C 1
ATOM 2767 O O . GLU A 1 351 ? 2.466 -10.633 2.886 1.00 61.56 351 GLU A O 1
ATOM 2772 N N . ARG A 1 352 ? 2.843 -8.713 1.791 1.00 55.69 352 ARG A N 1
ATOM 2773 C CA . ARG A 1 352 ? 3.626 -8.094 2.879 1.00 55.69 352 ARG A CA 1
ATOM 2774 C C . ARG A 1 352 ? 2.762 -7.641 4.057 1.00 55.69 352 ARG A C 1
ATOM 2776 O O . ARG A 1 352 ? 3.289 -7.480 5.155 1.00 55.69 352 ARG A O 1
ATOM 2783 N N . TYR A 1 353 ? 1.469 -7.403 3.838 1.00 50.97 353 TYR A N 1
ATOM 2784 C CA . TYR A 1 353 ? 0.562 -6.832 4.838 1.00 50.97 353 TYR A CA 1
ATOM 2785 C C . TYR A 1 353 ? -0.717 -7.664 5.072 1.00 50.97 353 TYR A C 1
ATOM 2787 O O . TYR A 1 353 ? -1.649 -7.162 5.695 1.00 50.97 353 TYR A O 1
ATOM 2795 N N . ALA A 1 354 ? -0.762 -8.931 4.635 1.00 39.12 354 ALA A N 1
ATOM 2796 C CA . ALA A 1 354 ? -1.893 -9.867 4.790 1.00 39.12 354 ALA A CA 1
ATOM 2797 C C . ALA A 1 354 ? -2.152 -10.288 6.243 1.00 39.12 354 ALA A C 1
ATOM 2799 O O . ALA A 1 354 ? -3.153 -10.943 6.502 1.00 39.12 354 ALA A O 1
ATOM 2800 N N . GLY A 1 355 ? -1.291 -9.894 7.182 1.00 41.56 355 GLY A N 1
ATOM 2801 C CA . GLY A 1 355 ? -1.526 -9.973 8.628 1.00 41.56 355 GLY A CA 1
ATOM 2802 C C . GLY A 1 355 ? -1.756 -8.587 9.219 1.00 41.56 355 GLY A C 1
ATOM 2803 O O . GLY A 1 355 ? -1.014 -8.147 10.090 1.00 41.56 355 GLY A O 1
ATOM 2804 N N . GLY A 1 356 ? -2.663 -7.810 8.625 1.00 50.94 356 GLY A N 1
ATOM 2805 C CA . GLY A 1 356 ? -3.013 -6.496 9.152 1.00 50.94 356 GLY A CA 1
ATOM 2806 C C . GLY A 1 356 ? -3.979 -6.634 10.324 1.00 50.94 356 GLY A C 1
ATOM 2807 O O . GLY A 1 356 ? -4.970 -7.350 10.190 1.00 50.94 356 GLY A O 1
ATOM 2808 N N . ASP A 1 357 ? -3.775 -5.845 11.390 1.00 52.47 357 ASP A N 1
ATOM 2809 C CA . ASP A 1 357 ? -4.574 -5.901 12.629 1.00 52.47 357 ASP A CA 1
ATOM 2810 C C . ASP A 1 357 ? -6.102 -5.885 12.417 1.00 52.47 357 ASP A C 1
ATOM 2812 O O . ASP A 1 357 ? -6.846 -6.262 13.310 1.00 52.47 357 ASP A O 1
ATOM 2816 N N . VAL A 1 358 ? -6.601 -5.413 11.265 1.00 52.81 358 VAL A N 1
ATOM 2817 C CA . VAL A 1 358 ? -8.044 -5.371 10.971 1.00 52.81 358 VAL A CA 1
ATOM 2818 C C . VAL A 1 358 ? -8.587 -6.649 10.365 1.00 52.81 358 VAL A C 1
ATOM 2820 O O . VAL A 1 358 ? -9.699 -7.037 10.700 1.00 52.81 358 VAL A O 1
ATOM 2823 N N . ILE A 1 359 ? -7.847 -7.292 9.459 1.00 56.81 359 ILE A N 1
ATOM 2824 C CA . ILE A 1 359 ? -8.265 -8.600 8.939 1.00 56.81 359 ILE A CA 1
ATOM 2825 C C . ILE A 1 359 ? -8.240 -9.586 10.102 1.00 56.81 359 ILE A C 1
ATOM 2827 O O . ILE A 1 359 ? -9.207 -10.322 10.295 1.00 56.81 359 ILE A O 1
ATOM 2831 N N . ASP A 1 360 ? -7.203 -9.493 10.934 1.00 61.28 360 ASP A N 1
ATOM 2832 C CA . ASP A 1 360 ? -7.087 -10.262 12.165 1.00 61.28 360 ASP A CA 1
ATOM 2833 C C . ASP A 1 360 ? -8.202 -9.907 13.156 1.00 61.28 360 ASP A C 1
ATOM 2835 O O . ASP A 1 360 ? -8.791 -10.817 13.725 1.00 61.28 360 ASP A O 1
ATOM 2839 N N . PHE A 1 361 ? -8.596 -8.632 13.294 1.00 62.19 361 PHE A N 1
ATOM 2840 C CA . PHE A 1 361 ? -9.747 -8.228 14.118 1.00 62.19 361 PHE A CA 1
ATOM 2841 C C . PHE A 1 361 ? -11.090 -8.755 13.594 1.00 62.19 361 PHE A C 1
ATOM 2843 O O . PHE A 1 361 ? -11.899 -9.264 14.365 1.00 62.19 361 PHE A O 1
ATOM 2850 N N . ILE A 1 362 ? -11.359 -8.663 12.288 1.00 65.69 362 ILE A N 1
ATOM 2851 C CA . ILE A 1 362 ? -12.601 -9.188 11.700 1.00 65.69 362 ILE A CA 1
ATOM 2852 C C . ILE A 1 362 ? -12.641 -10.706 11.866 1.00 65.69 362 ILE A C 1
ATOM 2854 O O . ILE A 1 362 ? -13.667 -11.256 12.269 1.00 65.69 362 ILE A O 1
ATOM 2858 N N . ALA A 1 363 ? -11.523 -11.381 11.592 1.00 70.31 363 ALA A N 1
ATOM 2859 C CA . ALA A 1 363 ? -11.380 -12.808 11.824 1.00 70.31 363 ALA A CA 1
ATOM 2860 C C . ALA A 1 363 ? -11.548 -13.143 13.313 1.00 70.31 363 ALA A C 1
ATOM 2862 O O . ALA A 1 363 ? -12.197 -14.135 13.637 1.00 70.31 363 ALA A O 1
ATOM 2863 N N . PHE A 1 364 ? -11.025 -12.317 14.217 1.00 76.12 364 PHE A N 1
ATOM 2864 C CA . PHE A 1 364 ? -11.155 -12.473 15.661 1.00 76.12 364 PHE A CA 1
ATOM 2865 C C . PHE A 1 364 ? -12.619 -12.367 16.100 1.00 76.12 364 PHE A C 1
ATOM 2867 O O . PHE A 1 364 ? -13.142 -13.308 16.690 1.00 76.12 364 PHE A O 1
ATOM 2874 N N . GLU A 1 365 ? -13.329 -11.298 15.734 1.00 71.44 365 GLU A N 1
ATOM 2875 C CA . GLU A 1 365 ? -14.753 -11.119 16.051 1.00 71.44 365 GLU A CA 1
ATOM 2876 C C . GLU A 1 365 ? -15.614 -12.258 15.484 1.00 71.44 365 GLU A C 1
ATOM 2878 O O . GLU A 1 365 ? -16.488 -12.799 16.170 1.00 71.44 365 GLU A O 1
ATOM 2883 N N . GLN A 1 366 ? -15.348 -12.680 14.243 1.00 78.81 366 GLN A N 1
ATOM 2884 C CA . GLN A 1 366 ? -16.048 -13.806 13.624 1.00 78.81 366 GLN A CA 1
ATOM 2885 C C . GLN A 1 366 ? -15.791 -15.121 14.368 1.00 78.81 366 GLN A C 1
ATOM 2887 O O . GLN A 1 366 ? -16.745 -15.836 14.689 1.00 78.81 366 GLN A O 1
ATOM 2892 N N . ASN A 1 367 ? -14.529 -15.438 14.676 1.00 83.00 367 ASN A N 1
ATOM 2893 C CA . ASN A 1 367 ? -14.178 -16.642 15.427 1.00 83.00 367 ASN A CA 1
ATOM 2894 C C . ASN A 1 367 ? -14.746 -16.600 16.852 1.00 83.00 367 ASN A C 1
ATOM 2896 O O . ASN A 1 367 ? -15.251 -17.615 17.322 1.00 83.00 367 ASN A O 1
ATOM 2900 N N . MET A 1 368 ? -14.768 -15.438 17.509 1.00 83.06 368 MET A N 1
ATOM 2901 C CA . MET A 1 368 ? -15.336 -15.251 18.849 1.00 83.06 368 MET A CA 1
ATOM 2902 C C . MET A 1 368 ? -16.850 -15.490 18.843 1.00 83.06 368 MET A C 1
ATOM 2904 O O . MET A 1 368 ? -17.387 -16.195 19.704 1.00 83.06 368 MET A O 1
ATOM 2908 N N . ALA A 1 369 ? -17.556 -14.970 17.836 1.00 80.12 369 ALA A N 1
ATOM 2909 C CA . ALA A 1 369 ? -18.987 -15.203 17.671 1.00 80.12 369 ALA A CA 1
ATOM 2910 C C . ALA A 1 369 ? -19.313 -16.687 17.426 1.00 80.12 369 ALA A C 1
ATOM 2912 O O . ALA A 1 369 ? -20.262 -17.216 18.017 1.00 80.12 369 ALA A O 1
ATOM 2913 N N . GLN A 1 370 ? -18.533 -17.377 16.584 1.00 88.56 370 GLN A N 1
ATOM 2914 C CA . GLN A 1 370 ? -18.731 -18.808 16.336 1.00 88.56 370 GLN A CA 1
ATOM 2915 C C . GLN A 1 370 ? -18.352 -19.661 17.552 1.00 88.56 370 GLN A C 1
ATOM 2917 O O . GLN A 1 370 ? -19.125 -20.552 17.908 1.00 88.56 370 GLN A O 1
ATOM 2922 N N . ALA A 1 371 ? -17.248 -19.358 18.242 1.00 91.19 371 ALA A N 1
ATOM 2923 C CA . ALA A 1 371 ? -16.831 -20.049 19.462 1.00 91.19 371 ALA A CA 1
ATOM 2924 C C . ALA A 1 371 ? -17.956 -20.049 20.506 1.00 91.19 371 ALA A C 1
ATOM 2926 O O . ALA A 1 371 ? -18.420 -21.116 20.904 1.00 91.19 371 ALA A O 1
ATOM 2927 N N . ARG A 1 372 ? -18.512 -18.873 20.839 1.00 89.81 372 ARG A N 1
ATOM 2928 C CA . ARG A 1 372 ? -19.636 -18.746 21.791 1.00 89.81 372 ARG A CA 1
ATOM 2929 C C . ARG A 1 372 ? -20.896 -19.483 21.337 1.00 89.81 372 ARG A C 1
ATOM 2931 O O . ARG A 1 372 ? -21.620 -20.071 22.143 1.00 89.81 372 ARG A O 1
ATOM 2938 N N . LYS A 1 373 ? -21.200 -19.451 20.036 1.00 92.00 373 LYS A N 1
ATOM 2939 C CA . LYS A 1 373 ? -22.355 -20.161 19.468 1.00 92.00 373 LYS A CA 1
ATOM 2940 C C . LYS A 1 373 ? -22.203 -21.676 19.617 1.00 92.00 373 LYS A C 1
ATOM 2942 O O . LYS A 1 373 ? -23.175 -22.347 19.973 1.00 92.00 373 LYS A O 1
ATOM 2947 N N . HIS A 1 374 ? -21.018 -22.209 19.332 1.00 94.69 374 HIS A N 1
ATOM 2948 C CA . HIS A 1 374 ? -20.727 -23.637 19.429 1.00 94.69 374 HIS A CA 1
ATOM 2949 C C . HIS A 1 374 ? -20.581 -24.104 20.879 1.00 94.69 374 HIS A C 1
ATOM 2951 O O . HIS A 1 374 ? -21.134 -25.148 21.214 1.00 94.69 374 HIS A O 1
ATOM 2957 N N . GLU A 1 375 ? -19.995 -23.289 21.754 1.00 93.75 375 GLU A N 1
ATOM 2958 C CA . GLU A 1 375 ? -20.000 -23.489 23.206 1.00 93.75 375 GLU A CA 1
ATOM 2959 C C . GLU A 1 375 ? -21.433 -23.628 23.734 1.00 93.75 375 GLU A C 1
ATOM 2961 O O . GLU A 1 375 ? -21.780 -24.649 24.321 1.00 93.75 375 GLU A O 1
ATOM 2966 N N . ARG A 1 376 ? -22.323 -22.667 23.441 1.00 93.62 376 ARG A N 1
ATOM 2967 C CA . ARG A 1 376 ? -23.721 -22.726 23.902 1.00 93.62 376 ARG A CA 1
ATOM 2968 C C . ARG A 1 376 ? -24.451 -23.969 23.391 1.00 93.62 376 ARG A C 1
ATOM 2970 O O . ARG A 1 376 ? -25.262 -24.554 24.115 1.00 93.62 376 ARG A O 1
ATOM 2977 N N . ARG A 1 377 ? -24.181 -24.378 22.146 1.00 93.94 377 ARG A N 1
ATOM 2978 C CA . ARG A 1 377 ? -24.714 -25.623 21.572 1.00 93.94 377 ARG A CA 1
ATOM 2979 C C . ARG A 1 377 ? -24.185 -26.850 22.310 1.00 93.94 377 ARG A C 1
ATOM 2981 O O . ARG A 1 377 ? -24.988 -27.720 22.633 1.00 93.94 377 ARG A O 1
ATOM 2988 N N . ALA A 1 378 ? -22.888 -26.898 22.606 1.00 94.12 378 ALA A N 1
ATOM 2989 C CA . ALA A 1 378 ? -22.270 -27.986 23.353 1.00 94.12 378 ALA A CA 1
ATOM 2990 C C . ALA A 1 378 ? -22.862 -28.087 24.765 1.00 94.12 378 ALA A C 1
ATOM 2992 O O . ALA A 1 378 ? -23.364 -29.146 25.127 1.00 94.12 378 ALA A O 1
ATOM 2993 N N . THR A 1 379 ? -22.943 -26.979 25.507 1.00 93.44 379 THR A N 1
ATOM 2994 C CA . THR A 1 379 ? -23.552 -26.939 26.848 1.00 93.44 379 THR A CA 1
ATOM 2995 C C . THR A 1 379 ? -25.003 -27.416 26.826 1.00 93.44 379 THR A C 1
ATOM 2997 O O . THR A 1 379 ? -25.408 -28.236 27.646 1.00 93.44 379 THR A O 1
ATOM 3000 N N . THR A 1 380 ? -25.793 -26.962 25.848 1.00 94.81 380 THR A N 1
ATOM 3001 C CA . THR A 1 380 ? -27.191 -27.401 25.704 1.00 94.81 380 THR A CA 1
ATOM 3002 C C . THR A 1 380 ? -27.278 -28.899 25.401 1.00 94.81 380 THR A C 1
ATOM 3004 O O . THR A 1 380 ? -28.118 -29.590 25.974 1.00 94.81 380 THR A O 1
ATOM 3007 N N . ALA A 1 381 ? -26.410 -29.420 24.531 1.00 93.75 381 ALA A N 1
ATOM 3008 C CA . ALA A 1 381 ? -26.386 -30.836 24.177 1.00 93.75 381 ALA A CA 1
ATOM 3009 C C . ALA A 1 381 ? -25.939 -31.721 25.354 1.00 93.75 381 ALA A C 1
ATOM 3011 O O . ALA A 1 381 ? -26.537 -32.773 25.573 1.00 93.75 381 ALA A O 1
ATOM 3012 N N . VAL A 1 382 ? -24.963 -31.271 26.151 1.00 93.94 382 VAL A N 1
ATOM 3013 C CA . VAL A 1 382 ? -24.533 -31.934 27.393 1.00 93.94 382 VAL A CA 1
ATOM 3014 C C . VAL A 1 382 ? -25.682 -31.990 28.400 1.00 93.94 382 VAL A C 1
ATOM 3016 O O . VAL A 1 382 ? -25.993 -33.063 28.915 1.00 93.94 382 VAL A O 1
ATOM 3019 N N . LEU A 1 383 ? -26.384 -30.875 28.628 1.00 94.00 383 LEU A N 1
ATOM 3020 C CA . LEU A 1 383 ? -27.554 -30.847 29.513 1.00 94.00 383 LEU A CA 1
ATOM 3021 C C . LEU A 1 383 ? -28.662 -31.792 29.033 1.00 94.00 383 LEU A C 1
ATOM 3023 O O . LEU A 1 383 ? -29.234 -32.531 29.832 1.00 94.00 383 LEU A O 1
ATOM 3027 N N . GLN A 1 384 ? -28.948 -31.810 27.728 1.00 94.06 384 GLN A N 1
ATOM 3028 C CA . GLN A 1 384 ? -29.939 -32.719 27.149 1.00 94.06 384 GLN A CA 1
ATOM 3029 C C . GLN A 1 384 ? -29.533 -34.186 27.311 1.00 94.06 384 GLN A C 1
ATOM 3031 O O . GLN A 1 384 ? -30.370 -35.007 27.690 1.00 94.06 384 GLN A O 1
ATOM 3036 N N . PHE A 1 385 ? -28.258 -34.508 27.092 1.00 94.88 385 PHE A N 1
ATOM 3037 C CA . PHE A 1 385 ? -27.719 -35.851 27.277 1.00 94.88 385 PHE A CA 1
ATOM 3038 C C . PHE A 1 385 ? -27.905 -36.338 28.718 1.00 94.88 385 PHE A C 1
ATOM 3040 O O . PHE A 1 385 ? -28.506 -37.391 28.936 1.00 94.88 385 PHE A O 1
ATOM 3047 N N . TRP A 1 386 ? -27.486 -35.539 29.705 1.00 93.31 386 TRP A N 1
ATOM 3048 C CA . TRP A 1 386 ? -27.674 -35.871 31.119 1.00 93.31 386 TRP A CA 1
ATOM 3049 C C . TRP A 1 386 ? -29.151 -35.954 31.503 1.00 93.31 386 TRP A C 1
ATOM 3051 O O . TRP A 1 386 ? -29.547 -36.868 32.224 1.00 93.31 386 TRP A O 1
ATOM 3061 N N . SER A 1 387 ? -29.993 -35.064 30.970 1.00 94.81 387 SER A N 1
ATOM 3062 C CA . SER A 1 387 ? -31.435 -35.104 31.229 1.00 94.81 387 SER A CA 1
ATOM 3063 C C . SER A 1 387 ? -32.093 -36.390 30.720 1.00 94.81 387 SER A C 1
ATOM 3065 O O . SER A 1 387 ? -32.991 -36.908 31.378 1.00 94.81 387 SER A O 1
ATOM 3067 N N . GLU A 1 388 ? -31.644 -36.933 29.581 1.00 94.56 388 GLU A N 1
ATOM 3068 C CA . GLU A 1 388 ? -32.146 -38.199 29.040 1.00 94.56 388 GLU A CA 1
ATOM 3069 C C . GLU A 1 388 ? -31.654 -39.385 29.876 1.00 94.56 388 GLU A C 1
ATOM 3071 O O . GLU A 1 388 ? -32.421 -40.314 30.120 1.00 94.56 388 GLU A O 1
ATOM 3076 N N . LEU A 1 389 ? -30.411 -39.328 30.360 1.00 94.56 389 LEU A N 1
ATOM 3077 C CA . LEU A 1 389 ? -29.801 -40.373 31.181 1.00 94.56 389 LEU A CA 1
ATOM 3078 C C . LEU A 1 389 ? -30.440 -40.481 32.575 1.00 94.56 389 LEU A C 1
ATOM 3080 O O . LEU A 1 389 ? -30.564 -41.575 33.115 1.00 94.56 389 LEU A O 1
ATOM 3084 N N . LEU A 1 390 ? -30.906 -39.357 33.125 1.00 95.69 390 LEU A N 1
ATOM 3085 C CA . LEU A 1 390 ? -31.610 -39.291 34.410 1.00 95.69 390 LEU A CA 1
ATOM 3086 C C . LEU A 1 390 ? -33.087 -39.731 34.331 1.00 95.69 390 LEU A C 1
ATOM 3088 O O . LEU A 1 390 ? -33.775 -39.787 35.353 1.00 95.69 390 LEU A O 1
ATOM 3092 N N . ARG A 1 391 ? -33.617 -40.053 33.142 1.00 94.75 391 ARG A N 1
ATOM 3093 C CA . ARG A 1 391 ? -34.990 -40.569 33.002 1.00 94.75 391 ARG A CA 1
ATOM 3094 C C . ARG A 1 391 ? -35.097 -42.004 33.515 1.00 94.75 391 ARG A C 1
ATOM 3096 O O . ARG A 1 391 ? -34.203 -42.816 33.319 1.00 94.75 391 ARG A O 1
ATOM 3103 N N . LYS A 1 392 ? -36.276 -42.375 34.038 1.00 93.81 392 LYS A N 1
ATOM 3104 C CA . LYS A 1 392 ? -36.587 -43.760 34.467 1.00 93.81 392 LYS A CA 1
ATOM 3105 C C . LYS A 1 392 ? -36.367 -44.821 33.373 1.00 93.81 392 LYS A C 1
ATOM 3107 O O . LYS A 1 392 ? -36.156 -45.984 33.698 1.00 93.81 392 LYS A O 1
ATOM 3112 N N . ARG A 1 393 ? -36.487 -44.449 32.093 1.00 94.12 393 ARG A N 1
ATOM 3113 C CA . ARG A 1 393 ? -36.248 -45.314 30.924 1.00 94.12 393 ARG A CA 1
ATOM 3114 C C . ARG A 1 393 ? -35.535 -44.507 29.826 1.00 94.12 393 ARG A C 1
ATOM 3116 O O . ARG A 1 393 ? -36.226 -43.876 29.025 1.00 94.12 393 ARG A O 1
ATOM 3123 N N . PRO A 1 394 ? -34.193 -44.473 29.807 1.00 93.19 394 PRO A N 1
ATOM 3124 C CA . PRO A 1 394 ? -33.433 -43.699 28.827 1.00 93.19 394 PRO A CA 1
ATOM 3125 C C . PRO A 1 394 ? -33.502 -44.331 27.430 1.00 93.19 394 PRO A C 1
ATOM 3127 O O . PRO A 1 394 ? -33.389 -45.548 27.276 1.00 93.19 394 PRO A O 1
ATOM 3130 N N . SER A 1 395 ? -33.666 -43.512 26.388 1.00 94.38 395 SER A N 1
ATOM 3131 C CA . SER A 1 395 ? -33.661 -43.976 24.996 1.00 94.38 395 SER A CA 1
ATOM 3132 C C . SER A 1 395 ? -32.255 -43.926 24.395 1.00 94.38 395 SER A C 1
ATOM 3134 O O . SER A 1 395 ? -31.726 -42.846 24.121 1.00 94.38 395 SER A O 1
ATOM 3136 N N . PHE A 1 396 ? -31.695 -45.092 24.057 1.00 94.12 396 PHE A N 1
ATOM 3137 C CA . PHE A 1 396 ? -30.370 -45.210 23.431 1.00 94.12 396 PHE A CA 1
ATOM 3138 C C . PHE A 1 396 ? -30.222 -44.356 22.159 1.00 94.12 396 PHE A C 1
ATOM 3140 O O . PHE A 1 396 ? -29.241 -43.634 22.003 1.00 94.12 396 PHE A O 1
ATOM 3147 N N . ARG A 1 397 ? -31.242 -44.334 21.287 1.00 93.81 397 ARG A N 1
ATOM 3148 C CA . ARG A 1 397 ? -31.230 -43.521 20.056 1.00 93.81 397 ARG A CA 1
ATOM 3149 C C . ARG A 1 397 ? -31.090 -42.019 20.336 1.00 93.81 397 ARG A C 1
ATOM 3151 O O . ARG A 1 397 ? -30.447 -41.311 19.568 1.00 93.81 397 ARG A O 1
ATOM 3158 N N . ARG A 1 398 ? -31.693 -41.522 21.423 1.00 92.06 398 ARG A N 1
ATOM 3159 C CA . ARG A 1 398 ? -31.617 -40.100 21.804 1.00 92.06 398 ARG A CA 1
ATOM 3160 C C . ARG A 1 398 ? -30.262 -39.781 22.416 1.00 92.06 398 ARG A C 1
ATOM 3162 O O . ARG A 1 398 ? -29.664 -38.781 22.040 1.00 92.06 398 ARG A O 1
ATOM 3169 N N . LEU A 1 399 ? -29.752 -40.663 23.274 1.00 94.12 399 LEU A N 1
ATOM 3170 C CA . LEU A 1 399 ? -28.401 -40.547 23.822 1.00 94.12 399 LEU A CA 1
ATOM 3171 C C . LEU A 1 399 ? -27.344 -40.503 22.712 1.00 94.12 399 LEU A C 1
ATOM 3173 O O . LEU A 1 399 ? -26.482 -39.632 22.739 1.00 94.12 399 LEU A O 1
ATOM 3177 N N . GLN A 1 400 ? -27.451 -41.363 21.695 1.00 94.75 400 GLN A N 1
ATOM 3178 C CA . GLN A 1 400 ? -26.534 -41.358 20.553 1.00 94.75 400 GLN A CA 1
ATOM 3179 C C . GLN A 1 400 ? -26.610 -40.049 19.747 1.00 94.75 400 GLN A C 1
ATOM 3181 O O . GLN A 1 400 ? -25.575 -39.494 19.382 1.00 94.75 400 GLN A O 1
ATOM 3186 N N . LEU A 1 401 ? -27.817 -39.523 19.502 1.00 94.44 401 LEU A N 1
ATOM 3187 C CA . LEU A 1 401 ? -28.006 -38.241 18.812 1.00 94.44 401 LEU A CA 1
ATOM 3188 C C . LEU A 1 401 ? -27.415 -37.066 19.603 1.00 94.44 401 LEU A C 1
ATOM 3190 O O . LEU A 1 401 ? -26.696 -36.244 19.034 1.00 94.44 401 LEU A O 1
ATOM 3194 N N . HIS A 1 402 ? -27.680 -36.995 20.911 1.00 94.44 402 HIS A N 1
ATOM 3195 C CA . HIS A 1 402 ? -27.106 -35.960 21.770 1.00 94.44 402 HIS A CA 1
ATOM 3196 C C . HIS A 1 402 ? -25.579 -36.096 21.857 1.00 94.44 402 HIS A C 1
ATOM 3198 O O . HIS A 1 402 ? -24.887 -35.095 21.710 1.00 94.44 402 HIS A O 1
ATOM 3204 N N . GLY A 1 403 ? -25.041 -37.315 21.976 1.00 93.88 403 GLY A N 1
ATOM 3205 C CA . GLY A 1 403 ? -23.598 -37.583 21.970 1.00 93.88 403 GLY A CA 1
ATOM 3206 C C . GLY A 1 403 ? -22.897 -37.130 20.685 1.00 93.88 403 GLY A C 1
ATOM 3207 O O . GLY A 1 403 ? -21.874 -36.449 20.744 1.00 93.88 403 GLY A O 1
ATOM 3208 N N . ALA A 1 404 ? -23.483 -37.419 19.518 1.00 93.88 404 ALA A N 1
ATOM 3209 C CA . ALA A 1 404 ? -22.970 -36.930 18.236 1.00 93.88 404 ALA A CA 1
ATOM 3210 C C . ALA A 1 404 ? -23.003 -35.392 18.154 1.00 93.88 404 ALA A C 1
ATOM 3212 O O . ALA A 1 404 ? -22.045 -34.768 17.693 1.00 93.88 404 ALA A O 1
ATOM 3213 N N . SER A 1 405 ? -24.077 -34.770 18.655 1.00 94.00 405 SER A N 1
ATOM 3214 C CA . SER A 1 405 ? -24.189 -33.310 18.722 1.00 94.00 405 SER A CA 1
ATOM 3215 C C . SER A 1 405 ? -23.155 -32.684 19.661 1.00 94.00 405 SER A C 1
ATOM 3217 O O . SER A 1 405 ? -22.657 -31.603 19.350 1.00 94.00 405 SER A O 1
ATOM 3219 N N . ILE A 1 406 ? -22.831 -33.332 20.786 1.00 94.56 406 ILE A N 1
ATOM 3220 C CA . ILE A 1 406 ? -21.778 -32.887 21.710 1.00 94.56 406 ILE A CA 1
ATOM 3221 C C . ILE A 1 406 ? -20.434 -32.915 20.987 1.00 94.56 406 ILE A C 1
ATOM 3223 O O . ILE A 1 406 ? -19.789 -31.878 20.887 1.00 94.56 406 ILE A O 1
ATOM 3227 N N . SER A 1 407 ? -20.047 -34.061 20.418 1.00 94.31 407 SER A N 1
ATOM 3228 C CA . SER A 1 407 ? -18.754 -34.216 19.737 1.00 94.31 407 SER A CA 1
ATOM 3229 C C . SER A 1 407 ? -18.568 -33.195 18.606 1.00 94.31 407 SER A C 1
ATOM 3231 O O . SER A 1 407 ? -17.539 -32.521 18.539 1.00 94.31 407 SER A O 1
ATOM 3233 N N . SER A 1 408 ? -19.596 -33.000 17.773 1.00 95.19 408 SER A N 1
ATOM 3234 C CA . SER A 1 408 ? -19.564 -32.011 16.691 1.00 95.19 408 SER A CA 1
ATOM 3235 C C . SER A 1 408 ? -19.459 -30.571 17.209 1.00 95.19 408 SER A C 1
ATOM 3237 O O . SER A 1 408 ? -18.628 -29.804 16.722 1.00 95.19 408 SER A O 1
ATOM 3239 N N . ALA A 1 409 ? -20.273 -30.188 18.200 1.00 95.00 409 ALA A N 1
ATOM 3240 C CA . ALA A 1 409 ? -20.258 -28.829 18.738 1.00 95.00 409 ALA A CA 1
ATOM 3241 C C . ALA A 1 409 ? -18.946 -28.512 19.468 1.00 95.00 409 ALA A C 1
ATOM 3243 O O . ALA A 1 409 ? -18.419 -27.413 19.311 1.00 95.00 409 ALA A O 1
ATOM 3244 N N . VAL A 1 410 ? -18.405 -29.478 20.214 1.00 95.75 410 VAL A N 1
ATOM 3245 C CA . VAL A 1 410 ? -17.141 -29.343 20.941 1.00 95.75 410 VAL A CA 1
ATOM 3246 C C . VAL A 1 410 ? -15.963 -29.193 19.984 1.00 95.75 410 VAL A C 1
ATOM 3248 O O . VAL A 1 410 ? -15.178 -28.264 20.147 1.00 95.75 410 VAL A O 1
ATOM 3251 N N . SER A 1 411 ? -15.870 -30.044 18.957 1.00 94.88 411 SER A N 1
ATOM 3252 C CA . SER A 1 411 ? -14.780 -29.971 17.977 1.00 94.88 411 SER A CA 1
ATOM 3253 C C . SER A 1 411 ? -14.742 -28.613 17.267 1.00 94.88 411 SER A C 1
ATOM 3255 O O . SER A 1 411 ? -13.683 -27.993 17.172 1.00 94.88 411 SER A O 1
ATOM 3257 N N . LEU A 1 412 ? -15.903 -28.098 16.844 1.00 94.69 412 LEU A N 1
ATOM 3258 C CA . LEU A 1 412 ? -16.002 -26.776 16.215 1.00 94.69 412 LEU A CA 1
ATOM 3259 C C . LEU A 1 412 ? -15.671 -25.638 17.191 1.00 94.69 412 LEU A C 1
ATOM 3261 O O . LEU A 1 412 ? -14.978 -24.695 16.816 1.00 94.69 412 LEU A O 1
ATOM 3265 N N . ALA A 1 413 ? -16.124 -25.723 18.447 1.00 95.19 413 ALA A N 1
ATOM 3266 C CA . ALA A 1 413 ? -15.784 -24.729 19.465 1.00 95.19 413 ALA A CA 1
ATOM 3267 C C . ALA A 1 413 ? -14.266 -24.669 19.706 1.00 95.19 413 ALA A C 1
ATOM 3269 O O . ALA A 1 413 ? -13.689 -23.584 19.663 1.00 95.19 413 ALA A O 1
ATOM 3270 N N . GLN A 1 414 ? -13.608 -25.822 19.880 1.00 94.50 414 GLN A N 1
ATOM 3271 C CA . GLN A 1 414 ? -12.154 -25.898 20.063 1.00 94.50 414 GLN A CA 1
ATOM 3272 C C . GLN A 1 414 ? -11.390 -25.314 18.870 1.00 94.50 414 GLN A C 1
ATOM 3274 O O . GLN A 1 414 ? -10.444 -24.559 19.071 1.00 94.50 414 GLN A O 1
ATOM 3279 N N . GLN A 1 415 ? -11.812 -25.603 17.632 1.00 94.31 415 GLN A N 1
ATOM 3280 C CA . GLN A 1 415 ? -11.186 -25.029 16.432 1.00 94.31 415 GLN A CA 1
ATOM 3281 C C . GLN A 1 415 ? -11.208 -23.496 16.450 1.00 94.31 415 GLN A C 1
ATOM 3283 O O . GLN A 1 415 ? -10.182 -22.868 16.187 1.00 94.31 415 GLN A O 1
ATOM 3288 N N . HIS A 1 416 ? -12.347 -22.895 16.805 1.00 93.06 416 HIS A N 1
ATOM 3289 C CA . HIS A 1 416 ? -12.461 -21.442 16.899 1.00 93.06 416 HIS A CA 1
ATOM 3290 C C . HIS A 1 416 ? -11.663 -20.864 18.074 1.00 93.06 416 HIS A C 1
ATOM 3292 O O . HIS A 1 416 ? -11.001 -19.849 17.890 1.00 93.06 416 HIS A O 1
ATOM 3298 N N . PHE A 1 417 ? -11.638 -21.510 19.245 1.00 94.00 417 PHE A N 1
ATOM 3299 C CA . PHE A 1 417 ? -10.799 -21.063 20.367 1.00 94.00 417 PHE A CA 1
ATOM 3300 C C . PHE A 1 417 ? -9.300 -21.119 20.047 1.00 94.00 417 PHE A C 1
ATOM 3302 O O . PHE A 1 417 ? -8.575 -20.170 20.333 1.00 94.00 417 PHE A O 1
ATOM 3309 N N . ILE A 1 418 ? -8.834 -22.176 19.377 1.00 90.69 418 ILE A N 1
ATOM 3310 C CA . ILE A 1 418 ? -7.440 -22.280 18.923 1.00 90.69 418 ILE A CA 1
ATOM 3311 C C . ILE A 1 418 ? -7.124 -21.192 17.889 1.00 90.69 418 ILE A C 1
ATOM 3313 O O . ILE A 1 418 ? -6.041 -20.608 17.922 1.00 90.69 418 ILE A O 1
ATOM 3317 N N . ALA A 1 419 ? -8.051 -20.899 16.972 1.00 85.75 419 ALA A N 1
ATOM 3318 C CA . ALA A 1 419 ? -7.892 -19.795 16.028 1.00 85.75 419 ALA A CA 1
ATOM 3319 C C . ALA A 1 419 ? -7.814 -18.436 16.747 1.00 85.75 419 ALA A C 1
ATOM 3321 O O . ALA A 1 419 ? -6.968 -17.622 16.392 1.00 85.75 419 ALA A O 1
ATOM 3322 N N . LEU A 1 420 ? -8.625 -18.214 17.788 1.00 84.56 420 LEU A N 1
ATOM 3323 C CA . LEU A 1 420 ? -8.588 -16.989 18.596 1.00 84.56 420 LEU A CA 1
ATOM 3324 C C . LEU A 1 420 ? -7.250 -16.808 19.313 1.00 84.56 420 LEU A C 1
ATOM 3326 O O . LEU A 1 420 ? -6.689 -15.722 19.254 1.00 84.56 420 LEU A O 1
ATOM 3330 N N . ILE A 1 421 ? -6.698 -17.864 19.917 1.00 86.50 421 ILE A N 1
ATOM 3331 C CA . ILE A 1 421 ? -5.378 -17.808 20.569 1.00 86.50 421 ILE A CA 1
ATOM 3332 C C . ILE A 1 421 ? -4.276 -17.470 19.555 1.00 86.50 421 ILE A C 1
ATOM 3334 O O . ILE A 1 421 ? -3.387 -16.677 19.847 1.00 86.50 421 ILE A O 1
ATOM 3338 N N . LYS A 1 422 ? -4.352 -18.021 18.336 1.00 82.62 422 LYS A N 1
ATOM 3339 C CA . LYS A 1 422 ? -3.397 -17.702 17.260 1.00 82.62 422 LYS A CA 1
ATOM 3340 C C . LYS A 1 422 ? -3.491 -16.250 16.790 1.00 82.62 422 LYS A C 1
ATOM 3342 O O . LYS A 1 422 ? -2.468 -15.675 16.441 1.00 82.62 422 LYS A O 1
ATOM 3347 N N . LEU A 1 423 ? -4.701 -15.690 16.743 1.00 71.75 423 LEU A N 1
ATOM 3348 C CA . LEU A 1 423 ? -4.946 -14.309 16.317 1.00 71.75 423 LEU A CA 1
ATOM 3349 C C . LEU A 1 423 ? -4.579 -13.294 17.409 1.00 71.75 423 LEU A C 1
ATOM 3351 O O . LEU A 1 423 ? -4.054 -12.230 17.102 1.00 71.75 423 LEU A O 1
ATOM 3355 N N . SER A 1 424 ? -4.842 -13.615 18.678 1.00 71.12 424 SER A N 1
ATOM 3356 C CA . SER A 1 424 ? -4.581 -12.732 19.817 1.00 71.12 424 SER A CA 1
ATOM 3357 C C . SER A 1 424 ? -3.903 -13.495 20.967 1.00 71.12 424 SER A C 1
ATOM 3359 O O . SER A 1 424 ? -4.562 -13.842 21.955 1.00 71.12 424 SER A O 1
ATOM 3361 N N . PRO A 1 425 ? -2.584 -13.738 20.885 1.00 77.06 425 PRO A N 1
ATOM 3362 C CA . PRO A 1 425 ? -1.865 -14.485 21.916 1.00 77.06 425 PRO A CA 1
ATOM 3363 C C . PRO A 1 425 ? -1.795 -13.744 23.257 1.00 77.06 425 PRO A C 1
ATOM 3365 O O . PRO A 1 425 ? -1.579 -14.386 24.276 1.00 77.06 425 PRO A O 1
ATOM 3368 N N . ASN A 1 426 ? -2.032 -12.428 23.265 1.00 71.50 426 ASN A N 1
ATOM 3369 C CA . ASN A 1 426 ? -1.926 -11.564 24.444 1.00 71.50 426 ASN A CA 1
ATOM 3370 C C . ASN A 1 426 ? -3.299 -11.152 25.020 1.00 71.50 426 ASN A C 1
ATOM 3372 O O . ASN A 1 426 ? -3.395 -10.117 25.671 1.00 71.50 426 ASN A O 1
ATOM 3376 N N . SER A 1 427 ? -4.375 -11.911 24.778 1.00 75.62 427 SER A N 1
ATOM 3377 C CA . SER A 1 427 ? -5.705 -11.611 25.340 1.00 75.62 427 SER A CA 1
ATOM 3378 C C . SER A 1 427 ? -6.074 -12.558 26.495 1.00 75.62 427 SER A C 1
ATOM 3380 O O . SER A 1 427 ? -6.464 -13.699 26.222 1.00 75.62 427 SER A O 1
ATOM 3382 N N . PRO A 1 428 ? -6.040 -12.110 27.772 1.00 82.06 428 PRO A N 1
ATOM 3383 C CA . PRO A 1 428 ? -6.387 -12.945 28.930 1.00 82.06 428 PRO A CA 1
ATOM 3384 C C . PRO A 1 428 ? -7.787 -13.562 28.842 1.00 82.06 428 PRO A C 1
ATOM 3386 O O . PRO A 1 428 ? -8.004 -14.728 29.174 1.00 82.06 428 PRO A O 1
ATOM 3389 N N . ASN A 1 429 ? -8.765 -12.805 28.341 1.00 84.12 429 ASN A N 1
ATOM 3390 C CA . ASN A 1 429 ? -10.150 -13.264 28.299 1.00 84.12 429 ASN A CA 1
ATOM 3391 C C . ASN A 1 429 ? -10.355 -14.461 27.361 1.00 84.12 429 ASN A C 1
ATOM 3393 O O . ASN A 1 429 ? -11.179 -15.327 27.650 1.00 84.12 429 ASN A O 1
ATOM 3397 N N . VAL A 1 430 ? -9.608 -14.547 26.254 1.00 86.38 430 VAL A N 1
ATOM 3398 C CA . VAL A 1 430 ? -9.705 -15.684 25.324 1.00 86.38 430 VAL A CA 1
ATOM 3399 C C . VAL A 1 430 ? -9.270 -16.971 26.018 1.00 86.38 430 VAL A C 1
ATOM 3401 O O . VAL A 1 430 ? -9.994 -17.968 25.957 1.00 86.38 430 VAL A O 1
ATOM 3404 N N . TYR A 1 431 ? -8.140 -16.937 26.729 1.00 91.06 431 TYR A N 1
ATOM 3405 C CA . TYR A 1 431 ? -7.660 -18.073 27.516 1.00 91.06 431 TYR A CA 1
ATOM 3406 C C . TYR A 1 431 ? -8.635 -18.432 28.634 1.00 91.06 431 TYR A C 1
ATOM 3408 O O . TYR A 1 431 ? -8.979 -19.601 28.791 1.00 91.06 431 TYR A O 1
ATOM 3416 N N . ARG A 1 432 ? -9.180 -17.435 29.341 1.00 91.50 432 ARG A N 1
ATOM 3417 C CA . ARG A 1 432 ? -10.155 -17.644 30.420 1.00 91.50 432 ARG A CA 1
ATOM 3418 C C . ARG A 1 432 ? -11.463 -18.266 29.915 1.00 91.50 432 ARG A C 1
ATOM 3420 O O . ARG A 1 432 ? -12.000 -19.173 30.552 1.00 91.50 432 ARG A O 1
ATOM 3427 N N . LEU A 1 433 ? -11.979 -17.815 28.769 1.00 90.94 433 LEU A N 1
ATOM 3428 C CA . LEU A 1 433 ? -13.158 -18.404 28.124 1.00 90.94 433 LEU A CA 1
ATOM 3429 C C . LEU A 1 433 ? -12.884 -19.841 27.681 1.00 90.94 433 LEU A C 1
ATOM 3431 O O . LEU A 1 433 ? -13.696 -20.726 27.954 1.00 90.94 433 LEU A O 1
ATOM 3435 N N . TYR A 1 434 ? -11.734 -20.088 27.049 1.00 94.81 434 TYR A N 1
ATOM 3436 C CA . TYR A 1 434 ? -11.390 -21.427 26.589 1.00 94.81 434 TYR A CA 1
ATOM 3437 C C . TYR A 1 434 ? -11.158 -22.395 27.757 1.00 94.81 434 TYR A C 1
ATOM 3439 O O . TYR A 1 434 ? -11.709 -23.495 27.757 1.00 94.81 434 TYR A O 1
ATOM 3447 N N . GLY A 1 435 ? -10.444 -21.966 28.799 1.00 94.12 435 GLY A N 1
ATOM 3448 C CA . GLY A 1 435 ? -10.230 -22.743 30.017 1.00 94.12 435 GLY A CA 1
ATOM 3449 C C . GLY A 1 435 ? -11.545 -23.109 30.707 1.00 94.12 435 GLY A C 1
ATOM 3450 O O . GLY A 1 435 ? -11.794 -24.279 30.995 1.00 94.12 435 GLY A O 1
ATOM 3451 N N . ARG A 1 436 ? -12.467 -22.146 30.869 1.00 94.31 436 ARG A N 1
ATOM 3452 C CA . ARG A 1 436 ? -13.819 -22.412 31.400 1.00 94.31 436 ARG A CA 1
ATOM 3453 C C . ARG A 1 436 ? -14.613 -23.387 30.540 1.00 94.31 436 ARG A C 1
ATOM 3455 O O . ARG A 1 436 ? -15.327 -24.225 31.086 1.00 94.31 436 ARG A O 1
ATOM 3462 N N . PHE A 1 437 ? -14.501 -23.293 29.219 1.00 94.69 437 PHE A N 1
ATOM 3463 C CA . PHE A 1 437 ? -15.139 -24.239 28.310 1.00 94.69 437 PHE A CA 1
ATOM 3464 C C . PHE A 1 437 ? -14.598 -25.666 28.505 1.00 94.69 437 PHE A C 1
ATOM 3466 O O . PHE A 1 437 ? -15.394 -26.602 28.626 1.00 94.69 437 PHE A O 1
ATOM 3473 N N . LEU A 1 438 ? -13.274 -25.835 28.611 1.00 94.50 438 LEU A N 1
ATOM 3474 C CA . LEU A 1 438 ? -12.651 -27.138 28.873 1.00 94.50 438 LEU A CA 1
ATOM 3475 C C . LEU A 1 438 ? -13.101 -27.729 30.218 1.00 94.50 438 LEU A C 1
ATOM 3477 O O . LEU A 1 438 ? -13.500 -28.892 30.274 1.00 94.50 438 LEU A O 1
ATOM 3481 N N . MET A 1 439 ? -13.131 -26.921 31.280 1.00 93.44 439 MET A N 1
ATOM 3482 C CA . MET A 1 439 ? -13.553 -27.380 32.608 1.00 93.44 439 MET A CA 1
ATOM 3483 C C . MET A 1 439 ? -15.044 -27.722 32.669 1.00 93.44 439 MET A C 1
ATOM 3485 O O . MET A 1 439 ? -15.417 -28.772 33.181 1.00 93.44 439 MET A O 1
ATOM 3489 N N . ASN A 1 440 ? -15.915 -26.860 32.137 1.00 91.69 440 ASN A N 1
ATOM 3490 C CA . ASN A 1 440 ? -17.361 -26.998 32.333 1.00 91.69 440 ASN A CA 1
ATOM 3491 C C . ASN A 1 440 ? -18.028 -27.954 31.336 1.00 91.69 440 ASN A C 1
ATOM 3493 O O . ASN A 1 440 ? -19.032 -28.580 31.671 1.00 91.69 440 ASN A O 1
ATOM 3497 N N . VAL A 1 441 ? -17.526 -28.032 30.098 1.00 91.69 441 VAL A N 1
ATOM 3498 C CA . VAL A 1 441 ? -18.159 -28.819 29.023 1.00 91.69 441 VAL A CA 1
ATOM 3499 C C . VAL A 1 441 ? -17.431 -30.138 28.790 1.00 91.69 441 VAL A C 1
ATOM 3501 O O . VAL A 1 441 ? -18.079 -31.173 28.649 1.00 91.69 441 VAL A O 1
ATOM 3504 N N . LEU A 1 442 ? -16.097 -30.106 28.747 1.00 90.81 442 LEU A N 1
ATOM 3505 C CA . LEU A 1 442 ? -15.253 -31.282 28.511 1.00 90.81 442 LEU A CA 1
ATOM 3506 C C . LEU A 1 442 ? -14.820 -31.986 29.804 1.00 90.81 442 LEU A C 1
ATOM 3508 O O . LEU A 1 442 ? -14.365 -33.126 29.736 1.00 90.81 442 LEU A O 1
ATOM 3512 N N . ASN A 1 443 ? -14.995 -31.341 30.962 1.00 91.62 443 ASN A N 1
ATOM 3513 C CA . ASN A 1 443 ? -14.525 -31.817 32.263 1.00 91.62 443 ASN A CA 1
ATOM 3514 C C . ASN A 1 443 ? -13.004 -32.083 32.308 1.00 91.62 443 ASN A C 1
ATOM 3516 O O . ASN A 1 443 ? -12.537 -32.930 33.069 1.00 91.62 443 ASN A O 1
ATOM 3520 N N . ASP A 1 444 ? -12.226 -31.352 31.504 1.00 93.94 444 ASP A N 1
ATOM 3521 C CA . ASP A 1 444 ? -10.763 -31.358 31.569 1.00 93.94 444 ASP A CA 1
ATOM 3522 C C . ASP A 1 444 ? -10.298 -30.262 32.533 1.00 93.94 444 ASP A C 1
ATOM 3524 O O . ASP A 1 444 ? -10.038 -29.119 32.147 1.00 93.94 444 ASP A O 1
ATOM 3528 N N . GLN A 1 445 ? -10.264 -30.603 33.825 1.00 93.88 445 GLN A N 1
ATOM 3529 C CA . GLN A 1 445 ? -9.848 -29.667 34.870 1.00 93.88 445 GLN A CA 1
ATOM 3530 C C . GLN A 1 445 ? -8.386 -29.247 34.734 1.00 93.88 445 GLN A C 1
ATOM 3532 O O . GLN A 1 445 ? -8.066 -28.100 35.024 1.00 93.88 445 GLN A O 1
ATOM 3537 N N . LYS A 1 446 ? -7.500 -30.146 34.291 1.00 95.00 446 LYS A N 1
ATOM 3538 C CA . LYS A 1 446 ? -6.063 -29.869 34.262 1.00 95.00 446 LYS A CA 1
ATOM 3539 C C . LYS A 1 446 ? -5.734 -28.842 33.182 1.00 95.00 446 LYS A C 1
ATOM 3541 O O . LYS A 1 446 ? -5.203 -27.783 33.496 1.00 95.00 446 LYS A O 1
ATOM 3546 N N . GLN A 1 447 ? -6.103 -29.129 31.933 1.00 93.38 447 GLN A N 1
ATOM 3547 C CA . GLN A 1 447 ? -5.824 -28.218 30.823 1.00 93.38 447 GLN A CA 1
ATOM 3548 C C . GLN A 1 447 ? -6.613 -26.910 30.966 1.00 93.38 447 GLN A C 1
ATOM 3550 O O . GLN A 1 447 ? -6.130 -25.834 30.619 1.00 93.38 447 GLN A O 1
ATOM 3555 N N . GLY A 1 448 ? -7.841 -26.996 31.484 1.00 93.50 448 GLY A N 1
ATOM 3556 C CA . GLY A 1 448 ? -8.671 -25.827 31.718 1.00 93.50 448 GLY A CA 1
ATOM 3557 C C . GLY A 1 448 ? -8.097 -24.872 32.766 1.00 93.50 448 GLY A C 1
ATOM 3558 O O . GLY A 1 448 ? -8.148 -23.663 32.546 1.00 93.50 448 GLY A O 1
ATOM 3559 N N . GLN A 1 449 ? -7.525 -25.397 33.855 1.00 94.56 449 GLN A N 1
ATOM 3560 C CA . GLN A 1 449 ? -6.887 -24.587 34.893 1.00 94.56 449 GLN A CA 1
ATOM 3561 C C . GLN A 1 449 ? -5.580 -23.957 34.397 1.00 94.56 449 GLN A C 1
ATOM 3563 O O . GLN A 1 449 ? -5.414 -22.756 34.562 1.00 94.56 449 GLN A O 1
ATOM 3568 N N . GLU A 1 450 ? -4.728 -24.708 33.688 1.00 94.81 450 GLU A N 1
ATOM 3569 C CA . GLU A 1 450 ? -3.479 -24.184 33.101 1.00 94.81 450 GLU A CA 1
ATOM 3570 C C . GLU A 1 450 ? -3.726 -22.949 32.208 1.00 94.81 450 GLU A C 1
ATOM 3572 O O . GLU A 1 450 ? -2.966 -21.984 32.240 1.00 94.81 450 GLU A O 1
ATOM 3577 N N . LEU A 1 451 ? -4.818 -22.940 31.431 1.00 93.31 451 LEU A N 1
ATOM 3578 C CA . LEU A 1 451 ? -5.194 -21.786 30.603 1.00 93.31 451 LEU A CA 1
ATOM 3579 C C . LEU A 1 451 ? -5.703 -20.593 31.422 1.00 93.31 451 LEU A C 1
ATOM 3581 O O . LEU A 1 451 ? -5.517 -19.452 31.008 1.00 93.31 451 LEU A O 1
ATOM 3585 N N . VAL A 1 452 ? -6.385 -20.837 32.542 1.00 93.62 452 VAL A N 1
ATOM 3586 C CA . VAL A 1 452 ? -6.852 -19.763 33.431 1.00 93.62 452 VAL A CA 1
ATOM 3587 C C . VAL A 1 452 ? -5.677 -19.154 34.185 1.00 93.62 452 VAL A C 1
ATOM 3589 O O . VAL A 1 452 ? -5.574 -17.934 34.211 1.00 93.62 452 VAL A O 1
ATOM 3592 N N . ASP A 1 453 ? -4.764 -19.977 34.695 1.00 93.06 453 ASP A N 1
ATOM 3593 C CA . ASP A 1 453 ? -3.547 -19.514 35.366 1.00 93.06 453 ASP A CA 1
ATOM 3594 C C . ASP A 1 453 ? -2.700 -18.665 34.403 1.00 93.06 453 ASP A C 1
ATOM 3596 O O . ASP A 1 453 ? -2.285 -17.559 34.742 1.00 93.06 453 ASP A O 1
ATOM 3600 N N . HIS A 1 454 ? -2.550 -19.111 33.149 1.00 90.69 454 HIS A N 1
ATOM 3601 C CA . HIS A 1 454 ? -1.876 -18.324 32.116 1.00 90.69 454 HIS A CA 1
ATOM 3602 C C . HIS A 1 454 ? -2.582 -16.989 31.819 1.00 90.69 454 HIS A C 1
ATOM 3604 O O . HIS A 1 454 ? -1.927 -15.985 31.541 1.00 90.69 454 HIS A O 1
ATOM 3610 N N . ALA A 1 455 ? -3.918 -16.952 31.874 1.00 88.38 455 ALA A N 1
ATOM 3611 C CA . ALA A 1 455 ? -4.668 -15.707 31.721 1.00 88.38 455 ALA A CA 1
ATOM 3612 C C . ALA A 1 455 ? -4.385 -14.727 32.870 1.00 88.38 455 ALA A C 1
ATOM 3614 O O . ALA A 1 455 ? -4.265 -13.529 32.620 1.00 88.38 455 ALA A O 1
ATOM 3615 N N . ASP A 1 456 ? -4.277 -15.230 34.100 1.00 89.44 456 ASP A N 1
ATOM 3616 C CA . ASP A 1 456 ? -4.013 -14.419 35.289 1.00 89.44 456 ASP A CA 1
ATOM 3617 C C . ASP A 1 456 ? -2.572 -13.870 35.277 1.00 89.44 456 ASP A C 1
ATOM 3619 O O . ASP A 1 456 ? -2.372 -12.679 35.516 1.00 89.44 456 ASP A O 1
ATOM 3623 N N . GLU A 1 457 ? -1.581 -14.681 34.884 1.00 88.75 457 GLU A N 1
ATOM 3624 C CA . GLU A 1 457 ? -0.193 -14.233 34.659 1.00 88.75 457 GLU A CA 1
ATOM 3625 C C . GLU A 1 457 ? -0.113 -13.123 33.602 1.00 88.75 457 GLU A C 1
ATOM 3627 O O . GLU A 1 457 ? 0.590 -12.121 33.765 1.00 88.75 457 GLU A O 1
ATOM 3632 N N . LEU A 1 458 ? -0.850 -13.295 32.503 1.00 81.62 458 LEU A N 1
ATOM 3633 C CA . LEU A 1 458 ? -0.892 -12.334 31.413 1.00 81.62 458 LEU A CA 1
ATOM 3634 C C . LEU A 1 458 ? -1.549 -11.018 31.857 1.00 81.62 458 LEU A C 1
ATOM 3636 O O . LEU A 1 458 ? -1.044 -9.946 31.534 1.00 81.62 458 LEU A O 1
ATOM 3640 N N . GLU A 1 459 ? -2.634 -11.078 32.630 1.00 79.00 459 GLU A N 1
ATOM 3641 C CA . GLU A 1 459 ? -3.292 -9.899 33.206 1.00 79.00 459 GLU A CA 1
ATOM 3642 C C . GLU A 1 459 ? -2.370 -9.153 34.180 1.00 79.00 459 GLU A C 1
ATOM 3644 O O . GLU A 1 459 ? -2.279 -7.928 34.113 1.00 79.00 459 GLU A O 1
ATOM 3649 N N . GLU A 1 460 ? -1.613 -9.870 35.013 1.00 79.88 460 GLU A N 1
ATOM 3650 C CA . GLU A 1 460 ? -0.623 -9.267 35.908 1.00 79.88 460 GLU A CA 1
ATOM 3651 C C . GLU A 1 460 ? 0.528 -8.606 35.131 1.00 79.88 460 GLU A C 1
ATOM 3653 O O . GLU A 1 460 ? 0.959 -7.504 35.474 1.00 79.88 460 GLU A O 1
ATOM 3658 N N . SER A 1 461 ? 0.999 -9.236 34.048 1.00 75.50 461 SER A N 1
ATOM 3659 C CA . SER A 1 461 ? 2.031 -8.653 33.182 1.00 75.50 461 SER A CA 1
ATOM 3660 C C . SER A 1 461 ? 1.561 -7.358 32.510 1.00 75.50 461 SER A C 1
ATOM 3662 O O . SER A 1 461 ? 2.282 -6.364 32.527 1.00 75.50 461 SER A O 1
ATOM 3664 N N . LEU A 1 462 ? 0.316 -7.333 32.022 1.00 64.25 462 LEU A N 1
ATOM 3665 C CA . LEU A 1 462 ? -0.302 -6.155 31.410 1.00 64.25 462 LEU A CA 1
ATOM 3666 C C . LEU A 1 462 ? -0.592 -5.054 32.440 1.00 64.25 462 LEU A C 1
ATOM 3668 O O . LEU A 1 462 ? -0.487 -3.873 32.122 1.00 64.25 462 LEU A O 1
ATOM 3672 N N . ALA A 1 463 ? -0.942 -5.418 33.677 1.00 63.50 463 ALA A N 1
ATOM 3673 C CA . ALA A 1 463 ? -1.176 -4.457 34.753 1.00 63.50 463 ALA A CA 1
ATOM 3674 C C . ALA A 1 463 ? 0.117 -3.745 35.177 1.00 63.50 463 ALA A C 1
ATOM 3676 O O . ALA A 1 463 ? 0.102 -2.540 35.410 1.00 63.50 463 ALA A O 1
ATOM 3677 N N . ARG A 1 464 ? 1.248 -4.463 35.214 1.00 65.31 464 ARG A N 1
ATOM 3678 C CA . ARG A 1 464 ? 2.568 -3.873 35.498 1.00 65.31 464 ARG A CA 1
ATOM 3679 C C . ARG A 1 464 ? 3.027 -2.897 34.411 1.00 65.31 464 ARG A C 1
ATOM 3681 O O . ARG A 1 464 ? 3.737 -1.951 34.727 1.00 65.31 464 ARG A O 1
ATOM 3688 N N . GLU A 1 465 ? 2.612 -3.104 33.162 1.00 53.31 465 GLU A N 1
ATOM 3689 C CA . GLU A 1 465 ? 2.856 -2.164 32.057 1.00 53.31 465 GLU A CA 1
ATOM 3690 C C . GLU A 1 465 ? 1.919 -0.938 32.086 1.00 53.31 465 GLU A C 1
ATOM 3692 O O . GLU A 1 465 ? 2.250 0.089 31.501 1.00 53.31 465 GLU A O 1
ATOM 3697 N N . GLY A 1 466 ? 0.756 -1.023 32.748 1.00 42.41 466 GLY A N 1
ATOM 3698 C CA . GLY A 1 466 ? -0.292 0.009 32.725 1.00 42.41 466 GLY A CA 1
ATOM 3699 C C . GLY A 1 466 ? -0.321 1.000 33.899 1.00 42.41 466 GLY A C 1
ATOM 3700 O O . GLY A 1 466 ? -1.076 1.965 33.818 1.00 42.41 466 GLY A O 1
ATOM 3701 N N . ASP A 1 467 ? 0.452 0.772 34.967 1.00 35.62 467 ASP A N 1
ATOM 3702 C CA . ASP A 1 467 ? 0.478 1.606 36.193 1.00 35.62 467 ASP A CA 1
ATOM 3703 C C . ASP A 1 467 ? 1.667 2.595 36.239 1.00 35.62 467 ASP A C 1
ATOM 3705 O O . ASP A 1 467 ? 1.880 3.300 37.224 1.00 35.62 467 ASP A O 1
ATOM 3709 N N . GLY A 1 468 ? 2.453 2.667 35.160 1.00 31.64 468 GLY A N 1
ATOM 3710 C CA . GLY A 1 468 ? 3.279 3.838 34.878 1.00 31.64 468 GLY A CA 1
ATOM 3711 C C . GLY A 1 468 ? 2.380 4.927 34.309 1.00 31.64 468 GLY A C 1
ATOM 3712 O O . GLY A 1 468 ? 1.552 4.629 33.450 1.00 31.64 468 GLY A O 1
ATOM 3713 N N . ASP A 1 469 ? 2.512 6.157 34.809 1.00 27.97 469 ASP A N 1
ATOM 3714 C CA . ASP A 1 469 ? 1.840 7.351 34.295 1.00 27.97 469 ASP A CA 1
ATOM 3715 C C . ASP A 1 469 ? 1.594 7.261 32.782 1.00 27.97 469 ASP A C 1
ATOM 3717 O O . ASP A 1 469 ? 2.479 6.866 32.021 1.00 27.97 469 ASP A O 1
ATOM 3721 N N . ILE A 1 470 ? 0.419 7.706 32.321 1.00 32.00 470 ILE A N 1
ATOM 3722 C CA . ILE A 1 470 ? 0.168 8.024 30.905 1.00 32.00 470 ILE A CA 1
ATOM 3723 C C . ILE A 1 470 ? 0.983 9.289 30.556 1.00 32.00 470 ILE A C 1
ATOM 3725 O O . ILE A 1 470 ? 0.457 10.336 30.183 1.00 32.00 470 ILE A O 1
ATOM 3729 N N . ALA A 1 471 ? 2.290 9.209 30.768 1.00 25.47 471 ALA A N 1
ATOM 3730 C CA . ALA A 1 471 ? 3.320 10.027 30.198 1.00 25.47 471 ALA A CA 1
ATOM 3731 C C . ALA A 1 471 ? 3.748 9.357 28.890 1.00 25.47 471 ALA A C 1
ATOM 3733 O O . ALA A 1 471 ? 3.739 8.139 28.727 1.00 25.47 471 ALA A O 1
ATOM 3734 N N . GLU A 1 472 ? 4.082 10.209 27.940 1.00 30.73 472 GLU A N 1
ATOM 3735 C CA . GLU A 1 472 ? 4.571 9.969 26.587 1.00 30.73 472 GLU A CA 1
ATOM 3736 C C . GLU A 1 472 ? 5.876 9.143 26.500 1.00 30.73 472 GLU A C 1
ATOM 3738 O O . GLU A 1 472 ? 6.793 9.501 25.765 1.00 30.73 472 GLU A O 1
ATOM 3743 N N . GLU A 1 473 ? 6.005 8.015 27.196 1.00 23.12 473 GLU A N 1
ATOM 3744 C CA . GLU A 1 473 ? 7.225 7.211 27.141 1.00 23.12 473 GLU A CA 1
ATOM 3745 C C . GLU A 1 473 ? 7.137 6.113 26.079 1.00 23.12 473 GLU A C 1
ATOM 3747 O O . GLU A 1 473 ? 6.685 4.984 26.254 1.00 23.12 473 GLU A O 1
ATOM 3752 N N . ALA A 1 474 ? 7.604 6.519 24.906 1.00 32.34 474 ALA A N 1
ATOM 3753 C CA . ALA A 1 474 ? 8.215 5.676 23.902 1.00 32.34 474 ALA A CA 1
ATOM 3754 C C . ALA A 1 474 ? 9.209 4.662 24.514 1.00 32.34 474 ALA A C 1
ATOM 3756 O O . ALA A 1 474 ? 10.371 4.995 24.725 1.00 32.34 474 ALA A O 1
ATOM 3757 N N . TYR A 1 475 ? 8.799 3.412 24.736 1.00 33.97 475 TYR A N 1
ATOM 3758 C CA . TYR A 1 475 ? 9.759 2.338 25.014 1.00 33.97 475 TYR A CA 1
ATOM 3759 C C . TYR A 1 475 ? 10.576 2.016 23.756 1.00 33.97 475 TYR A C 1
ATOM 3761 O O . TYR A 1 475 ? 9.999 1.797 22.688 1.00 33.97 475 TYR A O 1
ATOM 3769 N N . GLU A 1 476 ? 11.905 1.981 23.898 1.00 30.19 476 GLU A N 1
ATOM 3770 C CA . GLU A 1 476 ? 12.860 1.473 22.908 1.00 30.19 476 GLU A CA 1
ATOM 3771 C C . GLU A 1 476 ? 13.052 -0.045 23.094 1.00 30.19 476 GLU A C 1
ATOM 3773 O O . GLU A 1 476 ? 13.534 -0.492 24.131 1.00 30.19 476 GLU A O 1
ATOM 3778 N N . ASP A 1 477 ? 12.707 -0.851 22.083 1.00 33.12 477 ASP A N 1
ATOM 3779 C CA . ASP A 1 477 ? 13.195 -2.244 21.971 1.00 33.12 477 ASP A CA 1
ATOM 3780 C C . ASP A 1 477 ? 14.735 -2.255 21.808 1.00 33.12 477 ASP A C 1
ATOM 3782 O O . ASP A 1 477 ? 15.304 -1.252 21.375 1.00 33.12 477 ASP A O 1
ATOM 3786 N N . GLU A 1 478 ? 15.419 -3.388 22.031 1.00 34.91 478 GLU A N 1
ATOM 3787 C CA . GLU A 1 478 ? 16.891 -3.575 21.935 1.00 34.91 478 GLU A CA 1
ATOM 3788 C C . GLU A 1 478 ? 17.498 -3.199 20.555 1.00 34.91 478 GLU A C 1
ATOM 3790 O O . GLU A 1 478 ? 18.711 -3.234 20.342 1.00 34.91 478 GLU A O 1
ATOM 3795 N N . ARG A 1 479 ? 16.646 -2.812 19.596 1.00 37.44 479 ARG A N 1
ATOM 3796 C CA . ARG A 1 479 ? 16.960 -2.292 18.257 1.00 37.44 479 ARG A CA 1
ATOM 3797 C C . ARG A 1 479 ? 16.697 -0.782 18.081 1.00 37.44 479 ARG A C 1
ATOM 3799 O O . ARG A 1 479 ? 16.748 -0.304 16.947 1.00 37.44 479 ARG A O 1
ATOM 3806 N N . GLY A 1 480 ? 16.414 -0.038 19.155 1.00 28.80 480 GLY A N 1
ATOM 3807 C CA . GLY A 1 480 ? 16.097 1.397 19.132 1.00 28.80 480 GLY A CA 1
ATOM 3808 C C . GLY A 1 480 ? 14.723 1.699 18.522 1.00 28.80 480 GLY A C 1
ATOM 3809 O O . GLY A 1 480 ? 14.588 2.587 17.678 1.00 28.80 480 GLY A O 1
ATOM 3810 N N . GLU A 1 481 ? 13.704 0.894 18.846 1.00 32.38 481 GLU A N 1
ATOM 3811 C CA . GLU A 1 481 ? 12.363 1.015 18.262 1.00 32.38 481 GLU A CA 1
ATOM 3812 C C . GLU A 1 481 ? 11.378 1.739 19.186 1.00 32.38 481 GLU A C 1
ATOM 3814 O O . GLU A 1 481 ? 10.872 1.127 20.111 1.00 32.38 481 GLU A O 1
ATOM 3819 N N . VAL A 1 482 ? 11.020 2.989 18.878 1.00 30.64 482 VAL A N 1
ATOM 3820 C CA . VAL A 1 482 ? 9.920 3.711 19.545 1.00 30.64 482 VAL A CA 1
ATOM 3821 C C . VAL A 1 482 ? 8.566 3.272 18.975 1.00 30.64 482 VAL A C 1
ATOM 3823 O O . VAL A 1 482 ? 8.234 3.586 17.825 1.00 30.64 482 VAL A O 1
ATOM 3826 N N . ARG A 1 483 ? 7.750 2.571 19.770 1.00 33.59 483 ARG A N 1
ATOM 3827 C CA . ARG A 1 483 ? 6.333 2.304 19.458 1.00 33.59 483 ARG A CA 1
ATOM 3828 C C . ARG A 1 483 ? 5.473 3.353 20.166 1.00 33.59 483 ARG A C 1
ATOM 3830 O O . ARG A 1 483 ? 5.150 3.195 21.333 1.00 33.59 483 ARG A O 1
ATOM 3837 N N . SER A 1 484 ? 5.077 4.420 19.464 1.00 34.22 484 SER A N 1
ATOM 3838 C CA . SER A 1 484 ? 3.971 5.270 19.940 1.00 34.22 484 SER A CA 1
ATOM 3839 C C . SER A 1 484 ? 2.737 4.378 20.070 1.00 34.22 484 SER A C 1
ATOM 3841 O O . SER A 1 484 ? 2.401 3.700 19.097 1.00 34.22 484 SER A O 1
ATOM 3843 N N . GLY A 1 485 ? 2.156 4.319 21.275 1.00 37.88 485 GLY A N 1
ATOM 3844 C CA . GLY A 1 485 ? 1.124 3.371 21.699 1.00 37.88 485 GLY A CA 1
ATOM 3845 C C . GLY A 1 485 ? 0.079 3.101 20.623 1.00 37.88 485 GLY A C 1
ATOM 3846 O O . GLY A 1 485 ? -0.910 3.819 20.482 1.00 37.88 485 GLY A O 1
ATOM 3847 N N . LEU A 1 486 ? 0.313 2.048 19.838 1.00 39.81 486 LEU A N 1
ATOM 3848 C CA . LEU A 1 486 ? -0.666 1.519 18.909 1.00 39.81 486 LEU A CA 1
ATOM 3849 C C . LEU A 1 486 ? -1.829 1.053 19.773 1.00 39.81 486 LEU A C 1
ATOM 3851 O O . LEU A 1 486 ? -1.696 0.080 20.511 1.00 39.81 486 LEU A O 1
ATOM 3855 N N . VAL A 1 487 ? -2.952 1.765 19.689 1.00 48.56 487 VAL A N 1
ATOM 3856 C CA . VAL A 1 487 ? -4.249 1.317 20.194 1.00 48.56 487 VAL A CA 1
ATOM 3857 C C . VAL A 1 487 ? -4.450 -0.102 19.668 1.00 48.56 487 VAL A C 1
ATOM 3859 O O . VAL A 1 487 ? -4.741 -0.278 18.486 1.00 48.56 487 VAL A O 1
ATOM 3862 N N . ASN A 1 488 ? -4.206 -1.113 20.507 1.00 52.12 488 ASN A N 1
ATOM 3863 C CA . ASN A 1 488 ? -4.318 -2.508 20.104 1.00 52.12 488 ASN A CA 1
ATOM 3864 C C . ASN A 1 488 ? -5.791 -2.757 19.754 1.00 52.12 488 ASN A C 1
ATOM 3866 O O . ASN A 1 488 ? -6.614 -2.780 20.670 1.00 52.12 488 ASN A O 1
ATOM 3870 N N . PRO A 1 489 ? -6.173 -2.922 18.473 1.00 50.91 489 PRO A N 1
ATOM 3871 C CA . PRO A 1 489 ? -7.582 -3.010 18.079 1.00 50.91 489 PRO A CA 1
ATOM 3872 C C . PRO A 1 489 ? -8.315 -4.162 18.768 1.00 50.91 489 PRO A C 1
ATOM 3874 O O . PRO A 1 489 ? -9.533 -4.136 18.896 1.00 50.91 489 PRO A O 1
ATOM 3877 N N . LEU A 1 490 ? -7.547 -5.164 19.204 1.00 52.00 490 LEU A N 1
ATOM 3878 C CA . LEU A 1 490 ? -7.996 -6.389 19.850 1.00 52.00 490 LEU A CA 1
ATOM 3879 C C . LEU A 1 490 ? -8.155 -6.247 21.373 1.00 52.00 490 LEU A C 1
ATOM 3881 O O . LEU A 1 490 ? -8.519 -7.222 22.029 1.00 52.00 490 LEU A O 1
ATOM 3885 N N . SER A 1 491 ? -7.872 -5.078 21.959 1.00 61.56 491 SER A N 1
ATOM 3886 C CA . SER A 1 491 ? -8.134 -4.862 23.383 1.00 61.56 491 SER A CA 1
ATOM 3887 C C . SER A 1 491 ? -9.642 -4.784 23.635 1.00 61.56 491 SER A C 1
ATOM 3889 O O . SER A 1 491 ? -10.399 -4.165 22.884 1.00 61.56 491 SER A O 1
ATOM 3891 N N . GLU A 1 492 ? -10.102 -5.407 24.717 1.00 62.16 492 GLU A N 1
ATOM 3892 C CA . GLU A 1 492 ? -11.540 -5.543 24.994 1.00 62.16 492 GLU A CA 1
ATOM 3893 C C . GLU A 1 492 ? -12.229 -4.218 25.335 1.00 62.16 492 GLU A C 1
ATOM 3895 O O . GLU A 1 492 ? -13.455 -4.112 25.261 1.00 62.16 492 GLU A O 1
ATOM 3900 N N . ASN A 1 493 ? -11.436 -3.210 25.701 1.00 67.69 493 ASN A N 1
ATOM 3901 C CA . ASN A 1 493 ? -11.909 -1.884 26.077 1.00 67.69 493 ASN A CA 1
ATOM 3902 C C . ASN A 1 493 ? -12.044 -0.941 24.877 1.00 67.69 493 ASN A C 1
ATOM 3904 O O . ASN A 1 493 ? -12.669 0.113 25.003 1.00 67.69 493 ASN A O 1
ATOM 3908 N N . ASN A 1 494 ? -11.507 -1.311 23.714 1.00 76.12 494 ASN A N 1
ATOM 3909 C CA . ASN A 1 494 ? -11.574 -0.466 22.534 1.00 76.12 494 ASN A CA 1
ATOM 3910 C C . ASN A 1 494 ? -12.940 -0.581 21.863 1.00 76.12 494 ASN A C 1
ATOM 3912 O O . ASN A 1 494 ? -13.391 -1.657 21.466 1.00 76.12 494 ASN A O 1
ATOM 3916 N N . ALA A 1 495 ? -13.617 0.552 21.722 1.00 83.75 495 ALA A N 1
ATOM 3917 C CA . ALA A 1 495 ? -14.856 0.652 20.979 1.00 83.75 495 ALA A CA 1
ATOM 3918 C C . ALA A 1 495 ? -14.566 0.530 19.485 1.00 83.75 495 ALA A C 1
ATOM 3920 O O . ALA A 1 495 ? -13.793 1.305 18.937 1.00 83.75 495 ALA A O 1
ATOM 3921 N N . VAL A 1 496 ? -15.201 -0.425 18.812 1.00 85.06 496 VAL A N 1
ATOM 3922 C CA . VAL A 1 496 ? -15.020 -0.631 17.373 1.00 85.06 496 VAL A CA 1
ATOM 3923 C C . VAL A 1 496 ? -16.352 -0.499 16.660 1.00 85.06 496 VAL A C 1
ATOM 3925 O O . VAL A 1 496 ? -17.340 -1.146 17.024 1.00 85.06 496 VAL A O 1
ATOM 3928 N N . LEU A 1 497 ? -16.360 0.340 15.627 1.00 89.81 497 LEU A N 1
ATOM 3929 C CA . LEU A 1 497 ? -17.485 0.563 14.733 1.00 89.81 497 LEU A CA 1
ATOM 3930 C C . LEU A 1 497 ? -17.020 0.379 13.292 1.00 89.81 497 LEU A C 1
ATOM 3932 O O . LEU A 1 497 ? -15.909 0.754 12.930 1.00 89.81 497 LEU A O 1
ATOM 3936 N N . THR A 1 498 ? -17.871 -0.184 12.446 1.00 88.31 498 THR A N 1
ATOM 3937 C CA . THR A 1 498 ? -17.627 -0.250 11.002 1.00 88.31 498 THR A CA 1
ATOM 3938 C C . THR A 1 498 ? -18.751 0.458 10.280 1.00 88.31 498 THR A C 1
ATOM 3940 O O . THR A 1 498 ? -19.918 0.167 10.535 1.00 88.31 498 THR A O 1
ATOM 3943 N N . ILE A 1 499 ? -18.401 1.371 9.381 1.00 91.25 499 ILE A N 1
ATOM 3944 C CA . ILE A 1 499 ? -19.329 2.149 8.563 1.00 91.25 499 ILE A CA 1
ATOM 3945 C C . ILE A 1 499 ? -19.171 1.798 7.084 1.00 91.25 499 ILE A C 1
ATOM 3947 O O . ILE A 1 499 ? -18.094 1.397 6.634 1.00 91.25 499 ILE A O 1
ATOM 3951 N N . SER A 1 500 ? -20.243 1.953 6.316 1.00 89.69 500 SER A N 1
ATOM 3952 C CA . SER A 1 500 ? -20.212 1.754 4.869 1.00 89.69 500 SER A CA 1
ATOM 3953 C C . SER A 1 500 ? -19.564 2.941 4.145 1.00 89.69 500 SER A C 1
ATOM 3955 O O . SER A 1 500 ? -19.801 4.105 4.474 1.00 89.69 500 SER A O 1
ATOM 3957 N N . GLY A 1 501 ? -18.737 2.625 3.146 1.00 85.56 501 GLY A N 1
ATOM 3958 C CA . GLY A 1 501 ? -18.146 3.570 2.200 1.00 85.56 501 GLY A CA 1
ATOM 3959 C C . GLY A 1 501 ? -18.844 3.589 0.836 1.00 85.56 501 GLY A C 1
ATOM 3960 O O . GLY A 1 501 ? -18.347 4.230 -0.084 1.00 85.56 501 GLY A O 1
ATOM 3961 N N . GLU A 1 502 ? -19.958 2.870 0.664 1.00 85.19 502 GLU A N 1
ATOM 3962 C CA . GLU A 1 502 ? -20.710 2.862 -0.596 1.00 85.19 502 GLU A CA 1
ATOM 3963 C C . GLU A 1 502 ? -21.583 4.120 -0.724 1.00 85.19 502 GLU A C 1
ATOM 3965 O O . GLU A 1 502 ? -22.234 4.528 0.232 1.00 85.19 502 GLU A O 1
ATOM 3970 N N . ILE A 1 503 ? -21.672 4.698 -1.927 1.00 80.31 503 ILE A N 1
ATOM 3971 C CA . ILE A 1 503 ? -22.400 5.958 -2.189 1.00 80.31 503 ILE A CA 1
ATOM 3972 C C . ILE A 1 503 ? -23.870 5.896 -1.729 1.00 80.31 503 ILE A C 1
ATOM 3974 O O . ILE A 1 503 ? -24.397 6.887 -1.231 1.00 80.31 503 ILE A O 1
ATOM 3978 N N . GLY A 1 504 ? -24.530 4.740 -1.865 1.00 81.88 504 GLY A N 1
ATOM 3979 C CA . GLY A 1 504 ? -25.938 4.569 -1.485 1.00 81.88 504 GLY A CA 1
ATOM 3980 C C . GLY A 1 504 ? -26.195 4.453 0.022 1.00 81.88 504 GLY A C 1
ATOM 3981 O O . GLY A 1 504 ? -27.319 4.670 0.464 1.00 81.88 504 GLY A O 1
ATOM 3982 N N . CYS A 1 505 ? -25.179 4.114 0.816 1.00 87.31 505 CYS A N 1
ATOM 3983 C CA . CYS A 1 505 ? -25.288 3.921 2.264 1.00 87.31 505 CYS A CA 1
ATOM 3984 C C . CYS A 1 505 ? -24.093 4.527 3.013 1.00 87.31 505 CYS A C 1
ATOM 3986 O O . CYS A 1 505 ? -23.655 3.993 4.031 1.00 87.31 505 CYS A O 1
ATOM 3988 N N . LEU A 1 506 ? -23.564 5.640 2.504 1.00 89.00 506 LEU A N 1
ATOM 3989 C CA . LEU A 1 506 ? -22.357 6.280 3.014 1.00 89.00 506 LEU A CA 1
ATOM 3990 C C . LEU A 1 506 ? -22.526 6.662 4.490 1.00 89.00 506 LEU A C 1
ATOM 3992 O O . LEU A 1 506 ? -23.548 7.224 4.875 1.00 89.00 506 LEU A O 1
ATOM 3996 N N . GLY A 1 507 ? -21.544 6.316 5.323 1.00 88.12 507 GLY A N 1
ATOM 3997 C CA . GLY A 1 507 ? -21.558 6.659 6.748 1.00 88.12 507 GLY A CA 1
ATOM 3998 C C . GLY A 1 507 ? -22.515 5.822 7.607 1.00 88.12 507 GLY A C 1
ATOM 3999 O O . GLY A 1 507 ? -22.558 6.012 8.822 1.00 88.12 507 GLY A O 1
ATOM 4000 N N . ILE A 1 508 ? -23.254 4.867 7.026 1.00 92.62 508 ILE A N 1
ATOM 4001 C CA . ILE A 1 508 ? -24.153 3.988 7.786 1.00 92.62 508 ILE A CA 1
ATOM 4002 C C . ILE A 1 508 ? -23.345 2.961 8.581 1.00 92.62 508 ILE A C 1
ATOM 4004 O O . ILE A 1 508 ? -22.509 2.249 8.026 1.00 92.62 508 ILE A O 1
ATOM 4008 N N . ILE A 1 509 ? -23.637 2.850 9.877 1.00 92.56 509 ILE A N 1
ATOM 4009 C CA . ILE A 1 509 ? -23.026 1.890 10.797 1.00 92.56 509 ILE A CA 1
ATOM 4010 C C . ILE A 1 509 ? -23.510 0.469 10.471 1.00 92.56 509 ILE A C 1
ATOM 4012 O O . ILE A 1 509 ? -24.688 0.137 10.623 1.00 92.56 509 ILE A O 1
ATOM 4016 N N . MET A 1 510 ? -22.570 -0.382 10.069 1.00 89.69 510 MET A N 1
ATOM 4017 C CA . MET A 1 510 ? -22.774 -1.776 9.671 1.00 89.69 510 MET A CA 1
ATOM 4018 C C . MET A 1 510 ? -22.555 -2.754 10.831 1.00 89.69 510 MET A C 1
ATOM 4020 O O . MET A 1 510 ? -23.286 -3.735 10.968 1.00 89.69 510 MET A O 1
ATOM 4024 N N . SER A 1 511 ? -21.559 -2.498 11.683 1.00 86.69 511 SER A N 1
ATOM 4025 C CA . SER A 1 511 ? -21.256 -3.343 12.844 1.00 86.69 511 SER A CA 1
ATOM 4026 C C . SER A 1 511 ? -20.684 -2.541 14.002 1.00 86.69 511 SER A C 1
ATOM 4028 O O . SER A 1 511 ? -19.984 -1.553 13.795 1.00 86.69 511 SER A O 1
ATOM 4030 N N . VAL A 1 512 ? -20.972 -2.995 15.223 1.00 88.62 512 VAL A N 1
ATOM 4031 C CA . VAL A 1 512 ? -20.492 -2.400 16.476 1.00 88.62 512 VAL A CA 1
ATOM 4032 C C . VAL A 1 512 ? -20.172 -3.500 17.480 1.00 88.62 512 VAL A C 1
ATOM 4034 O O . VAL A 1 512 ? -20.922 -4.479 17.581 1.00 88.62 512 VAL A O 1
ATOM 4037 N N . ASN A 1 513 ? -19.076 -3.339 18.220 1.00 85.62 513 ASN A N 1
ATOM 4038 C CA . ASN A 1 513 ? -18.720 -4.241 19.312 1.00 85.62 513 ASN A CA 1
ATOM 4039 C C . ASN A 1 513 ? -19.378 -3.815 20.643 1.00 85.62 513 ASN A C 1
ATOM 4041 O O . ASN A 1 513 ? -19.999 -2.755 20.754 1.00 85.62 513 ASN A O 1
ATOM 4045 N N . SER A 1 514 ? -19.269 -4.651 21.680 1.00 83.56 514 SER A N 1
ATOM 4046 C CA . SER A 1 514 ? -19.860 -4.350 22.994 1.00 83.56 514 SER A CA 1
ATOM 4047 C C . SER A 1 514 ? -19.219 -3.152 23.694 1.00 83.56 514 SER A C 1
ATOM 4049 O O . SER A 1 514 ? -19.903 -2.468 24.452 1.00 83.56 514 SER A O 1
ATOM 4051 N N . ALA A 1 515 ? -17.933 -2.890 23.451 1.00 85.12 515 ALA A N 1
ATOM 4052 C CA . ALA A 1 515 ? -17.237 -1.742 24.018 1.00 85.12 515 ALA A CA 1
ATOM 4053 C C . ALA A 1 515 ? -17.780 -0.420 23.455 1.00 85.12 515 ALA A C 1
ATOM 4055 O O . ALA A 1 515 ? -18.022 0.498 24.228 1.00 85.12 515 ALA A O 1
ATOM 4056 N N . ALA A 1 516 ? -18.099 -0.350 22.157 1.00 88.38 516 ALA A N 1
ATOM 4057 C CA . ALA A 1 516 ? -18.734 0.820 21.546 1.00 88.38 516 ALA A CA 1
ATOM 4058 C C . ALA A 1 516 ? -20.111 1.121 22.151 1.00 88.38 516 ALA A C 1
ATOM 4060 O O . ALA A 1 516 ? -20.420 2.272 22.454 1.00 88.38 516 ALA A O 1
ATOM 4061 N N . LEU A 1 517 ? -20.918 0.083 22.396 1.00 90.00 517 LEU A N 1
ATOM 4062 C CA . LEU A 1 517 ? -22.222 0.242 23.048 1.00 90.00 517 LEU A CA 1
ATOM 4063 C C . LEU A 1 517 ? -22.088 0.803 24.469 1.00 90.00 517 LEU A C 1
ATOM 4065 O O . LEU A 1 517 ? -22.873 1.664 24.855 1.00 90.00 517 LEU A O 1
ATOM 4069 N N . LYS A 1 518 ? -21.083 0.344 25.228 1.00 88.69 518 LYS A N 1
ATOM 4070 C CA . LYS A 1 518 ? -20.781 0.864 26.570 1.00 88.69 518 LYS A CA 1
ATOM 4071 C C . LYS A 1 518 ? -20.238 2.292 26.522 1.00 88.69 518 LYS A C 1
ATOM 4073 O O . LYS A 1 518 ? -20.676 3.116 27.312 1.00 88.69 518 LYS A O 1
ATOM 4078 N N . LEU A 1 519 ? -19.320 2.574 25.596 1.00 87.19 519 LEU A N 1
ATOM 4079 C CA . LEU A 1 519 ? -18.652 3.867 25.465 1.00 87.19 519 LEU A CA 1
ATOM 4080 C C . LEU A 1 519 ? -19.649 4.993 25.171 1.00 87.19 519 LEU A C 1
ATOM 4082 O O . LEU A 1 519 ? -19.576 6.042 25.796 1.00 87.19 519 LEU A O 1
ATOM 4086 N N . PHE A 1 520 ? -20.590 4.769 24.251 1.00 89.62 520 PHE A N 1
ATOM 4087 C CA . PHE A 1 520 ? -21.590 5.774 23.868 1.00 89.62 520 PHE A CA 1
ATOM 4088 C C . PHE A 1 520 ? -22.928 5.645 24.614 1.00 89.62 520 PHE A C 1
ATOM 4090 O O . PHE A 1 520 ? -23.794 6.514 24.491 1.00 89.62 520 PHE A O 1
ATOM 4097 N N . ASN A 1 521 ? -23.103 4.569 25.387 1.00 90.75 521 ASN A N 1
ATOM 4098 C CA . ASN A 1 521 ? -24.329 4.226 26.108 1.00 90.75 521 ASN A CA 1
ATOM 4099 C C . ASN A 1 521 ? -25.569 4.139 25.189 1.00 90.75 521 ASN A C 1
ATOM 4101 O O . ASN A 1 521 ? -26.647 4.643 25.497 1.00 90.75 521 ASN A O 1
ATOM 4105 N N . TYR A 1 522 ? -25.411 3.462 24.050 1.00 91.88 522 TYR A N 1
ATOM 4106 C CA . TYR A 1 522 ? -26.511 3.120 23.142 1.00 91.88 522 TYR A CA 1
ATOM 4107 C C . TYR A 1 522 ? -26.844 1.633 23.215 1.00 91.88 522 TYR A C 1
ATOM 4109 O O . TYR A 1 522 ? -25.977 0.784 23.442 1.00 91.88 522 TYR A O 1
ATOM 4117 N N . ARG A 1 523 ? -28.106 1.280 22.945 1.00 90.12 523 ARG A N 1
ATOM 4118 C CA . ARG A 1 523 ? -28.461 -0.119 22.692 1.00 90.12 523 ARG A CA 1
ATOM 4119 C C . ARG A 1 523 ? -28.098 -0.472 21.253 1.00 90.12 523 ARG A C 1
ATOM 4121 O O . ARG A 1 523 ? -28.142 0.358 20.351 1.00 90.12 523 ARG A O 1
ATOM 4128 N N . LYS A 1 524 ? -27.806 -1.751 21.016 1.00 88.50 524 LYS A N 1
ATOM 4129 C CA . LYS A 1 524 ? -27.470 -2.273 19.683 1.00 88.50 524 LYS A CA 1
ATOM 4130 C C . LYS A 1 524 ? -28.437 -1.846 18.554 1.00 88.50 524 LYS A C 1
ATOM 4132 O O . LYS A 1 524 ? -27.928 -1.436 17.514 1.00 88.50 524 LYS A O 1
ATOM 4137 N N . PRO A 1 525 ? -29.779 -1.918 18.701 1.00 89.62 525 PRO A N 1
ATOM 4138 C CA . PRO A 1 525 ? -30.697 -1.490 17.639 1.00 89.62 525 PRO A CA 1
ATOM 4139 C C . PRO A 1 525 ? -30.734 0.029 17.420 1.00 89.62 525 PRO A C 1
ATOM 4141 O O . PRO A 1 525 ? -31.150 0.461 16.350 1.00 89.62 525 PRO A O 1
ATOM 4144 N N . ASP A 1 526 ? -30.295 0.822 18.398 1.00 89.38 526 ASP A N 1
ATOM 4145 C CA . ASP A 1 526 ? -30.311 2.284 18.308 1.00 89.38 526 ASP A CA 1
ATOM 4146 C C . ASP A 1 526 ? -29.100 2.813 17.530 1.00 89.38 526 ASP A C 1
ATOM 4148 O O . ASP A 1 526 ? -29.176 3.891 16.953 1.00 89.38 526 ASP A O 1
ATOM 4152 N N . LEU A 1 527 ? -28.005 2.042 17.493 1.00 89.06 527 LEU A N 1
ATOM 4153 C CA . LEU A 1 527 ? -26.741 2.409 16.848 1.00 89.06 527 LEU A CA 1
ATOM 4154 C C . LEU A 1 527 ? -26.559 1.748 15.469 1.00 89.06 527 LEU A C 1
ATOM 4156 O O . LEU A 1 527 ? -26.011 2.349 14.550 1.00 89.06 527 LEU A O 1
ATOM 4160 N N . LEU A 1 528 ? -27.021 0.504 15.296 1.00 91.38 528 LEU A N 1
ATOM 4161 C CA . LEU A 1 528 ? -26.921 -0.197 14.011 1.00 91.38 528 LEU A CA 1
ATOM 4162 C C . LEU A 1 528 ? -27.837 0.418 12.947 1.00 91.38 528 LEU A C 1
ATOM 4164 O O . LEU A 1 528 ? -28.983 0.763 13.223 1.00 91.38 528 LEU A O 1
ATOM 4168 N N . HIS A 1 529 ? -27.353 0.466 11.703 1.00 91.31 529 HIS A N 1
ATOM 4169 C CA . HIS A 1 529 ? -28.051 1.032 10.541 1.00 91.31 529 HIS A CA 1
ATOM 4170 C C . HIS A 1 529 ? -28.397 2.526 10.663 1.00 91.31 529 HIS A C 1
ATOM 4172 O O . HIS A 1 529 ? -29.202 3.043 9.886 1.00 91.31 529 HIS A O 1
ATOM 4178 N N . LYS A 1 530 ? -27.800 3.233 11.625 1.00 92.44 530 LYS A N 1
ATOM 4179 C CA . LYS A 1 530 ? -27.850 4.693 11.718 1.00 92.44 530 LYS A CA 1
ATOM 4180 C C . LYS A 1 530 ? -26.595 5.305 11.106 1.00 92.44 530 LYS A C 1
ATOM 4182 O O . LYS A 1 530 ? -25.588 4.620 10.939 1.00 92.44 530 LYS A O 1
ATOM 4187 N N . ASN A 1 531 ? -26.672 6.581 10.740 1.00 91.56 531 ASN A N 1
ATOM 4188 C CA . ASN A 1 531 ? -25.510 7.326 10.267 1.00 91.56 531 ASN A CA 1
ATOM 4189 C C . ASN A 1 531 ? -24.591 7.659 11.461 1.00 91.56 531 ASN A C 1
ATOM 4191 O O . ASN A 1 531 ? -25.074 8.006 12.543 1.00 91.56 531 ASN A O 1
ATOM 4195 N N . ILE A 1 532 ? -23.281 7.541 11.249 1.00 91.56 532 ILE A N 1
ATOM 4196 C CA . ILE A 1 532 ? -22.215 7.883 12.198 1.00 91.56 532 ILE A CA 1
ATOM 4197 C C . ILE A 1 532 ? -22.312 9.311 12.760 1.00 91.56 532 ILE A C 1
ATOM 4199 O O . ILE A 1 532 ? -21.882 9.546 13.885 1.00 91.56 532 ILE A O 1
ATOM 4203 N N . ASP A 1 533 ? -22.973 10.232 12.058 1.00 90.06 533 ASP A N 1
ATOM 4204 C CA . ASP A 1 533 ? -23.252 11.602 12.505 1.00 90.06 533 ASP A CA 1
ATOM 4205 C C . ASP A 1 533 ? -23.887 11.701 13.897 1.00 90.06 533 ASP A C 1
ATOM 4207 O O . ASP A 1 533 ? -23.795 12.737 14.548 1.00 90.06 533 ASP A O 1
ATOM 4211 N N . MET A 1 534 ? -24.558 10.648 14.372 1.00 89.06 534 MET A N 1
ATOM 4212 C CA . MET A 1 534 ? -25.169 10.650 15.702 1.00 89.06 534 MET A CA 1
ATOM 4213 C C . MET A 1 534 ? -24.157 10.631 16.859 1.00 89.06 534 MET A C 1
ATOM 4215 O O . MET A 1 534 ? -24.530 10.963 17.983 1.00 89.06 534 MET A O 1
ATOM 4219 N N . ILE A 1 535 ? -22.908 10.225 16.604 1.00 90.56 535 ILE A N 1
ATOM 4220 C CA . ILE A 1 535 ? -21.820 10.235 17.595 1.00 90.56 535 ILE A CA 1
ATOM 4221 C C . ILE A 1 535 ? -20.781 11.334 17.326 1.00 90.56 535 ILE A C 1
ATOM 4223 O O . ILE A 1 535 ? -19.839 11.480 18.103 1.00 90.56 535 ILE A O 1
ATOM 4227 N N . VAL A 1 536 ? -20.957 12.121 16.260 1.00 89.06 536 VAL A N 1
ATOM 4228 C CA . VAL A 1 536 ? -20.086 13.244 15.888 1.00 89.06 536 VAL A CA 1
ATOM 4229 C C . VAL A 1 536 ? -20.758 14.561 16.313 1.00 89.06 536 VAL A C 1
ATOM 4231 O O . VAL A 1 536 ? -21.925 14.777 15.983 1.00 89.06 536 VAL A O 1
ATOM 4234 N N . PRO A 1 537 ? -20.074 15.460 17.046 1.00 87.94 537 PRO A N 1
ATOM 4235 C CA . PRO A 1 537 ? -20.669 16.729 17.460 1.00 87.94 537 PRO A CA 1
ATOM 4236 C C . PRO A 1 537 ? -20.844 17.704 16.286 1.00 87.94 537 PRO A C 1
ATOM 4238 O O . PRO A 1 537 ? -20.081 17.688 15.319 1.00 87.94 537 PRO A O 1
ATOM 4241 N N . SER A 1 538 ? -21.834 18.592 16.382 1.00 82.88 538 SER A N 1
ATOM 4242 C CA . SER A 1 538 ? -21.935 19.778 15.515 1.00 82.88 538 SER A CA 1
ATOM 4243 C C . SER A 1 538 ? -20.820 20.769 15.888 1.00 82.88 538 SER A C 1
ATOM 4245 O O . SER A 1 538 ? -20.511 20.876 17.078 1.00 82.88 538 SER A O 1
ATOM 4247 N N . PRO A 1 539 ? -20.168 21.471 14.938 1.00 80.31 539 PRO A N 1
ATOM 4248 C CA . PRO A 1 539 ? -20.452 21.563 13.498 1.00 80.31 539 PRO A CA 1
ATOM 4249 C C . PRO A 1 539 ? -19.741 20.505 12.619 1.00 80.31 539 PRO A C 1
ATOM 4251 O O . PRO A 1 539 ? -19.695 20.620 11.391 1.00 80.31 539 PRO A O 1
ATOM 4254 N N . PHE A 1 540 ? -19.097 19.499 13.220 1.00 81.94 540 PHE A N 1
ATOM 4255 C CA . PHE A 1 540 ? -18.287 18.526 12.478 1.00 81.94 540 PHE A CA 1
ATOM 4256 C C . PHE A 1 540 ? -19.138 17.492 11.739 1.00 81.94 540 PHE A C 1
ATOM 4258 O O . PHE A 1 540 ? -18.749 17.047 10.657 1.00 81.94 540 PHE A O 1
ATOM 4265 N N . ARG A 1 541 ? -20.306 17.133 12.290 1.00 84.94 541 ARG A N 1
ATOM 4266 C CA . ARG A 1 541 ? -21.238 16.187 11.655 1.00 84.94 541 ARG A CA 1
ATOM 4267 C C . ARG A 1 541 ? -21.733 16.682 10.296 1.00 84.94 541 ARG A C 1
ATOM 4269 O O . ARG A 1 541 ? -21.847 15.900 9.366 1.00 84.94 541 ARG A O 1
ATOM 4276 N N . GLU A 1 542 ? -21.952 17.986 10.138 1.00 84.31 542 GLU A N 1
ATOM 4277 C CA . GLU A 1 542 ? -22.458 18.593 8.904 1.00 84.31 542 GLU A CA 1
ATOM 4278 C C . GLU A 1 542 ? -21.444 18.484 7.757 1.00 84.31 542 GLU A C 1
ATOM 4280 O O . GLU A 1 542 ? -21.828 18.395 6.593 1.00 84.31 542 GLU A O 1
ATOM 4285 N N . ALA A 1 543 ? -20.147 18.461 8.076 1.00 81.50 543 ALA A N 1
ATOM 4286 C CA . ALA A 1 543 ? -19.071 18.304 7.102 1.00 81.50 543 ALA A CA 1
ATOM 4287 C C . ALA A 1 543 ? -18.675 16.834 6.862 1.00 81.50 543 ALA A C 1
ATOM 4289 O O . ALA A 1 543 ? -17.866 16.559 5.972 1.00 81.50 543 ALA A O 1
ATOM 4290 N N . HIS A 1 544 ? -19.199 15.889 7.648 1.00 82.12 544 HIS A N 1
ATOM 4291 C CA . HIS A 1 544 ? -18.698 14.517 7.701 1.00 82.12 544 HIS A CA 1
ATOM 4292 C C . HIS A 1 544 ? -18.911 13.753 6.382 1.00 82.12 544 HIS A C 1
ATOM 4294 O O . HIS A 1 544 ? -17.968 13.161 5.844 1.00 82.12 544 HIS A O 1
ATOM 4300 N N . ASP A 1 545 ? -20.103 13.846 5.791 1.00 82.19 545 ASP A N 1
ATOM 4301 C CA . ASP A 1 545 ? -20.408 13.233 4.491 1.00 82.19 545 ASP A CA 1
ATOM 4302 C C . ASP A 1 545 ? -19.510 13.769 3.365 1.00 82.19 545 ASP A C 1
ATOM 4304 O O . ASP A 1 545 ? -19.037 13.010 2.514 1.00 82.19 545 ASP A O 1
ATOM 4308 N N . ASP A 1 546 ? -19.226 15.073 3.366 1.00 82.62 546 ASP A N 1
ATOM 4309 C CA . ASP A 1 546 ? -18.348 15.702 2.378 1.00 82.62 546 ASP A CA 1
ATOM 4310 C C . ASP A 1 546 ? -16.891 15.263 2.545 1.00 82.62 546 ASP A C 1
ATOM 4312 O O . ASP A 1 546 ? -16.170 15.118 1.554 1.00 82.62 546 ASP A O 1
ATOM 4316 N N . LEU A 1 547 ? -16.440 15.017 3.779 1.00 79.44 547 LEU A N 1
ATOM 4317 C CA . LEU A 1 547 ? -15.112 14.462 4.046 1.00 79.44 547 LEU A CA 1
ATOM 4318 C C . LEU A 1 547 ? -14.984 13.042 3.484 1.00 79.44 547 LEU A C 1
ATOM 4320 O O . LEU A 1 547 ? -13.988 12.742 2.818 1.00 79.44 547 LEU A O 1
ATOM 4324 N N . LEU A 1 548 ? -15.999 12.198 3.692 1.00 82.50 548 LEU A N 1
ATOM 4325 C CA . LEU A 1 548 ? -16.038 10.844 3.140 1.00 82.50 548 LEU A CA 1
ATOM 4326 C C . LEU A 1 548 ? -16.068 10.862 1.606 1.00 82.50 548 LEU A C 1
ATOM 4328 O O . LEU A 1 548 ? -15.261 10.178 0.978 1.00 82.50 548 LEU A O 1
ATOM 4332 N N . LYS A 1 549 ? -16.922 11.690 0.988 1.00 82.50 549 LYS A N 1
ATOM 4333 C CA . LYS A 1 549 ? -16.979 11.845 -0.478 1.00 82.50 549 LYS A CA 1
ATOM 4334 C C . LYS A 1 549 ? -15.652 12.322 -1.050 1.00 82.50 549 LYS A C 1
ATOM 4336 O O . LYS A 1 549 ? -15.113 11.691 -1.949 1.00 82.50 549 LYS A O 1
ATOM 4341 N N . ARG A 1 550 ? -15.051 13.367 -0.469 1.00 77.25 550 ARG A N 1
ATOM 4342 C CA . ARG A 1 550 ? -13.728 13.853 -0.894 1.00 77.25 550 ARG A CA 1
ATOM 4343 C C . ARG A 1 550 ? -12.669 12.768 -0.792 1.00 77.25 550 ARG A C 1
ATOM 4345 O O . ARG A 1 550 ? -11.805 12.699 -1.663 1.00 77.25 550 ARG A O 1
ATOM 4352 N N . TYR A 1 551 ? -12.707 11.927 0.240 1.00 76.00 551 TYR A N 1
ATOM 4353 C CA . TYR A 1 551 ? -11.798 10.791 0.339 1.00 76.00 551 TYR A CA 1
ATOM 4354 C C . TYR A 1 551 ? -12.043 9.769 -0.780 1.00 76.00 551 TYR A C 1
ATOM 4356 O O . TYR A 1 551 ? -11.093 9.362 -1.450 1.00 76.00 551 TYR A O 1
ATOM 4364 N N . LEU A 1 552 ? -13.298 9.407 -1.042 1.00 75.88 552 LEU A N 1
ATOM 4365 C CA . LEU A 1 552 ? -13.658 8.504 -2.136 1.00 75.88 552 LEU A CA 1
ATOM 4366 C C . LEU A 1 552 ? -13.270 9.076 -3.510 1.00 75.88 552 LEU A C 1
ATOM 4368 O O . LEU A 1 552 ? -12.751 8.332 -4.336 1.00 75.88 552 LEU A O 1
ATOM 4372 N N . ASP A 1 553 ? -13.363 10.392 -3.715 1.00 69.62 553 ASP A N 1
ATOM 4373 C CA . ASP A 1 553 ? -13.049 11.077 -4.980 1.00 69.62 553 ASP A CA 1
ATOM 4374 C C . ASP A 1 553 ? -11.551 11.321 -5.183 1.00 69.62 553 ASP A C 1
ATOM 4376 O O . ASP A 1 553 ? -11.002 11.037 -6.246 1.00 69.62 553 ASP A O 1
ATOM 4380 N N . THR A 1 554 ? -10.826 11.733 -4.138 1.00 66.44 554 THR A N 1
ATOM 4381 C CA . THR A 1 554 ? -9.398 12.117 -4.230 1.00 66.44 554 THR A CA 1
ATOM 4382 C C . THR A 1 554 ? -8.425 11.045 -3.742 1.00 66.44 554 THR A C 1
ATOM 4384 O O . THR A 1 554 ? -7.281 10.996 -4.172 1.00 66.44 554 THR A O 1
ATOM 4387 N N . GLY A 1 555 ? -8.871 10.137 -2.869 1.00 61.38 555 GLY A N 1
ATOM 4388 C CA . GLY A 1 555 ? -8.052 9.084 -2.260 1.00 61.38 555 GLY A CA 1
ATOM 4389 C C . GLY A 1 555 ? -7.175 9.626 -1.137 1.00 61.38 555 GLY A C 1
ATOM 4390 O O . GLY A 1 555 ? -6.427 8.881 -0.516 1.00 61.38 555 GLY A O 1
ATOM 4391 N N . TYR A 1 556 ? -7.268 10.929 -0.867 1.00 63.06 556 TYR A N 1
ATOM 4392 C CA . TYR A 1 556 ? -6.433 11.634 0.082 1.00 63.06 556 TYR A CA 1
ATOM 4393 C C . TYR A 1 556 ? -7.003 11.524 1.497 1.00 63.06 556 TYR A C 1
ATOM 4395 O O . TYR A 1 556 ? -7.983 12.186 1.844 1.00 63.06 556 TYR A O 1
ATOM 4403 N N . ALA A 1 557 ? -6.386 10.683 2.328 1.00 60.03 557 ALA A N 1
ATOM 4404 C CA . ALA A 1 557 ? -6.771 10.517 3.724 1.00 60.03 557 ALA A CA 1
ATOM 4405 C C . ALA A 1 557 ? -6.132 11.599 4.602 1.00 60.03 557 ALA A C 1
ATOM 4407 O O . ALA A 1 557 ? -4.909 11.667 4.721 1.00 60.03 557 ALA A O 1
ATOM 4408 N N . LYS A 1 558 ? -6.955 12.395 5.294 1.00 59.84 558 LYS A N 1
ATOM 4409 C CA . LYS A 1 558 ? -6.477 13.206 6.427 1.00 59.84 558 LYS A CA 1
ATOM 4410 C C . LYS A 1 558 ? -6.418 12.389 7.726 1.00 59.84 558 LYS A C 1
ATOM 4412 O O . LYS A 1 558 ? -5.430 12.485 8.445 1.00 59.84 558 LYS A O 1
ATOM 4417 N N . VAL A 1 559 ? -7.436 11.560 7.982 1.00 57.81 559 VAL A N 1
ATOM 4418 C CA . VAL A 1 559 ? -7.661 10.864 9.269 1.00 57.81 559 VAL A CA 1
ATOM 4419 C C . VAL A 1 559 ? -7.255 9.378 9.255 1.00 57.81 559 VAL A C 1
ATOM 4421 O O . VAL A 1 559 ? -6.852 8.847 10.281 1.00 57.81 559 VAL A O 1
ATOM 4424 N N . ILE A 1 560 ? -7.327 8.695 8.108 1.00 61.41 560 ILE A N 1
ATOM 4425 C CA . ILE A 1 560 ? -7.155 7.229 8.018 1.00 61.41 560 ILE A CA 1
ATOM 4426 C C . ILE A 1 560 ? -5.697 6.805 8.278 1.00 61.41 560 ILE A C 1
ATOM 4428 O O . ILE A 1 560 ? -4.761 7.502 7.886 1.00 61.41 560 ILE A O 1
ATOM 4432 N N . ASP A 1 561 ? -5.542 5.653 8.937 1.00 55.81 561 ASP A N 1
ATOM 4433 C CA . ASP A 1 561 ? -4.317 5.015 9.432 1.00 55.81 561 ASP A CA 1
ATOM 4434 C C . ASP A 1 561 ? -3.564 5.804 10.511 1.00 55.81 561 ASP A C 1
ATOM 4436 O O . ASP A 1 561 ? -2.476 5.397 10.906 1.00 55.81 561 ASP A O 1
ATOM 4440 N N . ARG A 1 562 ? -4.131 6.896 11.042 1.00 60.72 562 ARG A N 1
ATOM 4441 C CA . ARG A 1 562 ? -3.482 7.759 12.043 1.00 60.72 562 ARG A CA 1
ATOM 4442 C C . ARG A 1 562 ? -4.337 7.851 13.310 1.00 60.72 562 ARG A C 1
ATOM 4444 O O . ARG A 1 562 ? -5.516 8.178 13.181 1.00 60.72 562 ARG A O 1
ATOM 4451 N N . PRO A 1 563 ? -3.777 7.602 14.509 1.00 61.34 563 PRO A N 1
ATOM 4452 C CA . PRO A 1 563 ? -4.484 7.895 15.748 1.00 61.34 563 PRO A CA 1
ATOM 4453 C C . PRO A 1 563 ? -4.617 9.414 15.910 1.00 61.34 563 PRO A C 1
ATOM 4455 O O . PRO A 1 563 ? -3.671 10.155 15.631 1.00 61.34 563 PRO A O 1
ATOM 4458 N N . ARG A 1 564 ? -5.794 9.884 16.320 1.00 69.25 564 ARG A N 1
ATOM 4459 C CA . ARG A 1 564 ? -6.088 11.305 16.548 1.00 69.25 564 ARG A CA 1
ATOM 4460 C C . ARG A 1 564 ? -7.028 11.480 17.723 1.00 69.25 564 ARG A C 1
ATOM 4462 O O . ARG A 1 564 ? -7.902 10.646 17.926 1.00 69.25 564 ARG A O 1
ATOM 4469 N N . GLN A 1 565 ? -6.897 12.584 18.445 1.00 74.75 565 GLN A N 1
ATOM 4470 C CA . GLN A 1 565 ? -7.864 12.954 19.471 1.00 74.75 565 GLN A CA 1
ATOM 4471 C C . GLN A 1 565 ? -9.022 13.717 18.831 1.00 74.75 565 GLN A C 1
ATOM 4473 O O . GLN A 1 565 ? -8.817 14.723 18.153 1.00 74.75 565 GLN A O 1
ATOM 4478 N N . VAL A 1 566 ? -10.235 13.214 19.029 1.00 81.69 566 VAL A N 1
ATOM 4479 C CA . VAL A 1 566 ? -11.471 13.785 18.496 1.00 81.69 566 VAL A CA 1
ATOM 4480 C C . VAL A 1 566 ? -12.525 13.870 19.592 1.00 81.69 566 VAL A C 1
ATOM 4482 O O . VAL A 1 566 ? -12.558 13.040 20.507 1.00 81.69 566 VAL A O 1
ATOM 4485 N N . LEU A 1 567 ? -13.415 14.853 19.471 1.00 86.00 567 LEU A N 1
ATOM 4486 C CA . LEU A 1 567 ? -14.606 14.952 20.307 1.00 86.00 567 LEU A CA 1
ATOM 4487 C C . LEU A 1 567 ? -15.694 14.027 19.771 1.00 86.00 567 LEU A C 1
ATOM 4489 O O . LEU A 1 567 ? -15.981 14.022 18.573 1.00 86.00 567 LEU A O 1
ATOM 4493 N N . SER A 1 568 ? -16.329 13.293 20.676 1.00 88.25 568 SER A N 1
ATOM 4494 C CA . SER A 1 568 ? -17.453 12.417 20.360 1.00 88.25 568 SER A CA 1
A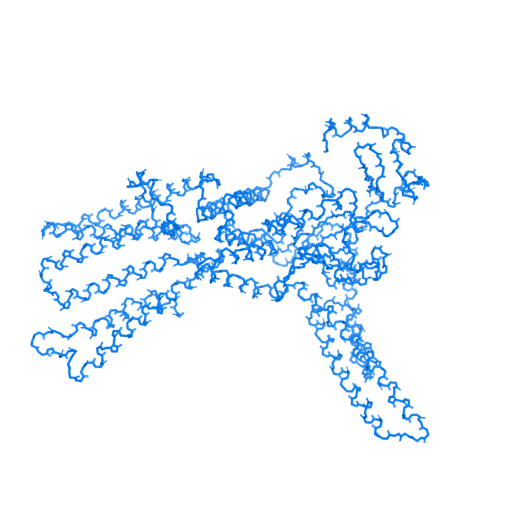TOM 4495 C C . SER A 1 568 ? -18.627 12.667 21.297 1.00 88.25 568 SER A C 1
ATOM 4497 O O . SER A 1 568 ? -18.439 13.070 22.443 1.00 88.25 568 SER A O 1
ATOM 4499 N N . VAL A 1 569 ? -19.846 12.413 20.825 1.00 89.19 569 VAL A N 1
ATOM 4500 C CA . VAL A 1 569 ? -21.085 12.671 21.573 1.00 89.19 569 VAL A CA 1
ATOM 4501 C C . VAL A 1 569 ? -21.568 11.401 22.267 1.00 89.19 569 VAL A C 1
ATOM 4503 O O . VAL A 1 569 ? -21.774 10.362 21.640 1.00 89.19 569 VAL A O 1
ATOM 4506 N N . HIS A 1 570 ? -21.784 11.493 23.575 1.00 88.94 570 HIS A N 1
ATOM 4507 C CA . HIS A 1 570 ? -22.427 10.456 24.375 1.00 88.94 570 HIS A CA 1
ATOM 4508 C C . HIS A 1 570 ? -23.959 10.518 24.224 1.00 88.94 570 HIS A C 1
ATOM 4510 O O . HIS A 1 570 ? -24.518 11.582 23.967 1.00 88.94 570 HIS A O 1
ATOM 4516 N N . SER A 1 571 ? -24.678 9.411 24.444 1.00 86.06 571 SER A N 1
ATOM 4517 C CA . SER A 1 571 ? -26.159 9.368 24.364 1.00 86.06 571 SER A CA 1
ATOM 4518 C C . SER A 1 571 ? -26.893 10.382 25.255 1.00 86.06 571 SER A C 1
ATOM 4520 O O . SER A 1 571 ? -28.049 10.705 25.003 1.00 86.06 571 SER A O 1
ATOM 4522 N N . THR A 1 572 ? -26.232 10.901 26.289 1.00 83.19 572 THR A N 1
ATOM 4523 C CA . THR A 1 572 ? -26.761 11.949 27.178 1.00 83.19 572 THR A CA 1
ATOM 4524 C C . THR A 1 572 ? -26.604 13.369 26.618 1.00 83.19 572 THR A C 1
ATOM 4526 O O . THR A 1 572 ? -27.020 14.312 27.276 1.00 83.19 572 THR A O 1
ATOM 4529 N N . GLY A 1 573 ? -25.963 13.546 25.458 1.00 80.69 573 GLY A N 1
ATOM 4530 C CA . GLY A 1 573 ? -25.718 14.844 24.813 1.00 80.69 573 GLY A CA 1
ATOM 4531 C C . GLY A 1 573 ? -24.388 15.520 25.174 1.00 80.69 573 GLY A C 1
ATOM 4532 O O . GLY A 1 573 ? -23.960 16.426 24.460 1.00 80.69 573 GLY A O 1
ATOM 4533 N N . TYR A 1 574 ? -23.709 15.057 26.229 1.00 85.88 574 TYR A N 1
ATOM 4534 C CA . TYR A 1 574 ? -22.364 15.519 26.591 1.00 85.88 574 TYR A CA 1
ATOM 4535 C C . TYR A 1 574 ? -21.327 15.057 25.564 1.00 85.88 574 TYR A C 1
ATOM 4537 O O . TYR A 1 574 ? -21.416 13.938 25.045 1.00 85.88 574 TYR A O 1
ATOM 4545 N N . ILE A 1 575 ? -20.329 15.899 25.307 1.00 88.19 575 ILE A N 1
ATOM 4546 C CA . ILE A 1 575 ? -19.146 15.518 24.530 1.00 88.19 575 ILE A CA 1
ATOM 4547 C C . ILE A 1 575 ? -18.071 14.923 25.436 1.00 88.19 575 ILE A C 1
ATOM 4549 O O . ILE A 1 575 ? -18.022 15.196 26.634 1.00 88.19 575 ILE A O 1
ATOM 4553 N N . MET A 1 576 ? -17.237 14.074 24.850 1.00 86.69 576 MET A N 1
ATOM 4554 C CA . MET A 1 576 ? -16.085 13.461 25.497 1.00 86.69 576 MET A CA 1
ATOM 4555 C C . MET A 1 576 ? -14.928 13.343 24.514 1.00 86.69 576 MET A C 1
ATOM 4557 O O . MET A 1 576 ? -15.132 13.116 23.316 1.00 86.69 576 MET A O 1
ATOM 4561 N N . THR A 1 577 ? -13.715 13.431 25.041 1.00 82.81 577 THR A N 1
ATOM 4562 C CA . THR A 1 577 ? -12.495 13.246 24.264 1.00 82.81 577 THR A CA 1
ATOM 4563 C C . THR A 1 577 ? -12.194 11.765 24.041 1.00 82.81 577 THR A C 1
ATOM 4565 O O . THR A 1 577 ? -12.203 10.930 24.951 1.00 82.81 577 THR A O 1
ATOM 4568 N N . THR A 1 578 ? -11.935 11.414 22.785 1.00 80.69 578 THR A N 1
ATOM 4569 C CA . THR A 1 578 ? -11.668 10.037 22.359 1.00 80.69 578 THR A CA 1
ATOM 4570 C C . THR A 1 578 ? -10.471 9.985 21.422 1.00 80.69 578 THR A C 1
ATOM 4572 O O . THR A 1 578 ? -10.350 10.808 20.520 1.00 80.69 578 THR A O 1
ATOM 4575 N N . SER A 1 579 ? -9.602 8.993 21.603 1.00 78.12 579 SER A N 1
ATOM 4576 C CA . SER A 1 579 ? -8.612 8.614 20.595 1.00 78.12 579 SER A CA 1
ATOM 4577 C C . SER A 1 579 ? -9.319 7.825 19.502 1.00 78.12 579 SER A C 1
ATOM 4579 O O . SER A 1 579 ? -9.987 6.844 19.813 1.00 78.12 579 SER A O 1
ATOM 4581 N N . LEU A 1 580 ? -9.190 8.239 18.246 1.00 80.50 580 LEU A N 1
ATOM 4582 C CA . LEU A 1 580 ? -9.771 7.607 17.068 1.00 80.50 580 LEU A CA 1
ATOM 4583 C C . LEU A 1 580 ? -8.662 7.132 16.129 1.00 80.50 580 LEU A C 1
ATOM 4585 O O . LEU A 1 580 ? -7.810 7.914 15.712 1.00 80.50 580 LEU A O 1
ATOM 4589 N N . LEU A 1 581 ? -8.744 5.871 15.717 1.00 74.69 581 LEU A N 1
ATOM 4590 C CA . LEU A 1 581 ? -7.979 5.300 14.617 1.00 74.69 581 LEU A CA 1
ATOM 4591 C C . LEU A 1 581 ? -8.951 4.763 13.565 1.00 74.69 581 LEU A C 1
ATOM 4593 O O . LEU A 1 581 ? -9.741 3.864 13.847 1.00 74.69 581 LEU A O 1
ATOM 4597 N N . VAL A 1 582 ? -8.883 5.289 12.343 1.00 77.69 582 VAL A N 1
ATOM 4598 C CA . VAL A 1 582 ? -9.716 4.816 11.226 1.00 77.69 582 VAL A CA 1
ATOM 4599 C C . VAL A 1 582 ? -8.884 3.956 10.288 1.00 77.69 582 VAL A C 1
ATOM 4601 O O . VAL A 1 582 ? -7.795 4.363 9.901 1.00 77.69 582 VAL A O 1
ATOM 4604 N N . LYS A 1 583 ? -9.405 2.807 9.861 1.00 72.38 583 LYS A N 1
ATOM 4605 C CA . LYS A 1 583 ? -8.793 1.941 8.847 1.00 72.38 583 LYS A CA 1
ATOM 4606 C C . LYS A 1 583 ? -9.775 1.666 7.708 1.00 72.38 583 LYS A C 1
ATOM 4608 O O . LYS A 1 583 ? -10.957 1.420 7.947 1.00 72.38 583 LYS A O 1
ATOM 4613 N N . GLN A 1 584 ? -9.300 1.720 6.463 1.00 74.56 584 GLN A N 1
ATOM 4614 C CA . GLN A 1 584 ? -10.110 1.375 5.290 1.00 74.56 584 GLN A CA 1
ATOM 4615 C C . GLN A 1 584 ? -10.123 -0.140 5.082 1.00 74.56 584 GLN A C 1
ATOM 4617 O O . GLN A 1 584 ? -9.087 -0.799 5.142 1.00 74.56 584 GLN A O 1
ATOM 4622 N N . LEU A 1 585 ? -11.296 -0.671 4.759 1.00 71.88 585 LEU A N 1
ATOM 4623 C CA . LEU A 1 585 ? -11.517 -2.064 4.423 1.00 71.88 585 LEU A CA 1
ATOM 4624 C C . LEU A 1 585 ? -12.069 -2.192 3.015 1.00 71.88 585 LEU A C 1
ATOM 4626 O O . LEU A 1 585 ? -13.013 -1.501 2.637 1.00 71.88 585 LEU A O 1
ATOM 4630 N N . THR A 1 586 ? -11.475 -3.104 2.251 1.00 65.88 586 THR A N 1
ATOM 4631 C CA . THR A 1 586 ? -11.962 -3.483 0.925 1.00 65.88 586 THR A CA 1
ATOM 4632 C C . THR A 1 586 ? -12.371 -4.946 0.981 1.00 65.88 586 THR A C 1
ATOM 4634 O O . THR A 1 586 ? -11.537 -5.814 1.232 1.00 65.88 586 THR A O 1
ATOM 4637 N N . SER A 1 587 ? -13.664 -5.210 0.804 1.00 64.38 587 SER A N 1
ATOM 4638 C CA . SER A 1 587 ? -14.201 -6.569 0.706 1.00 64.38 587 SER A CA 1
ATOM 4639 C C . SER A 1 587 ? -13.663 -7.258 -0.558 1.00 64.38 587 SER A C 1
ATOM 4641 O O . SER A 1 587 ? -13.397 -6.558 -1.540 1.00 64.38 587 SER A O 1
ATOM 4643 N N . PRO A 1 588 ? -13.559 -8.602 -0.602 1.00 57.00 588 PRO A N 1
ATOM 4644 C CA . PRO A 1 588 ? -13.264 -9.336 -1.837 1.00 57.00 588 PRO A CA 1
ATOM 4645 C C . PRO A 1 588 ? -14.177 -8.948 -3.011 1.00 57.00 588 PRO A C 1
ATOM 4647 O O . PRO A 1 588 ? -13.733 -8.926 -4.153 1.00 57.00 588 PRO A O 1
ATOM 4650 N N . ASP A 1 589 ? -15.418 -8.551 -2.714 1.00 60.56 589 ASP A N 1
ATOM 4651 C CA . ASP A 1 589 ? -16.411 -8.090 -3.693 1.00 60.56 589 ASP A CA 1
ATOM 4652 C C . ASP A 1 589 ? -16.186 -6.637 -4.173 1.00 60.56 589 ASP A C 1
ATOM 4654 O O . ASP A 1 589 ? -17.045 -6.056 -4.832 1.00 60.56 589 ASP A O 1
ATOM 4658 N N . GLY A 1 590 ? -15.072 -6.000 -3.792 1.00 63.34 590 GLY A N 1
ATOM 4659 C CA . GLY A 1 590 ? -14.720 -4.623 -4.167 1.00 63.34 590 GLY A CA 1
ATOM 4660 C C . GLY A 1 590 ? -15.409 -3.525 -3.348 1.00 63.34 590 GLY A C 1
ATOM 4661 O O . GLY A 1 590 ? -15.203 -2.340 -3.601 1.00 63.34 590 GLY A O 1
ATOM 4662 N N . LYS A 1 591 ? -16.215 -3.891 -2.346 1.00 75.25 591 LYS A N 1
ATOM 4663 C CA . LYS A 1 591 ? -16.954 -2.943 -1.498 1.00 75.25 591 LYS A CA 1
ATOM 4664 C C . LYS A 1 591 ? -16.045 -2.260 -0.481 1.00 75.25 591 LYS A C 1
ATOM 4666 O O . LYS A 1 591 ? -15.273 -2.933 0.202 1.00 75.25 591 LYS A O 1
ATOM 4671 N N . ILE A 1 592 ? -16.180 -0.942 -0.342 1.00 77.94 592 ILE A N 1
ATOM 4672 C CA . ILE A 1 592 ? -15.395 -0.134 0.599 1.00 77.94 592 ILE A CA 1
ATOM 4673 C C . ILE A 1 592 ? -16.180 0.049 1.901 1.00 77.94 592 ILE A C 1
ATOM 4675 O O . ILE A 1 592 ? -17.355 0.407 1.893 1.00 77.94 592 ILE A O 1
ATOM 4679 N N . SER A 1 593 ? -15.514 -0.162 3.030 1.00 83.94 593 SER A N 1
ATOM 4680 C CA . SER A 1 593 ? -16.011 0.165 4.369 1.00 83.94 593 SER A CA 1
ATOM 4681 C C . SER A 1 593 ? -14.893 0.785 5.207 1.00 83.94 593 SER A C 1
ATOM 4683 O O . SER A 1 593 ? -13.717 0.673 4.862 1.00 83.94 593 SER A O 1
ATOM 4685 N N . PHE A 1 594 ? -15.244 1.466 6.293 1.00 84.81 594 PHE A N 1
ATOM 4686 C CA . PHE A 1 594 ? -14.278 2.060 7.215 1.00 84.81 594 PHE A CA 1
ATOM 4687 C C . PHE A 1 594 ? -14.497 1.507 8.611 1.00 84.81 594 PHE A C 1
ATOM 4689 O O . PHE A 1 594 ? -15.623 1.482 9.098 1.00 84.81 594 PHE A O 1
ATOM 4696 N N . MET A 1 595 ? -13.424 1.084 9.265 1.00 83.19 595 MET A N 1
ATOM 4697 C CA . MET A 1 595 ? -13.436 0.681 10.662 1.00 83.19 595 MET A CA 1
ATOM 4698 C C . MET A 1 595 ? -12.853 1.801 11.516 1.00 83.19 595 MET A C 1
ATOM 4700 O O . MET A 1 595 ? -11.710 2.189 11.307 1.00 83.19 595 MET A O 1
ATOM 4704 N N . GLY A 1 596 ? -13.629 2.306 12.469 1.00 85.00 596 GLY A N 1
ATOM 4705 C CA . GLY A 1 596 ? -13.169 3.213 13.514 1.00 85.00 596 GLY A CA 1
ATOM 4706 C C . GLY A 1 596 ? -12.923 2.443 14.806 1.00 85.00 596 GLY A C 1
ATOM 4707 O O . GLY A 1 596 ? -13.805 1.721 15.270 1.00 85.00 596 GLY A O 1
ATOM 4708 N N . ILE A 1 597 ? -11.733 2.601 15.373 1.00 81.31 597 ILE A N 1
ATOM 4709 C CA . ILE A 1 597 ? -11.348 2.100 16.692 1.00 81.31 597 ILE A CA 1
ATOM 4710 C C . ILE A 1 597 ? -11.224 3.317 17.598 1.00 81.31 597 ILE A C 1
ATOM 4712 O O . ILE A 1 597 ? -10.513 4.264 17.261 1.00 81.31 597 ILE A O 1
ATOM 4716 N N . MET A 1 598 ? -11.941 3.303 18.713 1.00 82.31 598 MET A N 1
ATOM 4717 C CA . MET A 1 598 ? -12.080 4.433 19.614 1.00 82.31 598 MET A CA 1
ATOM 4718 C C . MET A 1 598 ? -11.758 4.027 21.047 1.00 82.31 598 MET A C 1
ATOM 4720 O O . MET A 1 598 ? -12.262 3.022 21.550 1.00 82.31 598 MET A O 1
ATOM 4724 N N . THR A 1 599 ? -10.965 4.846 21.723 1.00 79.31 599 THR A N 1
ATOM 4725 C CA . THR A 1 599 ? -10.644 4.675 23.142 1.00 79.31 599 THR A CA 1
ATOM 4726 C C . THR A 1 599 ? -10.950 5.979 23.853 1.00 79.31 599 THR A C 1
ATOM 4728 O O . THR A 1 599 ? -10.551 7.049 23.391 1.00 79.31 599 THR A O 1
ATOM 4731 N N . ARG A 1 600 ? -11.680 5.911 24.968 1.00 79.88 600 ARG A N 1
ATOM 4732 C CA . ARG A 1 600 ? -11.919 7.100 25.786 1.00 79.88 600 ARG A CA 1
ATOM 4733 C C . ARG A 1 600 ? -10.598 7.577 26.373 1.00 79.88 600 ARG A C 1
ATOM 4735 O O . ARG A 1 600 ? -9.882 6.776 26.964 1.00 79.88 600 ARG A O 1
ATOM 4742 N N . ILE A 1 601 ? -10.316 8.863 26.227 1.00 75.88 601 ILE A N 1
ATOM 4743 C CA . ILE A 1 601 ? -9.219 9.510 26.939 1.00 75.88 601 ILE A CA 1
ATOM 4744 C C . ILE A 1 601 ? -9.843 10.132 28.185 1.00 75.88 601 ILE A C 1
ATOM 4746 O O . ILE A 1 601 ? -10.875 10.799 28.094 1.00 75.88 601 ILE A O 1
ATOM 4750 N N . LEU A 1 602 ? -9.280 9.842 29.357 1.00 67.56 602 LEU A N 1
ATOM 4751 C CA . LEU A 1 602 ? -9.641 10.579 30.561 1.00 67.56 602 LEU A CA 1
ATOM 4752 C C . LEU A 1 602 ? -9.044 11.976 30.411 1.00 67.56 602 LEU A C 1
ATOM 4754 O O . LEU A 1 602 ? -7.826 12.124 30.325 1.00 67.56 602 LEU A O 1
ATOM 4758 N N . GLU A 1 603 ? -9.921 12.967 30.284 1.00 63.00 603 GLU A N 1
ATOM 4759 C CA . GLU A 1 603 ? -9.544 14.377 30.265 1.00 63.00 603 GLU A CA 1
ATOM 4760 C C . GLU A 1 603 ? -8.779 14.685 31.558 1.00 63.00 603 GLU A C 1
ATOM 4762 O O . GLU A 1 603 ? -9.123 14.180 32.634 1.00 63.00 603 GLU A O 1
ATOM 4767 N N . LYS A 1 604 ? -7.701 15.468 31.454 1.00 60.28 604 LYS A N 1
ATOM 4768 C CA . LYS A 1 604 ? -7.074 16.030 32.651 1.00 60.28 604 LYS A CA 1
ATOM 4769 C C . LYS A 1 604 ? -8.124 16.917 33.334 1.00 60.28 604 LYS A C 1
ATOM 4771 O O . LYS A 1 604 ? -8.873 17.579 32.622 1.00 60.28 604 LYS A O 1
ATOM 4776 N N . PRO A 1 605 ? -8.166 16.981 34.674 1.00 55.09 605 PRO A N 1
ATOM 4777 C CA . PRO A 1 605 ? -9.183 17.750 35.400 1.00 55.09 605 PRO A CA 1
ATOM 4778 C C . PRO A 1 605 ? -9.230 19.251 35.044 1.00 55.09 605 PRO A C 1
ATOM 4780 O O . PRO A 1 605 ? -10.206 19.917 35.371 1.00 55.09 605 PRO A O 1
ATOM 4783 N N . ASP A 1 606 ? -8.213 19.770 34.350 1.00 59.22 606 ASP A N 1
ATOM 4784 C CA . ASP A 1 606 ? -8.105 21.176 33.954 1.00 59.22 606 ASP A CA 1
ATOM 4785 C C . ASP A 1 606 ? -8.551 21.459 32.498 1.00 59.22 606 ASP A C 1
ATOM 4787 O O . ASP A 1 606 ? -8.527 22.614 32.070 1.00 59.22 606 ASP A O 1
ATOM 4791 N N . GLU A 1 607 ? -8.943 20.445 31.713 1.00 69.44 607 GLU A N 1
ATOM 4792 C CA . GLU A 1 607 ? -9.300 20.594 30.290 1.00 69.44 607 GLU A CA 1
ATOM 4793 C C . GLU A 1 607 ? -10.764 20.217 30.018 1.00 69.44 607 GLU A C 1
ATOM 4795 O O . GLU A 1 607 ? -11.118 19.048 29.894 1.00 69.44 607 GLU A O 1
ATOM 4800 N N . GLU A 1 608 ? -11.618 21.230 29.861 1.00 79.50 608 GLU A N 1
ATOM 4801 C CA . GLU A 1 608 ? -13.049 21.076 29.582 1.00 79.50 608 GLU A CA 1
ATOM 4802 C C . GLU A 1 608 ? -13.453 21.878 28.328 1.00 79.50 608 GLU A C 1
ATOM 4804 O O . GLU A 1 608 ? -12.918 22.958 28.066 1.00 79.50 608 GLU A O 1
ATOM 4809 N N . PHE A 1 609 ? -14.413 21.375 27.540 1.00 82.19 609 PHE A N 1
ATOM 4810 C CA . PHE A 1 609 ? -14.748 21.928 26.221 1.00 82.19 609 PHE A CA 1
ATOM 4811 C C . PHE A 1 609 ? -16.201 22.412 26.119 1.00 82.19 609 PHE A C 1
ATOM 4813 O O . PHE A 1 609 ? -17.150 21.659 26.346 1.00 82.19 609 PHE A O 1
ATOM 4820 N N . ILE A 1 610 ? -16.378 23.658 25.661 1.00 83.81 610 ILE A N 1
ATOM 4821 C CA . ILE A 1 610 ? -17.663 24.222 25.218 1.00 83.81 610 ILE A CA 1
ATOM 4822 C C . ILE A 1 610 ? -17.583 24.471 23.710 1.00 83.81 610 ILE A C 1
ATOM 4824 O O . ILE A 1 610 ? -16.743 25.242 23.250 1.00 83.81 610 ILE A O 1
ATOM 4828 N N . ILE A 1 611 ? -18.481 23.862 22.933 1.00 84.56 611 ILE A N 1
ATOM 4829 C CA . ILE A 1 611 ? -18.640 24.162 21.504 1.00 84.56 611 ILE A CA 1
ATOM 4830 C C . ILE A 1 611 ? -19.779 25.163 21.340 1.00 84.56 611 ILE A C 1
ATOM 4832 O O . ILE A 1 611 ? -20.875 24.944 21.862 1.00 84.56 611 ILE A O 1
ATOM 4836 N N . THR A 1 612 ? -19.538 26.231 20.581 1.00 84.25 612 THR A N 1
ATOM 4837 C CA . THR A 1 612 ? -20.540 27.259 20.275 1.00 84.25 612 THR A CA 1
ATOM 4838 C C . THR A 1 612 ? -20.701 27.486 18.774 1.00 84.25 612 THR A C 1
ATOM 4840 O O . THR A 1 612 ? -19.839 27.099 17.984 1.00 84.25 612 THR A O 1
ATOM 4843 N N . ASP A 1 613 ? -21.823 28.090 18.380 1.00 82.38 613 ASP A N 1
ATOM 4844 C CA . ASP A 1 613 ? -22.009 28.618 17.027 1.00 82.38 613 ASP A CA 1
ATOM 4845 C C . ASP A 1 613 ? -21.382 30.018 16.853 1.00 82.38 613 ASP A C 1
ATOM 4847 O O . ASP A 1 613 ? -20.857 30.613 17.795 1.00 82.38 613 ASP A O 1
ATOM 4851 N N . GLU A 1 614 ? -21.459 30.573 15.637 1.00 79.56 614 GLU A N 1
ATOM 4852 C CA . GLU A 1 614 ? -20.926 31.908 15.307 1.00 79.56 614 GLU A CA 1
ATOM 4853 C C . GLU A 1 614 ? -21.496 33.043 16.188 1.00 79.56 614 GLU A C 1
ATOM 4855 O O . GLU A 1 614 ? -20.884 34.105 16.303 1.00 79.56 614 GLU A O 1
ATOM 4860 N N . ASN A 1 615 ? -22.657 32.833 16.817 1.00 80.69 615 ASN A N 1
ATOM 4861 C CA . ASN A 1 615 ? -23.323 33.803 17.686 1.00 80.69 615 ASN A CA 1
ATOM 4862 C C . ASN A 1 615 ? -23.124 33.491 19.181 1.00 80.69 615 ASN A C 1
ATOM 4864 O O . ASN A 1 615 ? -23.811 34.079 20.018 1.00 80.69 615 ASN A O 1
ATOM 4868 N N . LEU A 1 616 ? -22.197 32.588 19.522 1.00 82.12 616 LEU A N 1
ATOM 4869 C CA . LEU A 1 616 ? -21.935 32.099 20.878 1.00 82.12 616 LEU A CA 1
ATOM 4870 C C . LEU A 1 616 ? -23.129 31.384 21.536 1.00 82.12 616 LEU A C 1
ATOM 4872 O O . LEU A 1 616 ? -23.245 31.379 22.763 1.00 82.12 616 LEU A O 1
ATOM 4876 N N . PHE A 1 617 ? -24.019 30.748 20.768 1.00 84.25 617 PHE A N 1
ATOM 4877 C CA . PHE A 1 617 ? -24.962 29.792 21.355 1.00 84.25 617 PHE A CA 1
ATOM 4878 C C . PHE A 1 617 ? -24.265 28.465 21.623 1.00 84.25 617 PHE A C 1
ATOM 4880 O O . PHE A 1 617 ? -23.581 27.931 20.752 1.00 84.25 617 PHE A O 1
ATOM 4887 N N . VAL A 1 618 ? -24.469 27.916 22.818 1.00 85.00 618 VAL A N 1
ATOM 4888 C CA . VAL A 1 618 ? -23.877 26.642 23.228 1.00 85.00 618 VAL A CA 1
ATOM 4889 C C . VAL A 1 618 ? -24.514 25.491 22.448 1.00 85.00 618 VAL A C 1
ATOM 4891 O O . VAL A 1 618 ? -25.734 25.322 22.460 1.00 85.00 618 VAL A O 1
ATOM 4894 N N . LEU A 1 619 ? -23.674 24.708 21.768 1.00 83.62 619 LEU A N 1
ATOM 4895 C CA . LEU A 1 619 ? -24.050 23.507 21.021 1.00 83.62 619 LEU A CA 1
ATOM 4896 C C . LEU A 1 619 ? -23.770 22.243 21.836 1.00 83.62 619 LEU A C 1
ATOM 4898 O O . LEU A 1 619 ? -24.638 21.382 21.960 1.00 83.62 619 LEU A O 1
ATOM 4902 N N . HIS A 1 620 ? -22.566 22.143 22.404 1.00 84.44 620 HIS A N 1
ATOM 4903 C CA . HIS A 1 620 ? -22.124 20.979 23.167 1.00 84.44 620 HIS A CA 1
ATOM 4904 C C . HIS A 1 620 ? -21.249 21.385 24.350 1.00 84.44 620 HIS A C 1
ATOM 4906 O O . HIS A 1 620 ? -20.541 22.390 24.289 1.00 84.44 620 HIS A O 1
ATOM 4912 N N . ILE A 1 621 ? -21.283 20.568 25.402 1.00 85.75 621 ILE A N 1
ATOM 4913 C CA . ILE A 1 621 ? -20.486 20.737 26.619 1.00 85.75 621 ILE A CA 1
ATOM 4914 C C . ILE A 1 621 ? -19.919 19.390 27.074 1.00 85.75 621 ILE A C 1
ATOM 4916 O O . ILE A 1 621 ? -20.580 18.354 26.937 1.00 85.75 621 ILE A O 1
ATOM 4920 N N . THR A 1 622 ? -18.704 19.394 27.608 1.00 85.94 622 THR A N 1
ATOM 4921 C CA . THR A 1 622 ? -18.171 18.292 28.416 1.00 85.94 622 THR A CA 1
ATOM 4922 C C . THR A 1 622 ? -18.850 18.230 29.782 1.00 85.94 622 THR A C 1
ATOM 4924 O O . THR A 1 622 ? -19.566 19.142 30.205 1.00 85.94 622 THR A O 1
ATOM 4927 N N . ARG A 1 623 ? -18.697 17.091 30.462 1.00 80.56 623 ARG A N 1
ATOM 4928 C CA . ARG A 1 623 ? -19.394 16.835 31.725 1.00 80.56 623 ARG A CA 1
ATOM 4929 C C . ARG A 1 623 ? -18.796 17.617 32.900 1.00 80.56 623 ARG A C 1
ATOM 4931 O O . ARG A 1 623 ? -19.575 18.030 33.750 1.00 80.56 623 ARG A O 1
ATOM 4938 N N . GLY A 1 624 ? -17.480 17.826 32.969 1.00 77.00 624 GLY A N 1
ATOM 4939 C CA . GLY A 1 624 ? -16.847 18.500 34.111 1.00 77.00 624 GLY A CA 1
ATOM 4940 C C . GLY A 1 624 ? -17.054 20.016 34.134 1.00 77.00 624 GLY A C 1
ATOM 4941 O O . GLY A 1 624 ? -16.842 20.651 35.162 1.00 77.00 624 GLY A O 1
ATOM 4942 N N . ILE A 1 625 ? -17.629 20.608 33.081 1.00 78.69 625 ILE A N 1
ATOM 4943 C CA . ILE A 1 625 ? -18.096 22.008 33.092 1.00 78.69 625 ILE A CA 1
ATOM 4944 C C . ILE A 1 625 ? -19.044 22.303 34.257 1.00 78.69 625 ILE A C 1
ATOM 4946 O O . ILE A 1 625 ? -19.020 23.413 34.787 1.00 78.69 625 ILE A O 1
ATOM 4950 N N . THR A 1 626 ? -19.853 21.329 34.691 1.00 74.44 626 THR A N 1
ATOM 4951 C CA . THR A 1 626 ? -20.712 21.523 35.870 1.00 74.44 626 THR A CA 1
ATOM 4952 C C . THR A 1 626 ? -19.921 21.719 37.160 1.00 74.44 626 THR A C 1
ATOM 4954 O O . THR A 1 626 ? -20.394 22.381 38.077 1.00 74.44 626 THR A O 1
ATOM 4957 N N . GLU A 1 627 ? -18.733 21.123 37.248 1.00 73.44 627 GLU A N 1
ATOM 4958 C CA . GLU A 1 627 ? -17.857 21.237 38.416 1.00 73.44 627 GLU A CA 1
ATOM 4959 C C . GLU A 1 627 ? -17.105 22.574 38.401 1.00 73.44 627 GLU A C 1
ATOM 4961 O O . GLU A 1 627 ? -16.944 23.192 39.450 1.00 73.44 627 GLU A O 1
ATOM 4966 N N . LEU A 1 628 ? -16.730 23.065 37.213 1.00 73.75 628 LEU A N 1
ATOM 4967 C CA . LEU A 1 628 ? -16.036 24.346 37.040 1.00 73.75 628 LEU A CA 1
ATOM 4968 C C . LEU A 1 628 ? -16.949 25.574 37.188 1.00 73.75 628 LEU A C 1
ATOM 4970 O O . LEU A 1 628 ? -16.555 26.557 37.811 1.00 73.75 628 LEU A O 1
ATOM 4974 N N . PHE A 1 629 ? -18.151 25.544 36.603 1.00 75.69 629 PHE A N 1
ATOM 4975 C CA . PHE A 1 629 ? -19.019 26.726 36.463 1.00 75.69 629 PHE A CA 1
ATOM 4976 C C . PHE A 1 629 ? -20.387 26.591 37.155 1.00 75.69 629 PHE A C 1
ATOM 4978 O O . PHE A 1 629 ? -21.231 27.479 37.034 1.00 75.69 629 PHE A O 1
ATOM 4985 N N . GLY A 1 630 ? -20.625 25.503 37.893 1.00 75.44 630 GLY A N 1
ATOM 4986 C CA . GLY A 1 630 ? -21.884 25.260 38.600 1.00 75.44 630 GLY A CA 1
ATOM 4987 C C . GLY A 1 630 ? -22.982 24.648 37.719 1.00 75.44 630 GLY A C 1
ATOM 4988 O O . GLY A 1 630 ? -22.718 23.941 36.746 1.00 75.44 630 GLY A O 1
ATOM 4989 N N . GLU A 1 631 ? -24.254 24.855 38.074 1.00 72.88 631 GLU A N 1
ATOM 4990 C CA . GLU A 1 631 ? -25.357 24.174 37.388 1.00 72.88 631 GLU A CA 1
ATOM 4991 C C . GLU A 1 631 ? -25.505 24.603 35.920 1.00 72.88 631 GLU A C 1
ATOM 4993 O O . GLU A 1 631 ? -25.733 25.766 35.594 1.00 72.88 631 GLU A O 1
ATOM 4998 N N . VAL A 1 632 ? -25.440 23.617 35.018 1.00 75.50 632 VAL A N 1
ATOM 4999 C CA . VAL A 1 632 ? -25.789 23.797 33.603 1.00 75.50 632 VAL A CA 1
ATOM 5000 C C . VAL A 1 632 ? -27.265 24.203 33.478 1.00 75.50 632 VAL A C 1
ATOM 5002 O O . VAL A 1 632 ? -28.105 23.457 34.003 1.00 75.50 632 VAL A O 1
ATOM 5005 N N . PRO A 1 633 ? -27.592 25.283 32.735 1.00 76.56 633 PRO A N 1
ATOM 5006 C CA . PRO A 1 633 ? -28.957 25.771 32.552 1.00 76.56 633 PRO A CA 1
ATOM 5007 C C . PRO A 1 633 ? -29.933 24.671 32.121 1.00 76.56 633 PRO A C 1
ATOM 5009 O O . PRO A 1 633 ? -29.638 23.891 31.210 1.00 76.56 633 PRO A O 1
ATOM 5012 N N . GLU A 1 634 ? -31.122 24.626 32.731 1.00 69.69 634 GLU A N 1
ATOM 5013 C CA . GLU A 1 634 ? -32.159 23.636 32.387 1.00 69.69 634 GLU A CA 1
ATOM 5014 C C . GLU A 1 634 ? -32.551 23.689 30.907 1.00 69.69 634 GLU A C 1
ATOM 5016 O O . GLU A 1 634 ? -32.776 22.653 30.280 1.00 69.69 634 GLU A O 1
ATOM 5021 N N . ASP A 1 635 ? -32.577 24.888 30.321 1.00 73.12 635 ASP A N 1
ATOM 5022 C CA . ASP A 1 635 ? -32.850 25.073 28.897 1.00 73.12 635 ASP A CA 1
ATOM 5023 C C . ASP A 1 635 ? -31.823 24.341 28.019 1.00 73.12 635 ASP A C 1
ATOM 5025 O O . ASP A 1 635 ? -32.210 23.719 27.028 1.00 73.12 635 ASP A O 1
ATOM 5029 N N . LEU A 1 636 ? -30.544 24.313 28.416 1.00 72.56 636 LEU A N 1
ATOM 5030 C CA . LEU A 1 636 ? -29.502 23.587 27.687 1.00 72.56 636 LEU A CA 1
ATOM 5031 C C . LEU A 1 636 ? -29.672 22.067 27.826 1.00 72.56 636 LEU A C 1
ATOM 5033 O O . LEU A 1 636 ? -29.528 21.339 26.845 1.00 72.56 636 LEU A O 1
ATOM 5037 N N . ARG A 1 637 ? -30.060 21.577 29.014 1.00 67.62 637 ARG A N 1
ATOM 5038 C CA . ARG A 1 637 ? -30.366 20.146 29.239 1.00 67.62 637 ARG A CA 1
ATOM 5039 C C . ARG A 1 637 ? -31.561 19.669 28.412 1.00 67.62 637 ARG A C 1
ATOM 5041 O O . ARG A 1 637 ? -31.599 18.517 27.991 1.00 67.62 637 ARG A O 1
ATOM 5048 N N . ASN A 1 638 ? -32.506 20.567 28.146 1.00 68.81 638 ASN A N 1
ATOM 5049 C CA . ASN A 1 638 ? -33.683 20.317 27.316 1.00 68.81 638 ASN A CA 1
ATOM 5050 C C . ASN A 1 638 ? -33.426 20.529 25.810 1.00 68.81 638 ASN A C 1
ATOM 5052 O O . ASN A 1 638 ? -34.368 20.490 25.017 1.00 68.81 638 ASN A O 1
ATOM 5056 N N . GLY A 1 639 ? -32.171 20.761 25.401 1.00 67.56 639 GLY A N 1
ATOM 5057 C CA . GLY A 1 639 ? -31.780 20.932 24.000 1.00 67.56 639 GLY A CA 1
ATOM 5058 C C . GLY A 1 639 ? -32.176 22.279 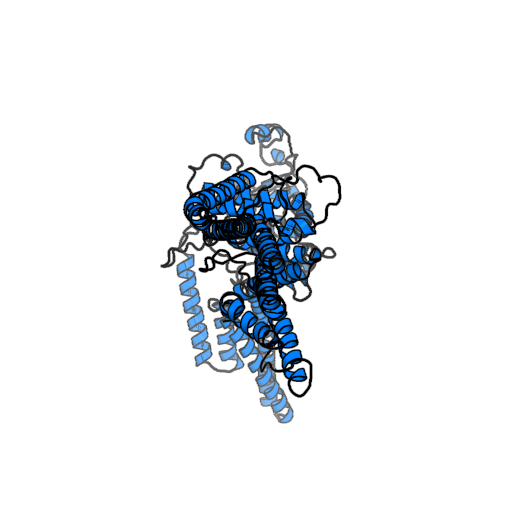23.388 1.00 67.56 639 GLY A C 1
ATOM 5059 O O . GLY A 1 639 ? -32.230 22.404 22.164 1.00 67.56 639 GLY A O 1
ATOM 5060 N N . ARG A 1 640 ? -32.481 23.292 24.209 1.00 75.69 640 ARG A N 1
ATOM 5061 C CA . ARG A 1 640 ? -32.723 24.664 23.742 1.00 75.69 640 ARG A CA 1
ATOM 5062 C C . ARG A 1 640 ? -31.407 25.430 23.655 1.00 75.69 640 ARG A C 1
ATOM 5064 O O . ARG A 1 640 ? -30.470 25.192 24.411 1.00 75.69 640 ARG A O 1
ATOM 5071 N N . LYS A 1 641 ? -31.354 26.386 22.726 1.00 78.19 641 LYS A N 1
ATOM 5072 C CA . LYS A 1 641 ? -30.184 27.247 22.536 1.00 78.19 641 LYS A CA 1
ATOM 5073 C C . LYS A 1 641 ? -30.051 28.223 23.703 1.00 78.19 641 LYS A C 1
ATOM 5075 O O . LYS A 1 641 ? -30.949 29.029 23.925 1.00 78.19 641 LYS A O 1
ATOM 5080 N N . VAL A 1 642 ? -28.911 28.184 24.385 1.00 81.88 642 VAL A N 1
ATOM 5081 C CA . VAL A 1 642 ? -28.544 29.135 25.443 1.00 81.88 642 VAL A CA 1
ATOM 5082 C C . VAL A 1 642 ? -27.345 29.947 24.969 1.00 81.88 642 VAL A C 1
ATOM 5084 O O . VAL A 1 642 ? -26.375 29.383 24.462 1.00 81.88 642 VAL A O 1
ATOM 5087 N N . ALA A 1 643 ? -27.424 31.273 25.084 1.00 82.19 643 ALA A N 1
ATOM 5088 C CA . ALA A 1 643 ? -26.314 32.154 24.738 1.00 82.19 643 ALA A CA 1
ATOM 5089 C C . ALA A 1 643 ? -25.238 32.077 25.828 1.00 82.19 643 ALA A C 1
ATOM 5091 O O . ALA A 1 643 ? -25.552 32.226 27.010 1.00 82.19 643 ALA A O 1
ATOM 5092 N N . LEU A 1 644 ? -23.974 31.899 25.445 1.00 82.81 644 LEU A N 1
ATOM 5093 C CA . LEU A 1 644 ? -22.869 31.733 26.390 1.00 82.81 644 LEU A CA 1
ATOM 5094 C C . LEU A 1 644 ? -22.770 32.909 27.369 1.00 82.81 644 LEU A C 1
ATOM 5096 O O . LEU A 1 644 ? -22.644 32.685 28.565 1.00 82.81 644 LEU A O 1
ATOM 5100 N N . GLY A 1 645 ? -22.939 34.144 26.889 1.00 77.62 645 GLY A N 1
ATOM 5101 C CA . GLY A 1 645 ? -22.898 35.347 27.728 1.00 77.62 645 GLY A CA 1
ATOM 5102 C C . GLY A 1 645 ? -24.012 35.448 28.780 1.00 77.62 645 GLY A C 1
ATOM 5103 O O . GLY A 1 645 ? -23.859 36.181 29.748 1.00 77.62 645 GLY A O 1
ATOM 5104 N N . SER A 1 646 ? -25.121 34.713 28.616 1.00 79.12 646 SER A N 1
ATOM 5105 C CA . SER A 1 646 ? -26.192 34.642 29.629 1.00 79.12 646 SER A CA 1
ATOM 5106 C C . SER A 1 646 ? -25.895 33.648 30.753 1.00 79.12 646 SER A C 1
ATOM 5108 O O . SER A 1 646 ? -26.501 33.727 31.817 1.00 79.12 646 SER A O 1
ATOM 5110 N N . TRP A 1 647 ? -24.971 32.717 30.510 1.00 78.69 647 TRP A N 1
ATOM 5111 C CA . TRP A 1 647 ? -24.543 31.707 31.472 1.00 78.69 647 TRP A CA 1
ATOM 5112 C C . TRP A 1 647 ? -23.210 32.083 32.133 1.00 78.69 647 TRP A C 1
ATOM 5114 O O . TRP A 1 647 ? -23.051 31.902 33.335 1.00 78.69 647 TRP A O 1
ATOM 5124 N N . LEU A 1 648 ? -22.280 32.653 31.363 1.00 78.31 648 LEU A N 1
ATOM 5125 C CA . LEU A 1 648 ? -20.969 33.112 31.812 1.00 78.31 648 LEU A CA 1
ATOM 5126 C C . LEU A 1 648 ? -20.834 34.616 31.559 1.00 78.31 648 LEU A C 1
ATOM 5128 O O . LEU A 1 648 ? -20.713 35.063 30.413 1.00 78.31 648 LEU A O 1
ATOM 5132 N N . GLU A 1 649 ? -20.828 35.403 32.634 1.00 70.56 649 GLU A N 1
ATOM 5133 C CA . GLU A 1 649 ? -20.661 36.854 32.544 1.00 70.56 649 GLU A CA 1
ATOM 5134 C C . GLU A 1 649 ? -19.335 37.218 31.850 1.00 70.56 649 GLU A C 1
ATOM 5136 O O . GLU A 1 649 ? -18.272 36.675 32.148 1.00 70.56 649 GLU A O 1
ATOM 5141 N N . GLY A 1 650 ? -19.387 38.149 30.892 1.00 68.19 650 GLY A N 1
ATOM 5142 C CA . GLY A 1 650 ? -18.212 38.609 30.140 1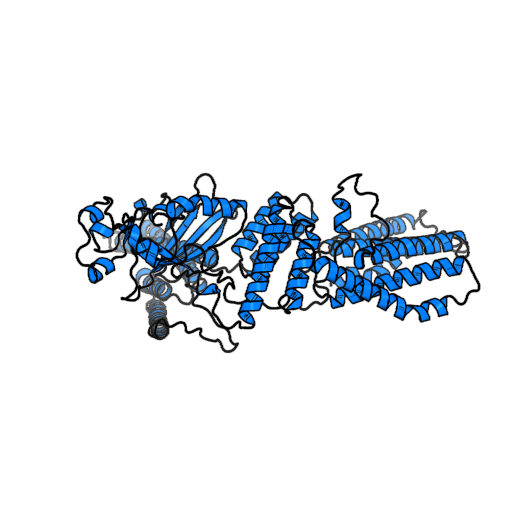.00 68.19 650 GLY A CA 1
ATOM 5143 C C . GLY A 1 650 ? -17.920 37.855 28.835 1.00 68.19 650 GLY A C 1
ATOM 5144 O O . GLY A 1 650 ? -17.155 38.372 28.019 1.00 68.19 650 GLY A O 1
ATOM 5145 N N . CYS A 1 651 ? -18.580 36.721 28.574 1.00 68.19 651 CYS A N 1
ATOM 5146 C CA . CYS A 1 651 ? -18.463 35.954 27.325 1.00 68.19 651 CYS A CA 1
ATOM 5147 C C . CYS A 1 651 ? -19.433 36.447 26.232 1.00 68.19 651 CYS A C 1
ATOM 5149 O O . CYS A 1 651 ? -20.227 35.688 25.678 1.00 68.19 651 CYS A O 1
ATOM 5151 N N . GLU A 1 652 ? -19.386 37.744 25.927 1.00 72.94 652 GLU A N 1
ATOM 5152 C CA . GLU A 1 652 ? -20.164 38.351 24.842 1.00 72.94 652 GLU A CA 1
ATOM 5153 C C . GLU A 1 652 ? -19.367 38.372 23.532 1.00 72.94 652 GLU A C 1
ATOM 5155 O O . GLU A 1 652 ? -18.144 38.531 23.539 1.00 72.94 652 GLU A O 1
ATOM 5160 N N . VAL A 1 653 ? -20.067 38.297 22.393 1.00 63.72 653 VAL A N 1
ATOM 5161 C CA . VAL A 1 653 ? -19.471 38.221 21.040 1.00 63.72 653 VAL A CA 1
ATOM 5162 C C . VAL A 1 653 ? -18.426 39.318 20.800 1.00 63.72 653 VAL A C 1
ATOM 5164 O O . VAL A 1 653 ? -17.398 39.068 20.174 1.00 63.72 653 VAL A O 1
ATOM 5167 N N . GLY A 1 654 ? -18.657 40.524 21.334 1.00 60.66 654 GLY A N 1
ATOM 5168 C CA . GLY A 1 654 ? -17.726 41.649 21.221 1.00 60.66 654 GLY A CA 1
ATOM 5169 C C . GLY A 1 654 ? -16.407 41.448 21.973 1.00 60.66 654 GLY A C 1
ATOM 5170 O O . GLY A 1 654 ? -15.362 41.777 21.432 1.00 60.66 654 GLY A O 1
ATOM 5171 N N . LYS A 1 655 ? -16.440 40.864 23.178 1.00 61.50 655 LYS A N 1
ATOM 5172 C CA . LYS A 1 655 ? -15.257 40.683 24.039 1.00 61.50 655 LYS A CA 1
ATOM 5173 C C . LYS A 1 655 ? -14.454 39.437 23.669 1.00 61.50 655 LYS A C 1
ATOM 5175 O O . LYS A 1 655 ? -13.231 39.467 23.693 1.00 61.50 655 LYS A O 1
ATOM 5180 N N . VAL A 1 656 ? -15.119 38.348 23.277 1.00 60.44 656 VAL A N 1
ATOM 5181 C CA . VAL A 1 656 ? -14.449 37.096 22.862 1.00 60.44 656 VAL A CA 1
ATOM 5182 C C . VAL A 1 656 ? -13.645 37.287 21.563 1.00 60.44 656 VAL A C 1
ATOM 5184 O O . VAL A 1 656 ? -12.580 36.690 21.386 1.00 60.44 656 VAL A O 1
ATOM 5187 N N . GLY A 1 657 ? -14.107 38.172 20.671 1.00 55.88 657 GLY A N 1
ATOM 5188 C CA . GLY A 1 657 ? -13.368 38.565 19.467 1.00 55.88 657 GLY A CA 1
ATOM 5189 C C . GLY A 1 657 ? -12.015 39.227 19.761 1.00 55.88 657 GLY A C 1
ATOM 5190 O O . GLY A 1 657 ? -11.067 39.024 19.000 1.00 55.88 657 GLY A O 1
ATOM 5191 N N . ASP A 1 658 ? -11.899 39.943 20.884 1.00 54.75 658 ASP A N 1
ATOM 5192 C CA . ASP A 1 658 ? -10.660 40.611 21.300 1.00 54.75 658 ASP A CA 1
ATOM 5193 C C . ASP A 1 658 ? -9.618 39.612 21.841 1.00 54.75 658 ASP A C 1
ATOM 5195 O O . ASP A 1 658 ? -8.423 39.777 21.596 1.00 54.75 658 ASP A O 1
ATOM 5199 N N . PHE A 1 659 ? -10.052 38.530 22.504 1.00 53.22 659 PHE A N 1
ATOM 5200 C CA . PHE A 1 659 ? -9.164 37.486 23.047 1.00 53.22 659 PHE A CA 1
ATOM 5201 C C . PHE A 1 659 ? -8.643 36.500 21.995 1.00 53.22 659 PHE A C 1
ATOM 5203 O O . PHE A 1 659 ? -7.549 35.961 22.136 1.00 53.22 659 PHE A O 1
ATOM 5210 N N . THR A 1 660 ? -9.413 36.248 20.936 1.00 53.03 660 THR A N 1
ATOM 5211 C CA . THR A 1 660 ? -9.055 35.261 19.899 1.00 53.03 660 THR A CA 1
ATOM 5212 C C . THR A 1 660 ? -8.233 35.854 18.750 1.00 53.03 660 THR A C 1
ATOM 5214 O O . THR A 1 660 ? -7.813 35.122 17.853 1.00 53.03 660 THR A O 1
ATOM 5217 N N . GLY A 1 661 ? -8.030 37.180 18.729 1.00 44.53 661 GLY A N 1
ATOM 5218 C CA . GLY A 1 661 ? -7.307 37.895 17.669 1.00 44.53 661 GLY A CA 1
ATOM 5219 C C . GLY A 1 661 ? -7.965 37.816 16.282 1.00 44.53 661 GLY A C 1
ATOM 5220 O O . GLY A 1 661 ? -7.415 38.316 15.298 1.00 44.53 661 GLY A O 1
ATOM 5221 N N . LYS A 1 662 ? -9.146 37.194 16.171 1.00 44.66 662 LYS A N 1
ATOM 5222 C CA . LYS A 1 662 ? -9.872 36.987 14.918 1.00 44.66 662 LYS A CA 1
ATOM 5223 C C . LYS A 1 662 ? -11.037 37.962 14.838 1.00 44.66 662 LYS A C 1
ATOM 5225 O O . LYS A 1 662 ? -12.146 37.693 15.292 1.00 44.66 662 LYS A O 1
ATOM 5230 N N . SER A 1 663 ? -10.804 39.092 14.174 1.00 38.41 663 SER A N 1
ATOM 5231 C CA . SER A 1 663 ? -11.890 39.973 13.750 1.00 38.41 663 SER A CA 1
ATOM 5232 C C . SER A 1 663 ? -12.792 39.239 12.746 1.00 38.41 663 SER A C 1
ATOM 5234 O O . SER A 1 663 ? -12.465 39.086 11.570 1.00 38.41 663 SER A O 1
ATOM 5236 N N . ARG A 1 664 ? -13.952 38.786 13.230 1.00 36.91 664 ARG A N 1
ATOM 5237 C CA . ARG A 1 664 ? -15.210 38.654 12.476 1.00 36.91 664 ARG A CA 1
ATOM 5238 C C . ARG A 1 664 ? -15.237 37.774 11.210 1.00 36.91 664 ARG A C 1
ATOM 5240 O O . ARG A 1 664 ? -16.132 37.969 10.387 1.00 36.91 664 ARG A O 1
ATOM 5247 N N . LYS A 1 665 ? -14.332 36.810 11.008 1.00 29.19 665 LYS A N 1
ATOM 5248 C CA . LYS A 1 665 ? -14.385 35.932 9.818 1.00 29.19 665 LYS A CA 1
ATOM 5249 C C . LYS A 1 665 ? -14.275 34.435 10.131 1.00 29.19 665 LYS A C 1
ATOM 5251 O O . LYS A 1 665 ? -13.165 33.956 10.332 1.00 29.19 665 LYS A O 1
ATOM 5256 N N . LYS A 1 666 ? -15.451 33.796 10.011 1.00 28.14 666 LYS A N 1
ATOM 5257 C CA . LYS A 1 666 ? -15.795 32.389 9.720 1.00 28.14 666 LYS A CA 1
ATOM 5258 C C . LYS A 1 666 ? -15.173 31.301 10.581 1.00 28.14 666 LYS A C 1
ATOM 5260 O O . LYS A 1 666 ? -13.962 31.036 10.420 1.00 28.14 666 LYS A O 1
#

Sequence (666 aa):
MLGLFANVLYIPALTIFVSAISYCGGEEGGMSCWRGEHLFPSIATVVISVIFFCLVLAVAATFFDPDPKEKDIESRPHSRLDVLYVACRTVLIVMQTVLQTYGDPDGKLNKWIMAITCVVASVSLAFAYTWVSILTPTISHLSKTQLTNDQKYMPYYHFRWSLFRAALQTNFAWASLCCVFTLIRPHSDIGIIYVLLIPFILLFSILITHARRRSIEKMSPADCDALTLELRVRFGLESRSLLFRPPPKTNLTLTTASPGDLGYDPSTASTTTTTSADEDRKLLDDLNNFYVAGMKNIANSCLVHVFAGQFQLLQMGNKAQCLSLYTKSEGFAERMDEAFMIFRRKRMLNERYAGGDVIDFIAFEQNMAQARKHERRATTAVLQFWSELLRKRPSFRRLQLHGASISSAVSLAQQHFIALIKLSPNSPNVYRLYGRFLMNVLNDQKQGQELVDHADELEESLAREGDGDIAEEAYEDERGEVRSGLVNPLSENNAVLTISGEIGCLGIIMSVNSAALKLFNYRKPDLLHKNIDMIVPSPFREAHDDLLKRYLDTGYAKVIDRPRQVLSVHSTGYIMTTSLLVKQLTSPDGKISFMGIMTRILEKPDEEFIITDENLFVLHITRGITELFGEVPEDLRNGRKVALGSWLEGCEVGKVGDFTGKSRKK

Foldseek 3Di:
DLVCCLPPVVLVVLLVLLVLVQQQDDDPPGPPACDDPNVVVNVVSVVVSVVSLVSSLVCQQQDAACQLQPPDQQHFLGRPLVSLVSVLSNQLSNLVSVCVRVNDPPDLVSLQVNLVSQLVSLVLSLCLLQPDPPDDPDPPDPDPPVVPVSSNAQTGLDLVVSLVSSLVSLLSNLVSVLSVVCSVPVPDPSVVVSVVCSVVSSVVSNVSNVVVLVVLCPDALQPDDLRSLLSNLSSLCVVLVNSNPFAPPALLPPVQQDPAFPPRDPVVVVDDDDDPSNVLSVSLVVSLVSLLSNCVNVVLALSSLQSSLSSCVGHRVFNLLSVLSLVSSCVNPPDPSSVSSSVVVVVCSCVVCVLPLVVLVVLLVVLVVLLVVLLVQLLVLQVQLVVQVPDPDHDPVSNVVSVVSNVVSVVSNVVSLVSNCVSCVLALVSLQVVLCSCCPRVVPPPSSVVSNVVSVVSVVVVVVVVPPPPDQDQDQDPPGDGDRDDPNLPDLLKWKWKAFLDPVGGQATADTDPNVCVVQVHDPVRRHRDGPLQFAFPPVSVCVSVLSVCCSSSSDDPQEQHWGWHWTAHPQQAIFIKTWHKYWDADPVRTIMIMIIIHGDDDDLVDWDFDADLQQWTRHTHDCVCVVQNDDDPCVSVVHTDHPCVRDPQPGSVRVCVVVVDPDDD

pLDDT: mean 76.18, std 17.21, range [23.12, 95.75]

Radius of gyration: 35.09 Å; chains: 1; bounding box: 80×87×90 Å

Organism: NCBI:txid64517

InterPro domains:
  IPR000014 PAS domain [TIGR00229] (507-598)
  IPR000014 PAS domain [cd00130] (507-601)
  IPR035965 PAS domain superfamily [SSF55785] (507-599)
  IPR052994 Tiny macrocysts signaling regulators [PTHR31600] (4-630)
  IPR057352 TmcB/TmcC, TPR repeats [PF25474] (349-463)